Protein 1OC0 (pdb70)

Radius of gyration: 22.36 Å; Cα contacts (8 Å, |Δi|>4): 859; chains: 2; bounding box: 53×52×67 Å

Solvent-accessible surface area: 17889 Å² total; per-residue (Å²): 102,151,2,5,64,24,2,2,36,0,0,2,78,0,0,27,36,14,13,119,77,6,163,102,129,46,0,0,0,0,0,9,0,0,1,15,1,0,0,16,0,0,12,0,1,11,49,95,1,50,85,32,0,14,85,9,0,44,14,95,3,98,73,202,33,35,3,64,25,18,49,101,4,93,119,57,10,120,17,126,49,22,113,97,1,8,1,36,12,28,0,2,0,0,14,13,108,14,126,29,44,171,48,9,6,35,69,2,65,143,32,23,130,33,11,2,9,6,0,35,1,47,111,27,99,89,0,32,107,0,0,14,31,22,0,86,82,78,0,114,45,82,1,50,141,5,2,42,110,69,44,8,77,104,141,9,77,0,0,1,0,1,0,1,19,0,20,2,44,15,114,64,69,2,56,56,112,39,34,97,155,66,106,0,60,55,70,109,70,48,62,41,52,6,49,0,0,7,11,86,40,112,2,13,37,46,89,65,75,6,116,114,45,74,125,3,14,5,1,19,5,19,2,48,65,68,25,2,1,0,3,2,0,9,7,143,90,102,147,15,75,11,61,26,1,5,86,50,0,37,1,115,52,0,47,130,11,163,48,36,191,104,100,92,72,22,40,0,0,0,0,67,6,76,13,108,21,95,10,75,0,88,131,12,0,49,100,38,35,0,53,11,1,25,136,104,174,83,13,35,4,74,46,0,3,104,104,98,105,8,45,3,50,35,0,10,0,22,0,66,0,40,3,27,15,21,9,63,157,74,96,108,140,53,106,88,10,64,15,26,19,3,0,0,0,0,0,22,1,43,96,44,12,1,0,3,0,0,0,10,0,19,69,48,162,49,0,159,80,31,36,36,62,5,56,38,118,128,105,178,18,11,2,8,58,0,0,74,36,54,145,34,44,5,148,45,48,122,95,80,64

GO terms:
  GO:0070495 negative regulation of thrombin-activated receptor signaling pathway (P, IDA)
  GO:1901331 positive regulation of odontoblast differentiation (P, IDA)
  GO:0097187 dentinogenesis (P, IDA)
  GO:0005576 extracellular region (C, EXP)
  GO:0090399 replicative senescence (P, IMP)
  GO:0005515 protein binding (F, IPI)
  GO:0004867 serine-type endopeptidase inhibitor activity (F, TAS)
  GO:0005576 extracellular region (C, TAS)
  GO:0042730 fibrinolysis (P, TAS)
  GO:0005886 plasma membrane (C, TAS)
  GO:0031093 platelet alpha granule lumen (C, TAS)
  GO:0004866 endopeptidase inhibitor activity (F, IDA)
  GO:0004867 serine-type endopeptidase inhibitor activity (F, IDA)
  GO:0005576 extracellular region (C, IDA)
  GO:0031012 extracellular matrix (C, IDA)
  GO:0045861 negative regulation of proteolysis (P, IDA)
  GO:0010757 negative regulation of plasminogen activation (P, IDA)
  GO:0014912 negative regulation of smooth muscle cell migration (P, IDA)
  GO:2000098 negative regulation of smooth muscle cell-matrix adhesion (P, IDA)
  GO:2001045 negative regulation of integrin-mediated signaling pathway (P, IDA)

Sequence (401 aa):
SYVAHLASDFGVRVFQQVAQASKDRNVVFSPYGVASVLAMLQLTTGGETQQQIQAAMGFKIDDKGMAPALRHLYKELMGPWNKDEISTTDAIFVQRDLKLVQGFMPHFFRLFRSTVKQVDFSEVERARFIINDWVKTHTKGMISHLLGTGAVDQLTRLVLVNALYFNGQWKTPFPDSSTHRRLFHKSDGSTVSVPMMAQTNKFNYTEFTTPDGHYYDILELPYHGDTLSMFIAAPYEKEVPLSALTNILSAQLISHWKGNMTRLPRLLVLPKFSLETEVDLRKPLENLGMTDMFRQFQADFTSLSDQEPLHVALALQKVKIEVNESGTVASSAPEEIIIDRPFLFVVRHNPTGTVLFMGQVMEPESCKGRCTEGFNVDKKCQCDELCSYYQSCCTDYTAEC

Organism: Homo sapiens (NCBI:txid9606)

CATH classification: 3.30.497.10 (+1 more: 2.30.39.10)

Secondary structure (DSSP, 8-state):
-HHHHHHHHHHHHHHHHHHHT-TT--EEE-HHHHHHHHHHHHHH--HHHHHHHHHHHTS-TTSTTHHHHHHHHHHHHTSTT-SS-EEEEEEEEEETTSPPPTTHHHHHHHHHSS--EEE-TTSHHHHHHHHHHHHHHTTTT-S---S-TTSS-TT--EEEEEEEEEEPPBSSPPPGGG-EEEEEE-TTS-EEEEEEEEEEEEE-EEEEE-TT--EEEEEEEEBGGGSEEEEEEEESSTTS-THHHHTT--HHHHHT----SS-EEEEEEEE-EEEEEEEE-HHHHHHTT--GGGSTTT---TTT-SSS----SEEEEEEEEEE-SSSSS------EEE--S-EEEEEEETTTTEEEEEEEES--/---TT-TTS---TTSSSB-STTGGGGT-B-TTHHHH-

Foldseek 3Di:
DVLLLLQQQLLLLLVLLVVVVQPLDWDKGFSNQVSVLLLLLLLLADDVLNVLSCVSSVHHCPDPPNLVVNLVVVVVCVDPVPPLQKQKDKAKEFAQVADWDPPSAVVSCVRHVDGHHHAHCLVPVVSQVVVQVVGCVRSVNPRHCLDDPPSGHNPAGIAIEMEMEGQFFFQAFFAPVQWDWDWFAFLVRDIDIAIKTKDKDFWAKDWDAQPVGFIKIWTWTAGHPRQKIKIKMDTPDSNDDQSSVSVPCGLVNQLPDDHDPDTDIEMEIGGWDKDKDKDFSQVSSVVSPNPQLADFASTGSVSTHPPDTDHYPTHMYMYIYGGDRGSDPDNGHHHYDYNRAKIKMFMARNVSSRTGMIIIPSDD/DDCAVVLPPADDPPDQADQYPCRVVVVGHDPCSVVRD

Nearest PDB structures (foldseek):
  1oc0-assembly1_A  TM=1.003E+00  e=7.011E-79  Homo sapiens
  1db2-assembly1_A  TM=9.821E-01  e=2.982E-68  Homo sapiens
  3r4l-assembly1_A  TM=9.765E-01  e=1.513E-68  Homo sapiens
  4g8o-assembly1_A  TM=9.862E-01  e=1.819E-67  Homo sapiens
  7aqf-assembly2_B  TM=9.727E-01  e=9.771E-68  Homo sapiens

Structure (mmCIF, N/CA/C/O backbone):
data_1OC0
#
_entry.id   1OC0
#
_cell.length_a   47.501
_cell.length_b   90.087
_cell.length_c   100.163
_cell.angle_alpha   90.00
_cell.angle_beta   90.00
_cell.angle_gamma   90.00
#
_symmetry.space_group_name_H-M   'P 21 21 21'
#
loop_
_entity.id
_entity.type
_entity.pdbx_description
1 polymer 'PLASMINOGEN ACTIVATOR INHIBITOR-1'
2 polymer VITRONECTIN
3 water water
#
loop_
_atom_site.group_PDB
_atom_site.id
_atom_site.type_symbol
_atom_site.label_atom_id
_atom_site.label_alt_id
_atom_site.label_comp_id
_atom_site.label_asym_id
_atom_site.label_entity_id
_atom_site.label_seq_id
_atom_site.pdbx_PDB_ins_code
_atom_site.Cartn_x
_atom_site.Cartn_y
_atom_site.Cartn_z
_atom_site.occupancy
_atom_site.B_iso_or_equiv
_atom_site.auth_seq_id
_atom_site.auth_comp_id
_atom_site.auth_asym_id
_atom_site.auth_atom_id
_atom_site.pdbx_PDB_model_num
ATOM 1 N N . SER A 1 6 ? 13.923 51.433 20.803 1.00 42.46 6 SER A N 1
ATOM 2 C CA . SER A 1 6 ? 15.170 51.120 21.571 1.00 42.57 6 SER A CA 1
ATOM 3 C C . SER A 1 6 ? 16.334 50.692 20.667 1.00 42.17 6 SER A C 1
ATOM 4 O O . SER A 1 6 ? 16.134 50.083 19.605 1.00 42.58 6 SER A O 1
ATOM 7 N N . TYR A 1 7 ? 17.544 51.031 21.098 1.00 41.42 7 TYR A N 1
ATOM 8 C CA . TYR A 1 7 ? 18.769 50.654 20.399 1.00 40.62 7 TYR A CA 1
ATOM 9 C C . TYR A 1 7 ? 18.941 49.135 20.295 1.00 39.28 7 TYR A C 1
ATOM 10 O O . TYR A 1 7 ? 19.431 48.632 19.295 1.00 39.42 7 TYR A O 1
ATOM 19 N N . VAL A 1 8 ? 18.530 48.406 21.324 1.00 37.89 8 VAL A N 1
ATOM 20 C CA . VAL A 1 8 ? 18.783 46.967 21.359 1.00 36.43 8 VAL A CA 1
ATOM 21 C C . VAL A 1 8 ? 17.885 46.180 20.390 1.00 35.25 8 VAL A C 1
ATOM 22 O O . VAL A 1 8 ? 18.308 45.172 19.827 1.00 35.02 8 VAL A O 1
ATOM 26 N N . ALA A 1 9 ? 16.663 46.667 20.190 1.00 33.51 9 ALA A N 1
ATOM 27 C CA . ALA A 1 9 ? 15.745 46.091 19.222 1.00 32.19 9 ALA A CA 1
ATOM 28 C C . ALA A 1 9 ? 16.327 46.203 17.813 1.00 30.93 9 ALA A C 1
ATOM 29 O O . ALA A 1 9 ? 16.264 45.258 17.039 1.00 30.92 9 ALA A O 1
ATOM 31 N N . HIS A 1 10 ? 16.892 47.362 17.499 1.00 29.40 10 HIS A N 1
ATOM 32 C CA . HIS A 1 10 ? 17.575 47.565 16.231 1.00 27.87 10 HIS A CA 1
ATOM 33 C C . HIS A 1 10 ? 18.860 46.725 16.119 1.00 25.89 10 HIS A C 1
ATOM 34 O O . HIS A 1 10 ? 19.087 46.084 15.099 1.00 24.52 10 HIS A O 1
ATOM 41 N N . LEU A 1 11 ? 19.684 46.712 17.167 1.00 24.29 11 LEU A N 1
ATOM 42 C CA . LEU A 1 11 ? 20.906 45.914 17.128 1.00 23.24 11 LEU A CA 1
ATOM 43 C C . LEU A 1 11 ? 20.572 44.434 16.983 1.00 22.19 11 LEU A C 1
ATOM 44 O O . LEU A 1 11 ? 21.205 43.733 16.212 1.00 21.79 11 LEU A O 1
ATOM 49 N N . ALA A 1 12 ? 19.549 43.974 17.698 1.00 21.47 12 ALA A N 1
ATOM 50 C CA . ALA A 1 12 ? 19.135 42.559 17.643 1.00 20.18 12 ALA A CA 1
ATOM 51 C C . ALA A 1 12 ? 18.587 42.186 16.264 1.00 19.71 12 ALA A C 1
ATOM 52 O O . ALA A 1 12 ? 18.884 41.111 15.750 1.00 19.53 12 ALA A O 1
ATOM 54 N N . SER A 1 13 ? 17.810 43.075 15.660 1.00 18.40 13 SER A N 1
ATOM 55 C CA . SER A 1 13 ? 17.359 42.846 14.296 1.00 19.85 13 SER A CA 1
ATOM 56 C C . SER A 1 13 ? 18.500 42.886 13.269 1.00 20.08 13 SER A C 1
ATOM 57 O O . SER A 1 13 ? 18.538 42.061 12.366 1.00 20.35 13 SER A O 1
ATOM 60 N N . ASP A 1 14 ? 19.419 43.833 13.418 1.00 20.35 14 ASP A N 1
ATOM 61 C CA . ASP A 1 14 ? 20.561 43.915 12.514 1.00 22.27 14 ASP A CA 1
ATOM 62 C C . ASP A 1 14 ? 21.363 42.616 12.526 1.00 21.10 14 ASP A C 1
ATOM 63 O O . ASP A 1 14 ? 21.734 42.111 11.472 1.00 21.48 14 ASP A O 1
ATOM 68 N N . PHE A 1 15 ? 21.613 42.087 13.726 1.00 20.41 15 PHE A N 1
ATOM 69 C CA . PHE A 1 15 ? 22.382 40.855 13.896 1.00 18.85 15 PHE A CA 1
ATOM 70 C C . PHE A 1 15 ? 21.657 39.684 13.239 1.00 18.41 15 PHE A C 1
ATOM 71 O O . PHE A 1 15 ? 22.245 38.915 12.488 1.00 18.10 15 PHE A O 1
ATOM 79 N N . GLY A 1 16 ? 20.371 39.560 13.543 1.00 17.91 16 GLY A N 1
ATOM 80 C CA . GLY A 1 16 ? 19.559 38.514 12.965 1.00 17.59 16 GLY A CA 1
ATOM 81 C C . GLY A 1 16 ? 19.453 38.576 11.447 1.00 17.32 16 GLY A C 1
ATOM 82 O O . GLY A 1 16 ? 19.416 37.528 10.787 1.00 17.00 16 GLY A O 1
ATOM 83 N N . VAL A 1 17 ? 19.392 39.788 10.889 1.00 16.97 17 VAL A N 1
ATOM 84 C CA . VAL A 1 17 ? 19.407 39.951 9.428 1.00 16.86 17 VAL A CA 1
ATOM 85 C C . VAL A 1 17 ? 20.754 39.523 8.826 1.00 17.11 17 VAL A C 1
ATOM 86 O O . VAL A 1 17 ? 20.790 38.851 7.796 1.00 17.18 17 VAL A O 1
ATOM 90 N N . ARG A 1 18 ? 21.856 39.865 9.488 1.00 17.11 18 ARG A N 1
ATOM 91 C CA . ARG A 1 18 ? 23.167 39.407 9.024 1.00 17.54 18 ARG A CA 1
ATOM 92 C C . ARG A 1 18 ? 23.236 37.883 9.021 1.00 17.86 18 ARG A C 1
ATOM 93 O O . ARG A 1 18 ? 23.812 37.293 8.086 1.00 18.08 18 ARG A O 1
ATOM 101 N N . VAL A 1 19 ? 22.629 37.241 10.028 1.00 18.00 19 VAL A N 1
ATOM 102 C CA . VAL A 1 19 ? 22.564 35.764 10.053 1.00 18.01 19 VAL A CA 1
ATOM 103 C C . VAL A 1 19 ? 21.732 35.248 8.900 1.00 18.38 19 VAL A C 1
ATOM 104 O O . VAL A 1 19 ? 22.136 34.312 8.218 1.00 18.84 19 VAL A O 1
ATOM 108 N N . PHE A 1 20 ? 20.576 35.869 8.668 1.00 18.85 20 PHE A N 1
ATOM 109 C CA . PHE A 1 20 ? 19.719 35.488 7.540 1.00 18.77 20 PHE A CA 1
ATOM 110 C C . PHE A 1 20 ? 20.462 35.538 6.215 1.00 18.70 20 PHE A C 1
ATOM 111 O O . PHE A 1 20 ? 20.245 34.684 5.348 1.00 19.08 20 PHE A O 1
ATOM 119 N N . GLN A 1 21 ? 21.293 36.561 6.047 1.00 18.79 21 GLN A N 1
ATOM 120 C CA . GLN A 1 21 ? 22.076 36.716 4.827 1.00 19.62 21 GLN A CA 1
ATOM 121 C C . GLN A 1 21 ? 23.042 35.565 4.589 1.00 19.66 21 GLN A C 1
ATOM 122 O O . GLN A 1 21 ? 23.154 35.102 3.465 1.00 19.16 21 GLN A O 1
ATOM 128 N N . GLN A 1 22 ? 23.699 35.086 5.653 1.00 20.19 22 GLN A N 1
ATOM 129 C CA . GLN A 1 22 ? 24.568 33.898 5.586 1.00 19.79 22 GLN A CA 1
ATOM 130 C C . GLN A 1 22 ? 23.773 32.655 5.196 1.00 20.49 22 GLN A C 1
ATOM 131 O O . GLN A 1 22 ? 24.201 31.875 4.350 1.00 21.34 22 GLN A O 1
ATOM 137 N N . VAL A 1 23 ? 22.608 32.483 5.805 1.00 20.89 23 VAL A N 1
ATOM 138 C CA . VAL A 1 23 ? 21.717 31.368 5.483 1.00 21.08 23 VAL A CA 1
ATOM 139 C C . VAL A 1 23 ? 21.256 31.422 4.002 1.00 22.08 23 VAL A C 1
ATOM 140 O O . VAL A 1 23 ? 21.404 30.440 3.272 1.00 21.24 23 VAL A O 1
ATOM 144 N N . ALA A 1 24 ? 20.712 32.567 3.573 1.00 23.39 24 ALA A N 1
ATOM 145 C CA . ALA A 1 24 ? 20.304 32.771 2.170 1.00 24.70 24 ALA A CA 1
ATOM 146 C C . ALA A 1 24 ? 21.429 32.503 1.165 1.00 25.73 24 ALA A C 1
ATOM 147 O O . ALA A 1 24 ? 21.186 31.903 0.123 1.00 26.19 24 ALA A O 1
ATOM 149 N N . GLN A 1 25 ? 22.652 32.930 1.486 1.00 26.62 25 GLN A N 1
ATOM 150 C CA . GLN A 1 25 ? 23.798 32.730 0.610 1.00 28.24 25 GLN A CA 1
ATOM 151 C C . GLN A 1 25 ? 24.089 31.242 0.325 1.00 28.47 25 GLN A C 1
ATOM 152 O O . GLN A 1 25 ? 24.504 30.868 -0.773 1.00 27.79 25 GLN A O 1
ATOM 158 N N . ALA A 1 26 ? 23.887 30.401 1.329 1.00 28.72 26 ALA A N 1
ATOM 159 C CA . ALA A 1 26 ? 24.174 28.976 1.196 1.00 29.62 26 ALA A CA 1
ATOM 160 C C . ALA A 1 26 ? 22.925 28.173 0.753 1.00 30.50 26 ALA A C 1
ATOM 161 O O . ALA A 1 26 ? 22.973 26.945 0.686 1.00 30.17 26 ALA A O 1
ATOM 163 N N . SER A 1 27 ? 21.827 28.878 0.449 1.00 31.58 27 SER A N 1
ATOM 164 C CA . SER A 1 27 ? 20.531 28.244 0.167 1.00 33.79 27 SER A CA 1
ATOM 165 C C . SER A 1 27 ? 20.249 27.843 -1.275 1.00 34.42 27 SER A C 1
ATOM 166 O O . SER A 1 27 ? 19.297 27.101 -1.527 1.00 34.55 27 SER A O 1
ATOM 169 N N . LYS A 1 28 ? 21.041 28.350 -2.215 1.00 35.43 28 LYS A N 1
ATOM 170 C CA . LYS A 1 28 ? 20.837 28.055 -3.638 1.00 36.68 28 LYS A CA 1
ATOM 171 C C . LYS A 1 28 ? 19.528 28.647 -4.128 1.00 36.88 28 LYS A C 1
ATOM 172 O O . LYS A 1 28 ? 19.210 29.819 -3.890 1.00 37.06 28 LYS A O 1
ATOM 178 N N . ASP A 1 29 ? 18.761 27.802 -4.800 1.00 36.81 29 ASP A N 1
ATOM 179 C CA . ASP A 1 29 ? 17.477 28.170 -5.352 1.00 36.35 29 ASP A CA 1
ATOM 180 C C . ASP A 1 29 ? 16.375 27.745 -4.407 1.00 35.01 29 ASP A C 1
ATOM 181 O O . ASP A 1 29 ? 15.268 27.480 -4.861 1.00 35.45 29 ASP A O 1
ATOM 186 N N . ARG A 1 30 ? 16.658 27.611 -3.112 1.00 32.95 30 ARG A N 1
ATOM 187 C CA . ARG A 1 30 ? 15.620 27.098 -2.226 1.00 30.81 30 ARG A CA 1
ATOM 188 C C . ARG A 1 30 ? 14.873 28.192 -1.485 1.00 28.70 30 ARG A C 1
ATOM 189 O O . ARG A 1 30 ? 15.420 29.269 -1.208 1.00 28.04 30 ARG A O 1
ATOM 197 N N . ASN A 1 31 ? 13.613 27.898 -1.179 1.00 26.13 31 ASN A N 1
ATOM 198 C CA . ASN A 1 31 ? 12.849 28.686 -0.252 1.00 24.30 31 ASN A CA 1
ATOM 199 C C . ASN A 1 31 ? 13.563 28.654 1.078 1.00 24.05 31 ASN A C 1
ATOM 200 O O . ASN A 1 31 ? 14.157 27.624 1.464 1.00 23.29 31 ASN A O 1
ATOM 205 N N . VAL A 1 32 ? 13.485 29.780 1.785 1.00 23.67 32 VAL A N 1
ATOM 206 C CA . VAL A 1 32 ? 13.991 29.871 3.136 1.00 24.14 32 VAL A CA 1
ATOM 207 C C . VAL A 1 32 ? 13.038 30.698 3.939 1.00 24.23 32 VAL A C 1
ATOM 208 O O . VAL A 1 32 ? 12.600 31.752 3.488 1.00 25.50 32 VAL A O 1
ATOM 212 N N . VAL A 1 33 ? 12.708 30.225 5.126 1.00 23.25 33 VAL A N 1
ATOM 213 C CA . VAL A 1 33 ? 12.097 31.087 6.107 1.00 22.79 33 VAL A CA 1
ATOM 214 C C . VAL A 1 33 ? 13.021 31.116 7.324 1.00 22.59 33 VAL A C 1
ATOM 215 O O . VAL A 1 33 ? 13.678 30.122 7.633 1.00 22.88 33 VAL A O 1
ATOM 219 N N . PHE A 1 34 ? 13.096 32.259 7.993 1.00 21.67 34 PHE A N 1
ATOM 220 C CA . PHE A 1 34 ? 14.053 32.452 9.079 1.00 21.16 34 PHE A CA 1
ATOM 221 C C . PHE A 1 34 ? 13.521 33.468 10.087 1.00 21.25 34 PHE A C 1
ATOM 222 O O . PHE A 1 34 ? 12.635 34.264 9.751 1.00 20.92 34 PHE A O 1
ATOM 230 N N . SER A 1 35 ? 14.070 33.460 11.310 1.00 21.12 35 SER A N 1
ATOM 231 C CA . SER A 1 35 ? 13.728 34.493 12.287 1.00 20.33 35 SER A CA 1
ATOM 232 C C . SER A 1 35 ? 14.948 35.251 12.809 1.00 20.26 35 SER A C 1
ATOM 233 O O . SER A 1 35 ? 15.686 34.716 13.640 1.00 20.71 35 SER A O 1
ATOM 236 N N . PRO A 1 36 ? 15.185 36.472 12.313 1.00 20.18 36 PRO A N 1
ATOM 237 C CA . PRO A 1 36 ? 16.225 37.347 12.880 1.00 20.28 36 PRO A CA 1
ATOM 238 C C . PRO A 1 36 ? 16.030 37.640 14.362 1.00 20.86 36 PRO A C 1
ATOM 239 O O . PRO A 1 36 ? 17.007 37.563 15.134 1.00 20.96 36 PRO A O 1
ATOM 243 N N . TYR A 1 37 ? 14.802 37.972 14.757 1.00 20.79 37 TYR A N 1
ATOM 244 C CA . TYR A 1 37 ? 14.509 38.194 16.163 1.00 21.35 37 TYR A CA 1
ATOM 245 C C . TYR A 1 37 ? 14.846 36.966 17.002 1.00 20.60 37 TYR A C 1
ATOM 246 O O . TYR A 1 37 ? 15.478 37.095 18.060 1.00 21.15 37 TYR A O 1
ATOM 255 N N . GLY A 1 38 ? 14.419 35.791 16.531 1.00 19.85 38 GLY A N 1
ATOM 256 C CA . GLY A 1 38 ? 14.605 34.539 17.248 1.00 18.91 38 GLY A CA 1
ATOM 257 C C . GLY A 1 38 ? 16.077 34.194 17.507 1.00 19.13 38 GLY A C 1
ATOM 258 O O . GLY A 1 38 ? 16.441 33.765 18.612 1.00 19.22 38 GLY A O 1
ATOM 259 N N . VAL A 1 39 ? 16.931 34.337 16.492 1.00 18.50 39 VAL A N 1
ATOM 260 C CA . VAL A 1 39 ? 18.341 33.975 16.678 1.00 18.19 39 VAL A CA 1
ATOM 261 C C . VAL A 1 39 ? 19.096 35.003 17.565 1.00 18.02 39 VAL A C 1
ATOM 262 O O . VAL A 1 39 ? 20.010 34.641 18.332 1.00 18.10 39 VAL A O 1
ATOM 266 N N . ALA A 1 40 ? 18.705 36.271 17.465 1.00 17.53 40 ALA A N 1
ATOM 267 C CA . ALA A 1 40 ? 19.248 37.317 18.335 1.00 18.30 40 ALA A CA 1
ATOM 268 C C . ALA A 1 40 ? 18.925 37.044 19.810 1.00 18.76 40 ALA A C 1
ATOM 269 O O . ALA A 1 40 ? 19.800 37.138 20.681 1.00 19.08 40 ALA A O 1
ATOM 271 N N . SER A 1 41 ? 17.680 36.666 20.069 1.00 19.26 41 SER A N 1
ATOM 272 C CA . SER A 1 41 ? 17.202 36.421 21.430 1.00 20.27 41 SER A CA 1
ATOM 273 C C . SER A 1 41 ? 17.925 35.239 22.086 1.00 20.74 41 SER A C 1
ATOM 274 O O . SER A 1 41 ? 18.377 35.314 23.241 1.00 20.76 41 SER A O 1
ATOM 277 N N . VAL A 1 42 ? 18.065 34.141 21.355 1.00 21.19 42 VAL A N 1
ATOM 278 C CA . VAL A 1 42 ? 18.748 33.005 21.967 1.00 22.06 42 VAL A CA 1
ATOM 279 C C . VAL A 1 42 ? 20.276 33.212 22.120 1.00 21.12 42 VAL A C 1
ATOM 280 O O . VAL A 1 42 ? 20.876 32.776 23.112 1.00 21.47 42 VAL A O 1
ATOM 284 N N . LEU A 1 43 ? 20.888 33.918 21.172 1.00 20.49 43 LEU A N 1
ATOM 285 C CA . LEU A 1 43 ? 22.307 34.257 21.272 1.00 20.06 43 LEU A CA 1
ATOM 286 C C . LEU A 1 43 ? 22.584 35.287 22.364 1.00 19.42 43 LEU A C 1
ATOM 287 O O . LEU A 1 43 ? 23.597 35.201 23.049 1.00 19.79 43 LEU A O 1
ATOM 292 N N . ALA A 1 44 ? 21.696 36.256 22.529 1.00 19.09 44 ALA A N 1
ATOM 293 C CA . ALA A 1 44 ? 21.773 37.167 23.673 1.00 19.20 44 ALA A CA 1
ATOM 294 C C . ALA A 1 44 ? 21.764 36.411 25.019 1.00 19.10 44 ALA A C 1
ATOM 295 O O . ALA A 1 44 ? 22.527 36.752 25.926 1.00 19.38 44 ALA A O 1
ATOM 297 N N . MET A 1 45 ? 20.933 35.374 25.139 1.00 19.11 45 MET A N 1
ATOM 298 C CA . MET A 1 45 ? 20.878 34.595 26.379 1.00 20.07 45 MET A CA 1
ATOM 299 C C . MET A 1 45 ? 22.154 33.782 26.546 1.00 20.56 45 MET A C 1
ATOM 300 O O . MET A 1 45 ? 22.658 33.633 27.659 1.00 20.57 45 MET A O 1
ATOM 305 N N . LEU A 1 46 ? 22.684 33.284 25.431 1.00 19.97 46 LEU A N 1
ATOM 306 C CA . LEU A 1 46 ? 23.887 32.488 25.467 1.00 20.06 46 LEU A CA 1
ATOM 307 C C . LEU A 1 46 ? 25.072 33.316 25.952 1.00 19.89 46 LEU A C 1
ATOM 308 O O . LEU A 1 46 ? 26.002 32.764 26.511 1.00 20.31 46 LEU A O 1
ATOM 313 N N . GLN A 1 47 ? 25.028 34.637 25.755 1.00 19.91 47 GLN A N 1
ATOM 314 C CA . GLN A 1 47 ? 26.111 35.521 26.202 1.00 20.11 47 GLN A CA 1
ATOM 315 C C . GLN A 1 47 ? 26.373 35.362 27.690 1.00 20.30 47 GLN A C 1
ATOM 316 O O . GLN A 1 47 ? 27.517 35.503 28.144 1.00 20.84 47 GLN A O 1
ATOM 322 N N . LEU A 1 48 ? 25.312 35.099 28.454 1.00 19.88 48 LEU A N 1
ATOM 323 C CA . LEU A 1 48 ? 25.441 34.987 29.892 1.00 20.43 48 LEU A CA 1
ATOM 324 C C . LEU A 1 48 ? 26.240 33.769 30.300 1.00 20.29 48 LEU A C 1
ATOM 325 O O . LEU A 1 48 ? 26.912 33.784 31.328 1.00 21.08 48 LEU A O 1
ATOM 330 N N . THR A 1 49 ? 26.166 32.721 29.483 1.00 19.91 49 THR A N 1
ATOM 331 C CA . THR A 1 49 ? 26.802 31.446 29.784 1.00 19.41 49 THR A CA 1
ATOM 332 C C . THR A 1 49 ? 28.291 31.418 29.444 1.00 19.10 49 THR A C 1
ATOM 333 O O . THR A 1 49 ? 29.000 30.518 29.892 1.00 19.23 49 THR A O 1
ATOM 337 N N . THR A 1 50 ? 28.754 32.387 28.658 1.00 18.47 50 THR A N 1
ATOM 338 C CA . THR A 1 50 ? 30.087 32.319 28.059 1.00 19.20 50 THR A CA 1
ATOM 339 C C . THR A 1 50 ? 31.136 33.203 28.752 1.00 18.53 50 THR A C 1
ATOM 340 O O . THR A 1 50 ? 30.792 34.084 29.507 1.00 19.15 50 THR A O 1
ATOM 344 N N . GLY A 1 51 ? 32.415 32.951 28.507 1.00 18.61 51 GLY A N 1
ATOM 345 C CA . GLY A 1 51 ? 33.474 33.838 28.977 1.00 18.62 51 GLY A CA 1
ATOM 346 C C . GLY A 1 51 ? 34.551 33.969 27.913 1.00 18.72 51 GLY A C 1
ATOM 347 O O . GLY A 1 51 ? 34.418 33.404 26.825 1.00 18.82 51 GLY A O 1
ATOM 348 N N . GLY A 1 52 ? 35.612 34.712 28.227 1.00 19.01 52 GLY A N 1
ATOM 349 C CA . GLY A 1 52 ? 36.805 34.773 27.409 1.00 18.90 52 GLY A CA 1
ATOM 350 C C . GLY A 1 52 ? 36.500 35.153 25.981 1.00 19.55 52 GLY A C 1
ATOM 351 O O . GLY A 1 52 ? 35.630 36.006 25.732 1.00 19.55 52 GLY A O 1
ATOM 352 N N . GLU A 1 53 ? 37.185 34.499 25.043 1.00 19.28 53 GLU A N 1
ATOM 353 C CA . GLU A 1 53 ? 37.029 34.796 23.622 1.00 19.50 53 GLU A CA 1
ATOM 354 C C . GLU A 1 53 ? 35.687 34.332 23.039 1.00 19.28 53 GLU A C 1
ATOM 355 O O . GLU A 1 53 ? 35.211 34.884 22.039 1.00 19.42 53 GLU A O 1
ATOM 361 N N . THR A 1 54 ? 35.073 33.335 23.672 1.00 18.57 54 THR A N 1
ATOM 362 C CA . THR A 1 54 ? 33.779 32.850 23.252 1.00 18.15 54 THR A CA 1
ATOM 363 C C . THR A 1 54 ? 32.752 33.973 23.458 1.00 18.40 54 THR A C 1
ATOM 364 O O . THR A 1 54 ? 32.014 34.315 22.542 1.00 17.28 54 THR A O 1
ATOM 368 N N . GLN A 1 55 ? 32.734 34.552 24.659 1.00 18.80 55 GLN A N 1
ATOM 369 C CA . GLN A 1 55 ? 31.899 35.715 24.934 1.00 18.57 55 GLN A CA 1
ATOM 370 C C . GLN A 1 55 ? 32.244 36.888 24.036 1.00 18.34 55 GLN A C 1
ATOM 371 O O . GLN A 1 55 ? 31.335 37.521 23.496 1.00 17.69 55 GLN A O 1
ATOM 377 N N . GLN A 1 56 ? 33.542 37.191 23.891 1.00 18.51 56 GLN A N 1
ATOM 378 C CA . GLN A 1 56 ? 33.966 38.336 23.079 1.00 19.29 56 GLN A CA 1
ATOM 379 C C . GLN A 1 56 ? 33.422 38.218 21.637 1.00 18.27 56 GLN A C 1
ATOM 380 O O . GLN A 1 56 ? 32.932 39.191 21.074 1.00 17.58 56 GLN A O 1
ATOM 386 N N . GLN A 1 57 ? 33.501 37.019 21.057 1.00 17.89 57 GLN A N 1
ATOM 387 C CA . GLN A 1 57 ? 33.114 36.828 19.663 1.00 17.23 57 GLN A CA 1
ATOM 388 C C . GLN A 1 57 ? 31.642 37.044 19.475 1.00 17.50 57 GLN A C 1
ATOM 389 O O . GLN A 1 57 ? 31.230 37.599 18.462 1.00 16.81 57 GLN A O 1
ATOM 395 N N . ILE A 1 58 ? 30.850 36.605 20.449 1.00 17.72 58 ILE A N 1
ATOM 396 C CA . ILE A 1 58 ? 29.412 36.784 20.366 1.00 18.23 58 ILE A CA 1
ATOM 397 C C . ILE A 1 58 ? 29.048 38.261 20.517 1.00 18.91 58 ILE A C 1
ATOM 398 O O . ILE A 1 58 ? 28.234 38.789 19.747 1.00 19.08 58 ILE A O 1
ATOM 403 N N . GLN A 1 59 ? 29.683 38.925 21.485 1.00 19.08 59 GLN A N 1
ATOM 404 C CA . GLN A 1 59 ? 29.386 40.324 21.777 1.00 19.74 59 GLN A CA 1
ATOM 405 C C . GLN A 1 59 ? 29.797 41.243 20.628 1.00 19.63 59 GLN A C 1
ATOM 406 O O . GLN A 1 59 ? 29.043 42.150 20.284 1.00 19.98 59 GLN A O 1
ATOM 412 N N . ALA A 1 60 ? 30.957 40.971 20.029 1.00 18.41 60 ALA A N 1
ATOM 413 C CA . ALA A 1 60 ? 31.408 41.689 18.844 1.00 18.61 60 ALA A CA 1
ATOM 414 C C . ALA A 1 60 ? 30.473 41.521 17.635 1.00 18.68 60 ALA A C 1
ATOM 415 O O . ALA A 1 60 ? 30.196 42.504 16.942 1.00 19.52 60 ALA A O 1
ATOM 417 N N . ALA A 1 61 ? 29.994 40.303 17.385 1.00 17.80 61 ALA A N 1
ATOM 418 C CA . ALA A 1 61 ? 29.085 40.047 16.258 1.00 17.73 61 ALA A CA 1
ATOM 419 C C . ALA A 1 61 ? 27.665 40.626 16.446 1.00 17.75 61 ALA A C 1
ATOM 420 O O . ALA A 1 61 ? 27.054 41.095 15.475 1.00 17.32 61 ALA A O 1
ATOM 422 N N . MET A 1 62 ? 27.149 40.544 17.676 1.00 17.48 62 MET A N 1
ATOM 423 C CA . MET A 1 62 ? 25.832 41.075 18.031 1.00 17.95 62 MET A CA 1
ATOM 424 C C . MET A 1 62 ? 25.837 42.600 18.171 1.00 18.46 62 MET A C 1
ATOM 425 O O . MET A 1 62 ? 24.807 43.257 17.951 1.00 18.87 62 MET A O 1
ATOM 430 N N . GLY A 1 63 ? 26.989 43.158 18.538 1.00 18.72 63 GLY A N 1
ATOM 431 C CA . GLY A 1 63 ? 27.145 44.594 18.703 1.00 19.22 63 GLY A CA 1
ATOM 432 C C . GLY A 1 63 ? 26.691 45.164 20.043 1.00 19.62 63 GLY A C 1
ATOM 433 O O . GLY A 1 63 ? 26.555 46.361 20.183 1.00 19.19 63 GLY A O 1
ATOM 434 N N . PHE A 1 64 ? 26.448 44.301 21.020 1.00 20.38 64 PHE A N 1
ATOM 435 C CA . PHE A 1 64 ? 26.106 44.718 22.384 1.00 20.86 64 PHE A CA 1
ATOM 436 C C . PHE A 1 64 ? 26.326 43.578 23.365 1.00 21.17 64 PHE A C 1
ATOM 437 O O . PHE A 1 64 ? 26.370 42.414 22.980 1.00 21.17 64 PHE A O 1
ATOM 445 N N . LYS A 1 65 ? 26.445 43.945 24.634 1.00 21.82 65 LYS A N 1
ATOM 446 C CA . LYS A 1 65 ? 26.579 43.014 25.743 1.00 22.16 65 LYS A CA 1
ATOM 447 C C . LYS A 1 65 ? 25.265 42.954 26.497 1.00 22.74 65 LYS A C 1
ATOM 448 O O . LYS A 1 65 ? 24.695 43.979 26.867 1.00 21.79 65 LYS A O 1
ATOM 454 N N . ILE A 1 66 ? 24.784 41.742 26.732 1.00 24.06 66 ILE A N 1
ATOM 455 C CA . ILE A 1 66 ? 23.473 41.572 27.358 1.00 25.70 66 ILE A CA 1
ATOM 456 C C . ILE A 1 66 ? 23.460 42.164 28.778 1.00 26.91 66 ILE A C 1
ATOM 457 O O . ILE A 1 66 ? 22.427 42.652 29.252 1.00 26.78 66 ILE A O 1
ATOM 462 N N . ASP A 1 67 ? 24.634 42.158 29.410 1.00 28.34 67 ASP A N 1
ATOM 463 C CA . ASP A 1 67 ? 24.856 42.668 30.766 1.00 30.38 67 ASP A CA 1
ATOM 464 C C . ASP A 1 67 ? 24.792 44.200 30.904 1.00 30.82 67 ASP A C 1
ATOM 465 O O . ASP A 1 67 ? 24.559 44.713 32.012 1.00 31.05 67 ASP A O 1
ATOM 470 N N . ASP A 1 68 ? 25.024 44.923 29.805 1.00 30.73 68 ASP A N 1
ATOM 471 C CA . ASP A 1 68 ? 24.980 46.384 29.819 1.00 31.01 68 ASP A CA 1
ATOM 472 C C . ASP A 1 68 ? 23.606 46.898 30.236 1.00 30.79 68 ASP A C 1
ATOM 473 O O . ASP A 1 68 ? 22.581 46.256 29.941 1.00 30.94 68 ASP A O 1
ATOM 478 N N . LYS A 1 69 ? 23.611 48.054 30.909 1.00 30.06 69 LYS A N 1
ATOM 479 C CA . LYS A 1 69 ? 22.412 48.780 31.333 1.00 29.60 69 LYS A CA 1
ATOM 480 C C . LYS A 1 69 ? 21.349 48.864 30.248 1.00 29.25 69 LYS A C 1
ATOM 481 O O . LYS A 1 69 ? 21.612 49.332 29.131 1.00 29.34 69 LYS A O 1
ATOM 487 N N . GLY A 1 70 ? 20.146 48.394 30.577 1.00 28.77 70 GLY A N 1
ATOM 488 C CA . GLY A 1 70 ? 18.995 48.548 29.705 1.00 27.84 70 GLY A CA 1
ATOM 489 C C . GLY A 1 70 ? 18.853 47.516 28.604 1.00 27.63 70 GLY A C 1
ATOM 490 O O . GLY A 1 70 ? 17.797 47.453 27.947 1.00 27.83 70 GLY A O 1
ATOM 491 N N . MET A 1 71 ? 19.892 46.700 28.403 1.00 26.83 71 MET A N 1
ATOM 492 C CA . MET A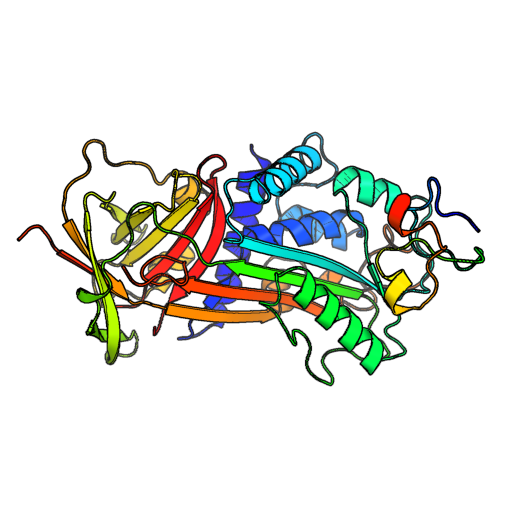 1 71 ? 19.892 45.719 27.311 1.00 26.50 71 MET A CA 1
ATOM 493 C C . MET A 1 71 ? 18.926 44.587 27.568 1.00 25.25 71 MET A C 1
ATOM 494 O O . MET A 1 71 ? 18.031 44.355 26.759 1.00 25.08 71 MET A O 1
ATOM 499 N N . ALA A 1 72 ? 19.092 43.891 28.687 1.00 24.27 72 ALA A N 1
ATOM 500 C CA . ALA A 1 72 ? 18.127 42.855 29.084 1.00 23.91 72 ALA A CA 1
ATOM 501 C C . ALA A 1 72 ? 16.659 43.334 29.315 1.00 23.46 72 ALA A C 1
ATOM 502 O O . ALA A 1 72 ? 15.730 42.675 28.859 1.00 23.12 72 ALA A O 1
ATOM 504 N N . PRO A 1 73 ? 16.429 44.432 30.039 1.00 23.38 73 PRO A N 1
ATOM 505 C CA . PRO A 1 73 ? 15.046 44.920 30.223 1.00 23.58 73 PRO A CA 1
ATOM 506 C C . PRO A 1 73 ? 14.302 45.179 28.902 1.00 23.74 73 PRO A C 1
ATOM 507 O O . PRO A 1 73 ? 13.142 44.789 28.760 1.00 23.02 73 PRO A O 1
ATOM 511 N N . ALA A 1 74 ? 14.983 45.787 27.936 1.00 24.72 74 ALA A N 1
ATOM 512 C CA . ALA A 1 74 ? 14.396 46.053 26.630 1.00 26.02 74 ALA A CA 1
ATOM 513 C C . ALA A 1 74 ? 14.112 44.781 25.847 1.00 26.96 74 ALA A C 1
ATOM 514 O O . ALA A 1 74 ? 13.103 44.717 25.133 1.00 27.25 74 ALA A O 1
ATOM 516 N N . LEU A 1 75 ? 14.959 43.753 25.990 1.00 28.09 75 LEU A N 1
ATOM 517 C CA . LEU A 1 75 ? 14.631 42.450 25.392 1.00 29.46 75 LEU A CA 1
ATOM 518 C C . LEU A 1 75 ? 13.450 41.750 26.058 1.00 29.97 75 LEU A C 1
ATOM 519 O O . LEU A 1 75 ? 12.647 41.128 25.363 1.00 30.24 75 LEU A O 1
ATOM 524 N N . ARG A 1 76 ? 13.362 41.814 27.388 1.00 30.73 76 ARG A N 1
ATOM 525 C CA . ARG A 1 76 ? 12.220 41.255 28.126 1.00 32.13 76 ARG A CA 1
ATOM 526 C C . ARG A 1 76 ? 10.932 41.945 27.700 1.00 32.94 76 ARG A C 1
ATOM 527 O O . ARG A 1 76 ? 9.880 41.313 27.582 1.00 33.18 76 ARG A O 1
ATOM 535 N N . HIS A 1 77 ? 11.020 43.257 27.504 1.00 34.21 77 HIS A N 1
ATOM 536 C CA . HIS A 1 77 ? 9.868 44.058 27.133 1.00 35.48 77 HIS A CA 1
ATOM 537 C C . HIS A 1 77 ? 9.366 43.603 25.772 1.00 35.63 77 HIS A C 1
ATOM 538 O O . HIS A 1 77 ? 8.183 43.342 25.609 1.00 35.12 77 HIS A O 1
ATOM 545 N N . LEU A 1 78 ? 10.278 43.479 24.811 1.00 36.51 78 LEU A N 1
ATOM 546 C CA . LEU A 1 78 ? 9.922 42.973 23.484 1.00 37.34 78 LEU A CA 1
ATOM 547 C C . LEU A 1 78 ? 9.233 41.602 23.558 1.00 37.89 78 LEU A C 1
ATOM 548 O O . LEU A 1 78 ? 8.161 41.405 22.975 1.00 37.77 78 LEU A O 1
ATOM 553 N N . TYR A 1 79 ? 9.828 40.674 24.306 1.00 38.56 79 TYR A N 1
ATOM 554 C CA . TYR A 1 79 ? 9.255 39.346 24.501 1.00 39.71 79 TYR A CA 1
ATOM 555 C C . TYR A 1 79 ? 7.835 39.398 25.077 1.00 39.97 79 TYR A C 1
ATOM 556 O O . TYR A 1 79 ? 6.928 38.740 24.552 1.00 39.76 79 TYR A O 1
ATOM 565 N N . LYS A 1 80 ? 7.645 40.182 26.143 1.00 40.00 80 LYS A N 1
ATOM 566 C CA . LYS A 1 80 ? 6.343 40.305 26.792 1.00 40.11 80 LYS A CA 1
ATOM 567 C C . LYS A 1 80 ? 5.308 40.750 25.772 1.00 39.42 80 LYS A C 1
ATOM 568 O O . LYS A 1 80 ? 4.244 40.138 25.652 1.00 38.96 80 LYS A O 1
ATOM 574 N N . GLU A 1 81 ? 5.649 41.814 25.047 1.00 38.96 81 GLU A N 1
ATOM 575 C CA . GLU A 1 81 ? 4.811 42.418 24.014 1.00 39.35 81 GLU A CA 1
ATOM 576 C C . GLU A 1 81 ? 4.312 41.413 22.968 1.00 38.66 81 GLU A C 1
ATOM 577 O O . GLU A 1 81 ? 3.124 41.379 22.652 1.00 38.78 81 GLU A O 1
ATOM 583 N N . LEU A 1 82 ? 5.217 40.584 22.455 1.00 37.81 82 LEU A N 1
ATOM 584 C CA . LEU A 1 82 ? 4.868 39.579 21.458 1.00 37.04 82 LEU A CA 1
ATOM 585 C C . LEU A 1 82 ? 3.875 38.554 21.994 1.00 36.65 82 LEU A C 1
ATOM 586 O O . LEU A 1 82 ? 3.211 37.864 21.221 1.00 36.37 82 LEU A O 1
ATOM 591 N N . MET A 1 83 ? 3.776 38.462 23.319 1.00 36.18 83 MET A N 1
ATOM 592 C CA . MET A 1 83 ? 2.837 37.553 23.980 1.00 35.59 83 MET A CA 1
ATOM 593 C C . MET A 1 83 ? 1.525 38.239 24.339 1.00 34.10 83 MET A C 1
ATOM 594 O O . MET A 1 83 ? 0.661 37.646 24.988 1.00 33.91 83 MET A O 1
ATOM 599 N N . GLY A 1 84 ? 1.377 39.496 23.937 1.00 32.83 84 GLY A N 1
ATOM 600 C CA . GLY A 1 84 ? 0.174 40.261 24.256 1.00 31.45 84 GLY A CA 1
ATOM 601 C C . GLY A 1 84 ? -1.135 39.636 23.782 1.00 30.35 84 GLY A C 1
ATOM 602 O O . GLY A 1 84 ? -1.127 38.634 23.058 1.00 29.50 84 GLY A O 1
ATOM 603 N N . PRO A 1 85 ? -2.263 40.224 24.201 1.00 29.73 85 PRO A N 1
ATOM 604 C CA . PRO A 1 85 ? -3.592 39.739 23.803 1.00 28.91 85 PRO A CA 1
ATOM 605 C C . PRO A 1 85 ? -3.856 39.888 22.301 1.00 27.86 85 PRO A C 1
ATOM 606 O O . PRO A 1 85 ? -4.661 39.128 21.756 1.00 27.88 85 PRO A O 1
ATOM 610 N N . TRP A 1 86 ? -3.180 40.837 21.657 1.00 26.34 86 TRP A N 1
ATOM 611 C CA . TRP A 1 86 ? -3.315 41.079 20.224 1.00 25.26 86 TRP A CA 1
ATOM 612 C C . TRP A 1 86 ? -2.905 39.862 19.355 1.00 24.91 86 TRP A C 1
ATOM 613 O O . TRP A 1 86 ? -3.446 39.676 18.267 1.00 24.57 86 TRP A O 1
ATOM 624 N N . ASN A 1 87 ? -1.942 39.068 19.840 1.00 23.79 87 ASN A N 1
ATOM 625 C CA . ASN A 1 87 ? -1.406 37.902 19.154 1.00 23.27 87 ASN A CA 1
ATOM 626 C C . ASN A 1 87 ? -2.346 36.704 19.298 1.00 23.47 87 ASN A C 1
ATOM 627 O O . ASN A 1 87 ? -2.347 36.024 20.326 1.00 23.03 87 ASN A O 1
ATOM 632 N N . LYS A 1 88 ? -3.154 36.453 18.265 1.00 23.24 88 LYS A N 1
ATOM 633 C CA . LYS A 1 88 ? -4.218 35.438 18.351 1.00 23.57 88 LYS A CA 1
ATOM 634 C C . LYS A 1 88 ? -3.679 34.054 18.035 1.00 24.10 88 LYS A C 1
ATOM 635 O O . LYS A 1 88 ? -4.136 33.405 17.091 1.00 24.52 88 LYS A O 1
ATOM 641 N N . ASP A 1 89 ? -2.701 33.600 18.827 1.00 24.81 89 ASP A N 1
ATOM 642 C CA . ASP A 1 89 ? -1.906 32.412 18.484 1.00 25.18 89 ASP A CA 1
ATOM 643 C C . ASP A 1 89 ? -1.367 32.544 17.075 1.00 24.44 89 ASP A C 1
ATOM 644 O O . ASP A 1 89 ? -1.297 31.571 16.342 1.00 24.66 89 ASP A O 1
ATOM 649 N N . GLU A 1 90 ? -1.020 33.767 16.697 1.00 24.14 90 GLU A N 1
ATOM 650 C CA . GLU A 1 90 ? -0.423 34.060 15.398 1.00 23.97 90 GLU A CA 1
ATOM 651 C C . GLU A 1 90 ? 1.084 33.785 15.361 1.00 24.54 90 GLU A C 1
ATOM 652 O O . GLU A 1 90 ? 1.586 33.344 14.338 1.00 24.36 90 GLU A O 1
ATOM 658 N N . ILE A 1 91 ? 1.786 34.075 16.464 1.00 25.72 91 ILE A N 1
ATOM 659 C CA . ILE A 1 91 ? 3.234 33.806 16.630 1.00 26.80 91 ILE A CA 1
ATOM 660 C C . ILE A 1 91 ? 3.376 32.876 17.826 1.00 27.48 91 ILE A C 1
ATOM 661 O O . ILE A 1 91 ? 2.945 33.218 18.926 1.00 26.27 91 ILE A O 1
ATOM 666 N N . SER A 1 92 ? 3.984 31.712 17.616 1.00 28.61 92 SER A N 1
ATOM 667 C CA . SER A 1 92 ? 4.309 30.814 18.717 1.00 30.08 92 SER A CA 1
ATOM 668 C C . SER A 1 92 ? 5.796 30.535 18.652 1.00 31.09 92 SER A C 1
ATOM 669 O O . SER A 1 92 ? 6.259 29.848 17.726 1.00 31.86 92 SER A O 1
ATOM 672 N N . THR A 1 93 ? 6.537 31.081 19.620 1.00 31.88 93 THR A N 1
ATOM 673 C CA . THR A 1 93 ? 7.995 30.958 19.659 1.00 32.47 93 THR A CA 1
ATOM 674 C C . THR A 1 93 ? 8.478 30.241 20.903 1.00 32.32 93 THR A C 1
ATOM 675 O O . THR A 1 93 ? 7.809 30.236 21.933 1.00 31.82 93 THR A O 1
ATOM 679 N N . THR A 1 94 ? 9.663 29.645 20.782 1.00 32.43 94 THR A N 1
ATOM 680 C CA . THR A 1 94 ? 10.392 29.109 21.918 1.00 32.11 94 THR A CA 1
ATOM 681 C C . THR A 1 94 ? 11.906 29.187 21.701 1.00 32.32 94 THR A C 1
ATOM 682 O O . THR A 1 94 ? 12.408 28.839 20.630 1.00 32.66 94 THR A O 1
ATOM 686 N N . ASP A 1 95 ? 12.606 29.740 22.692 1.00 32.37 95 ASP A N 1
ATOM 687 C CA . ASP A 1 95 ? 14.068 29.648 22.786 1.00 32.33 95 ASP A CA 1
ATOM 688 C C . ASP A 1 95 ? 14.369 28.771 23.976 1.00 30.64 95 ASP A C 1
ATOM 689 O O . ASP A 1 95 ? 13.807 28.975 25.069 1.00 30.39 95 ASP A O 1
ATOM 694 N N . ALA A 1 96 ? 15.271 27.816 23.778 1.00 28.28 96 ALA A N 1
ATOM 695 C CA . ALA A 1 96 ? 15.705 26.982 24.872 1.00 26.49 96 ALA A CA 1
ATOM 696 C C . ALA A 1 96 ? 17.174 26.619 24.747 1.00 25.42 96 ALA A C 1
ATOM 697 O O . ALA A 1 96 ? 17.649 26.267 23.669 1.00 24.40 96 ALA A O 1
ATOM 699 N N . ILE A 1 97 ? 17.884 26.710 25.864 1.00 23.86 97 ILE A N 1
ATOM 700 C CA . ILE A 1 97 ? 19.210 26.144 25.969 1.00 22.84 97 ILE A CA 1
ATOM 701 C C . ILE A 1 97 ? 19.131 24.881 26.831 1.00 21.93 97 ILE A C 1
ATOM 702 O O . ILE A 1 97 ? 18.588 24.905 27.939 1.00 21.16 97 ILE A O 1
ATOM 707 N N . PHE A 1 98 ? 19.667 23.776 26.314 1.00 20.83 98 PHE A N 1
ATOM 708 C CA . PHE A 1 98 ? 19.669 22.521 27.049 1.00 19.76 98 PHE A CA 1
ATOM 709 C C . PHE A 1 98 ? 21.102 22.180 27.395 1.00 20.24 98 PHE A C 1
ATOM 710 O O . PHE A 1 98 ? 21.976 22.164 26.503 1.00 20.92 98 PHE A O 1
ATOM 718 N N . VAL A 1 99 ? 21.352 21.921 28.680 1.00 20.08 99 VAL A N 1
ATOM 719 C CA . VAL A 1 99 ? 22.659 21.453 29.146 1.00 20.21 99 VAL A CA 1
ATOM 720 C C . VAL A 1 99 ? 22.510 20.094 29.847 1.00 21.12 99 VAL A C 1
ATOM 721 O O . VAL A 1 99 ? 21.445 19.788 30.394 1.00 21.10 99 VAL A O 1
ATOM 725 N N . GLN A 1 100 ? 23.580 19.298 29.822 1.00 21.73 100 GLN A N 1
ATOM 726 C CA . GLN A 1 100 ? 23.660 18.049 30.553 1.00 22.72 100 GLN A CA 1
ATOM 727 C C . GLN A 1 100 ? 23.153 18.228 31.992 1.00 23.45 100 GLN A C 1
ATOM 728 O O . GLN A 1 100 ? 23.730 18.984 32.771 1.00 24.10 100 GLN A O 1
ATOM 734 N N . ARG A 1 101 ? 22.068 17.528 32.309 1.00 23.88 101 ARG A N 1
ATOM 735 C CA . ARG A 1 101 ? 21.338 17.634 33.583 1.00 24.61 101 ARG A CA 1
ATOM 736 C C . ARG A 1 101 ? 22.163 17.534 34.871 1.00 25.37 101 ARG A C 1
ATOM 737 O O . ARG A 1 101 ? 21.894 18.259 35.824 1.00 25.47 101 ARG A O 1
ATOM 745 N N . ASP A 1 102 ? 23.138 16.633 34.910 1.00 26.19 102 ASP A N 1
ATOM 746 C CA . ASP A 1 102 ? 23.876 16.394 36.142 1.00 27.97 102 ASP A CA 1
ATOM 747 C C . ASP A 1 102 ? 25.212 17.139 36.191 1.00 28.52 102 ASP A C 1
ATOM 748 O O . ASP A 1 102 ? 26.027 16.927 37.097 1.00 28.50 102 ASP A O 1
ATOM 753 N N . LEU A 1 103 ? 25.425 18.016 35.214 1.00 28.93 103 LEU A N 1
ATOM 754 C CA . LEU A 1 103 ? 26.598 18.879 35.207 1.00 29.24 103 LEU A CA 1
ATOM 755 C C . LEU A 1 103 ? 26.452 19.965 36.257 1.00 28.75 103 LEU A C 1
ATOM 756 O O . LEU A 1 103 ? 25.494 20.732 36.224 1.00 28.57 103 LEU A O 1
ATOM 761 N N . LYS A 1 104 ? 27.412 20.021 37.178 1.00 28.27 104 LYS A N 1
ATOM 762 C CA . LYS A 1 104 ? 27.460 21.049 38.212 1.00 28.03 104 LYS A CA 1
ATOM 763 C C . LYS A 1 104 ? 27.551 22.461 37.620 1.00 27.40 104 LYS A C 1
ATOM 764 O O . LYS A 1 104 ? 28.493 22.781 36.897 1.00 27.46 104 LYS A O 1
ATOM 770 N N . LEU A 1 105 ? 26.576 23.301 37.939 1.00 26.64 105 LEU A N 1
ATOM 771 C CA . LEU A 1 105 ? 26.584 24.674 37.443 1.00 26.29 105 LEU A CA 1
ATOM 772 C C . LEU A 1 105 ? 27.163 25.668 38.456 1.00 25.97 105 LEU A C 1
ATOM 773 O O . LEU A 1 105 ? 27.144 25.430 39.657 1.00 25.39 105 LEU A O 1
ATOM 778 N N . VAL A 1 106 ? 27.695 26.769 37.943 1.00 25.89 106 VAL A N 1
ATOM 779 C CA . VAL A 1 106 ? 28.240 27.825 38.766 1.00 26.05 106 VAL A CA 1
ATOM 780 C C . VAL A 1 106 ? 27.190 28.352 39.751 1.00 26.37 106 VAL A C 1
ATOM 781 O O . VAL A 1 106 ? 26.018 28.548 39.396 1.00 26.13 106 VAL A O 1
ATOM 785 N N . GLN A 1 107 ? 27.616 28.559 40.997 1.00 26.35 107 GLN A N 1
ATOM 786 C CA . GLN A 1 107 ? 26.749 29.108 42.033 1.00 26.62 107 GLN A CA 1
ATOM 787 C C . GLN A 1 107 ? 26.116 30.414 41.568 1.00 25.85 107 GLN A C 1
ATOM 788 O O . GLN A 1 107 ? 26.828 31.341 41.132 1.00 25.62 107 GLN A O 1
ATOM 794 N N . GLY A 1 108 ? 24.785 30.476 41.659 1.00 24.68 108 GLY A N 1
ATOM 795 C CA . GLY A 1 108 ? 24.045 31.691 41.368 1.00 23.51 108 GLY A CA 1
ATOM 796 C C . GLY A 1 108 ? 23.809 31.974 39.890 1.00 23.32 108 GLY A C 1
ATOM 797 O O . GLY A 1 108 ? 23.255 33.020 39.545 1.00 22.96 108 GLY A O 1
ATOM 798 N N . PHE A 1 109 ? 24.206 31.058 39.007 1.00 22.58 109 PHE A N 1
ATOM 799 C CA . PHE A 1 109 ? 24.030 31.320 37.589 1.00 22.39 109 PHE A CA 1
ATOM 800 C C . PHE A 1 109 ? 22.539 31.386 37.203 1.00 22.65 109 PHE A C 1
ATOM 801 O O . PHE A 1 109 ? 22.110 32.295 36.487 1.00 22.42 109 PHE A O 1
ATOM 809 N N . MET A 1 110 ? 21.757 30.418 37.675 1.00 22.86 110 MET A N 1
ATOM 810 C CA . MET A 1 110 ? 20.352 30.341 37.303 1.00 23.32 110 MET A CA 1
ATOM 811 C C . MET A 1 110 ? 19.468 31.504 37.744 1.00 23.00 110 MET A C 1
ATOM 812 O O . MET A 1 110 ? 18.710 32.006 36.917 1.00 23.23 110 MET A O 1
ATOM 817 N N . PRO A 1 111 ? 19.528 31.917 39.019 1.00 22.68 111 PRO A N 1
ATOM 818 C CA . PRO A 1 111 ? 18.742 33.076 39.474 1.00 22.21 111 PRO A CA 1
ATOM 819 C C . PRO A 1 111 ? 19.150 34.328 38.706 1.00 21.74 111 PRO A C 1
ATOM 820 O O . PRO A 1 111 ? 18.296 35.159 38.396 1.00 21.86 111 PRO A O 1
ATOM 824 N N . HIS A 1 112 ? 20.441 34.440 38.403 1.00 21.15 112 HIS A N 1
ATOM 825 C CA . HIS A 1 112 ? 20.967 35.534 37.594 1.00 20.90 112 HIS A CA 1
ATOM 826 C C . HIS A 1 112 ? 20.390 35.448 36.164 1.00 20.00 112 HIS A C 1
ATOM 827 O O . HIS A 1 112 ? 19.900 36.442 35.645 1.00 20.21 112 HIS A O 1
ATOM 834 N N . PHE A 1 113 ? 20.424 34.262 35.553 1.00 19.27 113 PHE A N 1
ATOM 835 C CA . PHE A 1 113 ? 19.804 34.034 34.234 1.00 18.93 113 PHE A CA 1
ATOM 836 C C . PHE A 1 113 ? 18.299 34.342 34.313 1.00 18.90 113 PHE A C 1
ATOM 837 O O . PHE A 1 113 ? 17.755 35.059 33.461 1.00 19.01 113 PHE A O 1
ATOM 845 N N . PHE A 1 114 ? 17.637 33.840 35.353 1.00 18.69 114 PHE A N 1
ATOM 846 C CA . PHE A 1 114 ? 16.220 34.115 35.540 1.00 19.20 114 PHE A CA 1
ATOM 847 C C . PHE A 1 114 ? 15.898 35.607 35.703 1.00 19.14 114 PHE A C 1
ATOM 848 O O . PHE A 1 114 ? 14.930 36.090 35.117 1.00 18.74 114 PHE A O 1
ATOM 856 N N . ARG A 1 115 ? 16.705 36.325 36.477 1.00 19.38 115 ARG A N 1
ATOM 857 C CA . ARG A 1 115 ? 16.511 37.763 36.628 1.00 20.33 115 ARG A CA 1
ATOM 858 C C . ARG A 1 115 ? 16.515 38.456 35.274 1.00 20.15 115 ARG A C 1
ATOM 859 O O . ARG A 1 115 ? 15.609 39.227 34.996 1.00 21.06 115 ARG A O 1
ATOM 867 N N . LEU A 1 116 ? 17.477 38.128 34.413 1.00 19.93 116 LEU A N 1
ATOM 868 C CA . LEU A 1 116 ? 17.588 38.778 33.097 1.00 20.14 116 LEU A CA 1
ATOM 869 C C . LEU A 1 116 ? 16.551 38.352 32.069 1.00 20.17 116 LEU A C 1
ATOM 870 O O . LEU A 1 116 ? 16.053 39.179 31.320 1.00 20.44 116 LEU A O 1
ATOM 875 N N . PHE A 1 117 ? 16.222 37.067 32.020 1.00 20.26 117 PHE A N 1
ATOM 876 C CA . PHE A 1 117 ? 15.377 36.579 30.930 1.00 20.65 117 PHE A CA 1
ATOM 877 C C . PHE A 1 117 ? 14.017 36.040 31.345 1.00 21.51 117 PHE A C 1
ATOM 878 O O . PHE A 1 117 ? 13.156 35.893 30.499 1.00 22.29 117 PHE A O 1
ATOM 886 N N . ARG A 1 118 ? 13.812 35.776 32.638 1.00 22.95 118 ARG A N 1
ATOM 887 C CA . ARG A 1 118 ? 12.560 35.188 33.129 1.00 24.53 118 ARG A CA 1
ATOM 888 C C . ARG A 1 118 ? 12.305 33.793 32.541 1.00 25.24 118 ARG A C 1
ATOM 889 O O . ARG A 1 118 ? 11.183 33.463 32.178 1.00 25.42 118 ARG A O 1
ATOM 897 N N . SER A 1 119 ? 13.380 33.015 32.401 1.00 25.73 119 SER A N 1
ATOM 898 C CA . SER A 1 119 ? 13.322 31.595 32.092 1.00 25.94 119 SER A CA 1
ATOM 899 C C . SER A 1 119 ? 14.608 31.013 32.664 1.00 25.62 119 SER A C 1
ATOM 900 O O . SER A 1 119 ? 15.374 31.743 33.302 1.00 25.94 119 SER A O 1
ATOM 903 N N . THR A 1 120 ? 14.832 29.709 32.489 1.00 24.38 120 THR A N 1
ATOM 904 C CA . THR A 1 120 ? 16.073 29.098 32.929 1.00 24.05 120 THR A CA 1
ATOM 905 C C . THR A 1 120 ? 16.721 28.333 31.780 1.00 23.61 120 THR A C 1
ATOM 906 O O . THR A 1 120 ? 16.127 28.196 30.713 1.00 23.01 120 THR A O 1
ATOM 910 N N . VAL A 1 121 ? 17.946 27.857 32.010 1.00 23.32 121 VAL A N 1
ATOM 911 C CA . VAL A 1 121 ? 18.616 26.911 31.114 1.00 22.59 121 VAL A CA 1
ATOM 912 C C . VAL A 1 121 ? 18.122 25.525 31.513 1.00 22.82 121 VAL A C 1
ATOM 913 O O . VAL A 1 121 ? 18.270 25.130 32.670 1.00 22.92 121 VAL A O 1
ATOM 917 N N . LYS A 1 122 ? 17.534 24.798 30.560 1.00 22.96 122 LYS A N 1
ATOM 918 C CA . LYS A 1 122 ? 16.944 23.464 30.811 1.00 22.63 122 LYS A CA 1
ATOM 919 C C . LYS A 1 122 ? 18.013 22.412 30.940 1.00 22.26 122 LYS A C 1
ATOM 920 O O . LYS A 1 122 ? 19.065 22.510 30.301 1.00 21.92 122 LYS A O 1
ATOM 926 N N . GLN A 1 123 ? 17.720 21.400 31.759 1.00 21.74 123 GLN A N 1
ATOM 927 C CA . GLN A 1 123 ? 18.713 20.446 32.229 1.00 21.33 123 GLN A CA 1
ATOM 928 C C . GLN A 1 123 ? 18.191 19.035 31.946 1.00 21.73 123 GLN A C 1
ATOM 929 O O . GLN A 1 123 ? 17.290 18.539 32.632 1.00 21.84 123 GLN A O 1
ATOM 935 N N . VAL A 1 124 ? 18.749 18.421 30.900 1.00 21.45 124 VAL A N 1
ATOM 936 C CA . VAL A 1 124 ? 18.238 17.180 30.318 1.00 20.85 124 VAL A CA 1
ATOM 937 C C . VAL A 1 124 ? 19.392 16.183 30.277 1.00 21.18 124 VAL A C 1
ATOM 938 O O . VAL A 1 124 ? 20.550 16.560 30.063 1.00 20.02 124 VAL A O 1
ATOM 942 N N . ASP A 1 125 ? 19.088 14.911 30.518 1.00 21.45 125 ASP A N 1
ATOM 943 C CA . ASP A 1 125 ? 20.149 13.913 30.590 1.00 21.90 125 ASP A CA 1
ATOM 944 C C . ASP A 1 125 ? 20.388 13.315 29.204 1.00 21.67 125 ASP A C 1
ATOM 945 O O . ASP A 1 125 ? 19.700 12.380 28.804 1.00 22.40 125 ASP A O 1
ATOM 950 N N . PHE A 1 126 ? 21.365 13.871 28.491 1.00 21.35 126 PHE A N 1
ATOM 951 C CA . PHE A 1 126 ? 21.765 13.434 27.143 1.00 21.38 126 PHE A CA 1
ATOM 952 C C . PHE A 1 126 ? 22.332 11.997 27.069 1.00 21.93 126 PHE A C 1
ATOM 953 O O . PHE A 1 126 ? 22.331 11.379 25.991 1.00 21.80 126 PHE A O 1
ATOM 961 N N . SER A 1 127 ? 22.810 11.469 28.196 1.00 22.16 127 SER A N 1
ATOM 962 C CA . SER A 1 127 ? 23.345 10.105 28.209 1.00 23.16 127 SER A CA 1
ATOM 963 C C . SER A 1 127 ? 22.262 9.046 27.946 1.00 23.27 127 SER A C 1
ATOM 964 O O . SER A 1 127 ? 22.553 8.017 27.351 1.00 23.95 127 SER A O 1
ATOM 967 N N . GLU A 1 128 ? 21.027 9.302 28.378 1.00 23.43 128 GLU A N 1
ATOM 968 C CA . GLU A 1 128 ? 19.860 8.541 27.890 1.00 23.50 128 GLU A CA 1
ATOM 969 C C . GLU A 1 128 ? 19.343 9.128 26.568 1.00 23.17 128 GLU A C 1
ATOM 970 O O . GLU A 1 128 ? 18.408 9.936 26.536 1.00 22.71 128 GLU A O 1
ATOM 976 N N . VAL A 1 129 ? 19.966 8.698 25.477 1.00 23.35 129 VAL A N 1
ATOM 977 C CA . VAL A 1 129 ? 19.850 9.368 24.171 1.00 23.30 129 VAL A CA 1
ATOM 978 C C . VAL A 1 129 ? 18.432 9.538 23.618 1.00 23.31 129 VAL A C 1
ATOM 979 O O . VAL A 1 129 ? 17.998 10.661 23.335 1.00 22.53 129 VAL A O 1
ATOM 983 N N . GLU A 1 130 ? 17.723 8.427 23.452 1.00 23.77 130 GLU A N 1
ATOM 984 C CA . GLU A 1 130 ? 16.347 8.476 22.944 1.00 24.51 130 GLU A CA 1
ATOM 985 C C . GLU A 1 130 ? 15.386 9.301 23.820 1.00 23.67 130 GLU A C 1
ATOM 986 O O . GLU A 1 130 ? 14.541 10.039 23.302 1.00 23.66 130 GLU A O 1
ATOM 992 N N . ARG A 1 131 ? 15.538 9.188 25.139 1.00 23.28 131 ARG A N 1
ATOM 993 C CA . ARG A 1 131 ? 14.711 9.930 26.096 1.00 22.85 131 ARG A CA 1
ATOM 994 C C . ARG A 1 131 ? 14.951 11.446 26.019 1.00 21.74 131 ARG A C 1
ATOM 995 O O . ARG A 1 131 ? 13.997 12.218 25.921 1.00 21.29 131 ARG A O 1
ATOM 1003 N N . ALA A 1 132 ? 16.212 11.864 26.057 1.00 21.17 132 ALA A N 1
ATOM 1004 C CA . ALA A 1 132 ? 16.559 13.286 25.882 1.00 20.90 132 ALA A CA 1
ATOM 1005 C C . ALA A 1 132 ? 15.963 13.885 24.599 1.00 21.25 132 ALA A C 1
ATOM 1006 O O . ALA A 1 132 ? 15.486 15.034 24.588 1.00 21.46 132 ALA A O 1
ATOM 1008 N N . ARG A 1 133 ? 15.979 13.105 23.519 1.00 21.20 133 ARG A N 1
ATOM 1009 C CA . ARG A 1 133 ? 15.464 13.562 22.222 1.00 21.30 133 ARG A CA 1
ATOM 1010 C C . ARG A 1 133 ? 13.936 13.638 22.271 1.00 21.19 133 ARG A C 1
ATOM 1011 O O . ARG A 1 133 ? 13.330 14.565 21.738 1.00 21.98 133 ARG A O 1
ATOM 1019 N N . PHE A 1 134 ? 13.306 12.681 22.935 1.00 21.10 134 PHE A N 1
ATOM 1020 C CA . PHE A 1 134 ? 11.882 12.790 23.174 1.00 21.06 134 PHE A CA 1
ATOM 1021 C C . PHE A 1 134 ? 11.560 14.057 23.979 1.00 20.50 134 PHE A C 1
ATOM 1022 O O . PHE A 1 134 ? 10.624 14.776 23.652 1.00 19.58 134 PHE A O 1
ATOM 1030 N N . ILE A 1 135 ? 12.348 14.324 25.027 1.00 20.50 135 ILE A N 1
ATOM 1031 C CA . ILE A 1 135 ? 12.106 15.467 25.912 1.00 19.59 135 ILE A CA 1
ATOM 1032 C C . ILE A 1 135 ? 12.233 16.767 25.155 1.00 20.12 135 ILE A C 1
ATOM 1033 O O . ILE A 1 135 ? 11.333 17.603 25.216 1.00 20.70 135 ILE A O 1
ATOM 1038 N N . ILE A 1 136 ? 13.321 16.928 24.408 1.00 20.01 136 ILE A N 1
ATOM 1039 C CA . ILE A 1 136 ? 13.560 18.174 23.700 1.00 19.51 136 ILE A CA 1
ATOM 1040 C C . ILE A 1 136 ? 12.468 18.411 22.667 1.00 19.99 136 ILE A C 1
ATOM 1041 O O . ILE A 1 136 ? 11.914 19.514 22.579 1.00 19.52 136 ILE A O 1
ATOM 1046 N N . ASN A 1 137 ? 12.156 17.365 21.900 1.00 20.62 137 ASN A N 1
ATOM 1047 C CA . ASN A 1 137 ? 11.098 17.416 20.901 1.00 20.86 137 ASN A CA 1
ATOM 1048 C C . ASN A 1 137 ? 9.728 17.779 21.480 1.00 21.79 137 ASN A C 1
ATOM 1049 O O . ASN A 1 137 ? 9.012 18.614 20.914 1.00 22.23 137 ASN A O 1
ATOM 1054 N N . ASP A 1 138 ? 9.364 17.141 22.588 1.00 22.39 138 ASP A N 1
ATOM 1055 C CA . ASP A 1 138 ? 8.077 17.391 23.241 1.00 23.23 138 ASP A CA 1
ATOM 1056 C C . ASP A 1 138 ? 8.019 18.803 23.831 1.00 23.41 138 ASP A C 1
ATOM 1057 O O . ASP A 1 138 ? 6.995 19.477 23.727 1.00 23.59 138 ASP A O 1
ATOM 1062 N N . TRP A 1 139 ? 9.120 19.253 24.421 1.00 23.71 139 TRP A N 1
ATOM 1063 C CA . TRP A 1 139 ? 9.229 20.637 24.864 1.00 24.90 139 TRP A CA 1
ATOM 1064 C C . TRP A 1 139 ? 8.943 21.619 23.732 1.00 25.16 139 TRP A C 1
ATOM 1065 O O . TRP A 1 139 ? 8.197 22.577 23.912 1.00 25.04 139 TRP A O 1
ATOM 1076 N N . VAL A 1 140 ? 9.545 21.375 22.572 1.00 25.73 140 VAL A N 1
ATOM 1077 C CA . VAL A 1 140 ? 9.446 22.298 21.456 1.00 26.38 140 VAL A CA 1
ATOM 1078 C C . VAL A 1 140 ? 8.017 22.301 20.955 1.00 27.58 140 VAL A C 1
ATOM 1079 O O . VAL A 1 140 ? 7.430 23.368 20.784 1.00 28.08 140 VAL A O 1
ATOM 1083 N N . LYS A 1 141 ? 7.464 21.108 20.756 1.00 28.32 141 LYS A N 1
ATOM 1084 C CA . LYS A 1 141 ? 6.083 20.929 20.303 1.00 29.61 141 LYS A CA 1
ATOM 1085 C C . LYS A 1 141 ? 5.048 21.678 21.180 1.00 29.77 141 LYS A C 1
ATOM 1086 O O . LYS A 1 141 ? 4.291 22.505 20.674 1.00 29.65 141 LYS A O 1
ATOM 1092 N N . THR A 1 142 ? 5.048 21.410 22.484 1.00 30.23 142 THR A N 1
ATOM 1093 C CA . THR A 1 142 ? 4.101 22.033 23.406 1.00 31.16 142 THR A CA 1
ATOM 1094 C C . THR A 1 142 ? 4.290 23.550 23.595 1.00 31.65 142 THR A C 1
ATOM 1095 O O . THR A 1 142 ? 3.406 24.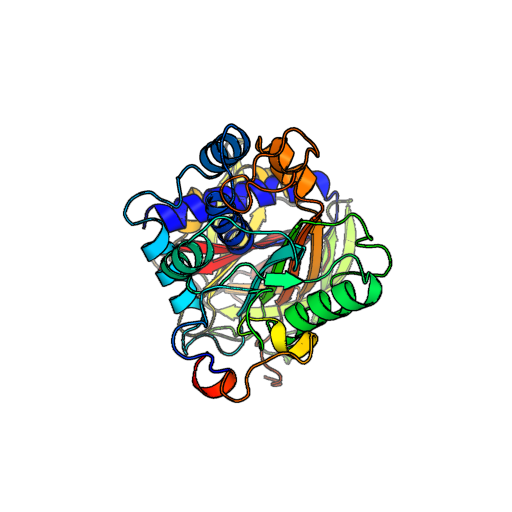233 24.142 1.00 31.75 142 THR A O 1
ATOM 1099 N N . HIS A 1 143 ? 5.444 24.075 23.183 1.00 31.60 143 HIS A N 1
ATOM 1100 C CA . HIS A 1 143 ? 5.718 25.495 23.347 1.00 31.95 143 HIS A CA 1
ATOM 1101 C C . HIS A 1 143 ? 5.591 26.240 22.032 1.00 32.49 143 HIS A C 1
ATOM 1102 O O . HIS A 1 143 ? 5.817 27.442 21.973 1.00 33.29 143 HIS A O 1
ATOM 1109 N N . THR A 1 144 ? 5.230 25.520 20.977 1.00 33.06 144 THR A N 1
ATOM 1110 C CA . THR A 1 144 ? 4.888 26.150 19.706 1.00 33.41 144 THR A CA 1
ATOM 1111 C C . THR A 1 144 ? 3.457 25.774 19.307 1.00 34.16 144 THR A C 1
ATOM 1112 O O . THR A 1 144 ? 3.140 25.698 18.110 1.00 33.99 144 THR A O 1
ATOM 1116 N N . LYS A 1 145 ? 2.612 25.530 20.317 1.00 34.67 145 LYS A N 1
ATOM 1117 C CA . LYS A 1 145 ? 1.215 25.133 20.129 1.00 35.46 145 LYS A CA 1
ATOM 1118 C C . LYS A 1 145 ? 1.058 23.971 19.131 1.00 35.32 145 LYS A C 1
ATOM 1119 O O . LYS A 1 145 ? 0.160 23.978 18.275 1.00 35.22 145 LYS A O 1
ATOM 1125 N N . GLY A 1 146 ? 1.958 22.991 19.238 1.00 35.03 146 GLY A N 1
ATOM 1126 C CA . GLY A 1 146 ? 1.916 21.785 18.429 1.00 34.78 146 GLY A CA 1
ATOM 1127 C C . GLY A 1 146 ? 2.376 21.934 16.993 1.00 34.92 146 GLY A C 1
ATOM 1128 O O . GLY A 1 146 ? 2.231 21.006 16.199 1.00 35.27 146 GLY A O 1
ATOM 1129 N N . MET A 1 147 ? 2.969 23.079 16.662 1.00 34.89 147 MET A N 1
ATOM 1130 C CA . MET A 1 147 ? 3.323 23.389 15.278 1.00 34.65 147 MET A CA 1
ATOM 1131 C C . MET A 1 147 ? 4.715 22.877 14.855 1.00 34.67 147 MET A C 1
ATOM 1132 O O . MET A 1 147 ? 4.916 22.442 13.713 1.00 34.57 147 MET A O 1
ATOM 1137 N N . ILE A 1 148 ? 5.677 22.924 15.769 1.00 34.25 148 ILE A N 1
ATOM 1138 C CA . ILE A 1 148 ? 6.997 22.385 15.464 1.00 33.96 148 ILE A CA 1
ATOM 1139 C C . ILE A 1 148 ? 7.205 21.069 16.196 1.00 33.58 148 ILE A C 1
ATOM 1140 O O . ILE A 1 148 ? 7.637 21.056 17.342 1.00 33.55 148 ILE A O 1
ATOM 1145 N N . SER A 1 149 ? 6.890 19.968 15.528 1.00 33.51 149 SER A N 1
ATOM 1146 C CA . SER A 1 149 ? 7.123 18.640 16.098 1.00 33.83 149 SER A CA 1
ATOM 1147 C C . SER A 1 149 ? 8.328 17.939 15.441 1.00 33.33 149 SER A C 1
ATOM 1148 O O . SER A 1 149 ? 8.796 18.349 14.381 1.00 33.11 149 SER A O 1
ATOM 1151 N N . HIS A 1 150 ? 8.826 16.889 16.087 1.00 32.94 150 HIS A N 1
ATOM 1152 C CA . HIS A 1 150 ? 9.998 16.146 15.614 1.00 32.46 150 HIS A CA 1
ATOM 1153 C C . HIS A 1 150 ? 11.170 17.039 15.164 1.00 31.18 150 HIS A C 1
ATOM 1154 O O . HIS A 1 150 ? 11.749 16.827 14.108 1.00 31.42 150 HIS A O 1
ATOM 1161 N N . LEU A 1 151 ? 11.527 18.025 15.973 1.00 29.02 151 LEU A N 1
ATOM 1162 C CA . LEU A 1 151 ? 12.677 18.841 15.655 1.00 27.56 151 LEU A CA 1
ATOM 1163 C C . LEU A 1 151 ? 13.931 17.981 15.428 1.00 26.06 151 LEU A C 1
ATOM 1164 O O . LEU A 1 151 ? 14.657 18.200 14.474 1.00 26.06 151 LEU A O 1
ATOM 1169 N N . LEU A 1 152 ? 14.165 17.010 16.305 1.00 24.06 152 LEU A N 1
ATOM 1170 C CA . LEU A 1 152 ? 15.347 16.175 16.243 1.00 22.89 152 LEU A CA 1
ATOM 1171 C C . LEU A 1 152 ? 14.964 14.767 15.826 1.00 22.10 152 LEU A C 1
ATOM 1172 O O . LEU A 1 152 ? 14.201 14.098 16.538 1.00 21.19 152 LEU A O 1
ATOM 1177 N N . GLY A 1 153 ? 15.493 14.318 14.681 1.00 20.83 153 GLY A N 1
ATOM 1178 C CA . GLY A 1 153 ? 15.311 12.933 14.251 1.00 19.90 153 GLY A CA 1
ATOM 1179 C C . GLY A 1 153 ? 16.311 12.025 14.955 1.00 19.46 153 GLY A C 1
ATOM 1180 O O . GLY A 1 153 ? 17.191 12.523 15.639 1.00 18.95 153 GLY A O 1
ATOM 1181 N N . THR A 1 154 ? 16.184 10.706 14.791 1.00 19.78 154 THR A N 1
ATOM 1182 C CA . THR A 1 154 ? 17.128 9.748 15.383 1.00 19.87 154 THR A CA 1
ATOM 1183 C C . THR A 1 154 ? 18.572 10.051 14.965 1.00 19.40 154 THR A C 1
ATOM 1184 O O . THR A 1 154 ? 18.831 10.370 13.809 1.00 18.79 154 THR A O 1
ATOM 1188 N N . GLY A 1 155 ? 19.495 9.974 15.923 1.00 19.14 155 GLY A N 1
ATOM 1189 C CA . GLY A 1 155 ? 20.879 10.294 15.682 1.00 18.94 155 GLY A CA 1
ATOM 1190 C C . GLY A 1 155 ? 21.208 11.776 15.625 1.00 19.83 155 GLY A C 1
ATOM 1191 O O . GLY A 1 155 ? 22.366 12.117 15.405 1.00 19.95 155 GLY A O 1
ATOM 1192 N N . ALA A 1 156 ? 20.230 12.665 15.841 1.00 20.11 156 ALA A N 1
ATOM 1193 C CA . ALA A 1 156 ? 20.534 14.109 15.880 1.00 20.85 156 ALA A CA 1
ATOM 1194 C C . ALA A 1 156 ? 21.458 14.534 17.030 1.00 21.08 156 ALA A C 1
ATOM 1195 O O . ALA A 1 156 ? 22.183 15.519 16.913 1.00 21.49 156 ALA A O 1
ATOM 1197 N N . VAL A 1 157 ? 21.408 13.792 18.133 1.00 21.51 157 VAL A N 1
ATOM 1198 C CA . VAL A 1 157 ? 22.246 14.025 19.309 1.00 22.06 157 VAL A CA 1
ATOM 1199 C C . VAL A 1 157 ? 22.770 12.668 19.707 1.00 22.05 157 VAL A C 1
ATOM 1200 O O . VAL A 1 157 ? 22.185 11.652 19.333 1.00 22.09 157 VAL A O 1
ATOM 1204 N N . ASP A 1 158 ? 23.866 12.631 20.454 1.00 22.42 158 ASP A N 1
ATOM 1205 C CA . ASP A 1 158 ? 24.311 11.364 21.009 1.00 22.88 158 ASP A CA 1
ATOM 1206 C C . ASP A 1 158 ? 24.723 11.447 22.467 1.00 23.42 158 ASP A C 1
ATOM 1207 O O . ASP A 1 158 ? 24.463 12.448 23.151 1.00 23.22 158 ASP A O 1
ATOM 1212 N N . GLN A 1 159 ? 25.348 10.379 22.938 1.00 23.96 159 GLN A N 1
ATOM 1213 C CA . GLN A 1 159 ? 25.704 10.245 24.337 1.00 25.41 159 GLN A CA 1
ATOM 1214 C C . GLN A 1 159 ? 26.673 11.317 24.821 1.00 24.93 159 GLN A C 1
ATOM 1215 O O . GLN A 1 159 ? 26.696 11.615 26.001 1.00 25.72 159 GLN A O 1
ATOM 1221 N N . LEU A 1 160 ? 27.464 11.887 23.915 1.00 24.14 160 LEU A N 1
ATOM 1222 C CA . LEU A 1 160 ? 28.482 12.864 24.278 1.00 24.23 160 LEU A CA 1
ATOM 1223 C C . LEU A 1 160 ? 27.984 14.291 24.145 1.00 24.22 160 LEU A C 1
ATOM 1224 O O . LEU A 1 160 ? 28.705 15.228 24.471 1.00 24.64 160 LEU A O 1
ATOM 1229 N N . THR A 1 161 ? 26.748 14.449 23.673 1.00 23.95 161 THR A N 1
ATOM 1230 C CA . THR A 1 161 ? 26.119 15.750 23.542 1.00 23.73 161 THR A CA 1
ATOM 1231 C C . THR A 1 161 ? 25.953 16.347 24.929 1.00 23.91 161 THR A C 1
ATOM 1232 O O . THR A 1 161 ? 25.419 15.693 25.814 1.00 23.68 161 THR A O 1
ATOM 1236 N N . ARG A 1 162 ? 26.407 17.582 25.131 1.00 24.02 162 ARG A N 1
ATOM 1237 C CA . ARG A 1 162 ? 26.283 18.193 26.454 1.00 24.37 162 ARG A CA 1
ATOM 1238 C C . ARG A 1 162 ? 25.512 19.524 26.451 1.00 23.90 162 ARG A C 1
ATOM 1239 O O . ARG A 1 162 ? 24.964 19.943 27.487 1.00 23.41 162 ARG A O 1
ATOM 1247 N N . LEU A 1 163 ? 25.492 20.183 25.291 1.00 22.84 163 LEU A N 1
ATOM 1248 C CA . LEU A 1 163 ? 24.922 21.519 25.168 1.00 22.62 163 LEU A CA 1
ATOM 1249 C C . LEU A 1 163 ? 24.323 21.756 23.773 1.00 22.82 163 LEU A C 1
ATOM 1250 O O . LEU A 1 163 ? 24.983 21.550 22.741 1.00 22.57 163 LEU A O 1
ATOM 1255 N N . VAL A 1 164 ? 23.066 22.186 23.768 1.00 22.81 164 VAL A N 1
ATOM 1256 C CA . VAL A 1 164 ? 22.266 22.278 22.556 1.00 23.35 164 VAL A CA 1
ATOM 1257 C C . VAL A 1 164 ? 21.422 23.552 22.656 1.00 23.85 164 VAL A C 1
ATOM 1258 O O . VAL A 1 164 ? 20.861 23.821 23.720 1.00 23.90 164 VAL A O 1
ATOM 1262 N N . LEU A 1 165 ? 21.396 24.343 21.577 1.00 24.03 165 LEU A N 1
ATOM 1263 C CA . LEU A 1 165 ? 20.555 25.542 21.480 1.00 24.57 165 LEU A CA 1
ATOM 1264 C C . LEU A 1 165 ? 19.450 25.323 20.464 1.00 24.07 165 LEU A C 1
ATOM 1265 O O . LEU A 1 165 ? 19.704 24.893 19.333 1.00 23.66 165 LEU A O 1
ATOM 1270 N N . VAL A 1 166 ? 18.227 25.626 20.870 1.00 24.10 166 VAL A N 1
ATOM 1271 C CA . VAL A 1 166 ? 17.096 25.502 19.975 1.00 25.20 166 VAL A CA 1
ATOM 1272 C C . VAL A 1 166 ? 16.267 26.785 19.963 1.00 25.48 166 VAL A C 1
ATOM 1273 O O . VAL A 1 166 ? 16.076 27.450 20.973 1.00 25.13 166 VAL A O 1
ATOM 1277 N N . ASN A 1 167 ? 15.819 27.150 18.779 1.00 26.01 167 ASN A N 1
ATOM 1278 C CA . ASN A 1 167 ? 14.909 28.255 18.634 1.00 26.35 167 ASN A CA 1
ATOM 1279 C C . ASN A 1 167 ? 13.871 27.771 17.633 1.00 25.87 167 ASN A C 1
ATOM 1280 O O . ASN A 1 167 ? 14.220 27.350 16.544 1.00 26.66 167 ASN A O 1
ATOM 1285 N N . ALA A 1 168 ? 12.610 27.756 18.022 1.00 25.66 168 ALA A N 1
ATOM 1286 C CA . ALA A 1 168 ? 11.554 27.273 17.136 1.00 25.67 168 ALA A CA 1
ATOM 1287 C C . ALA A 1 168 ? 10.391 28.264 17.096 1.00 25.93 168 ALA A C 1
ATOM 1288 O O . ALA A 1 168 ? 9.929 28.748 18.138 1.00 26.40 168 ALA A O 1
ATOM 1290 N N . LEU A 1 169 ? 9.946 28.601 15.891 1.00 25.25 169 LEU A N 1
ATOM 1291 C CA . LEU A 1 169 ? 8.908 29.618 15.731 1.00 24.69 169 LEU A CA 1
ATOM 1292 C C . LEU A 1 169 ? 7.862 29.190 14.717 1.00 23.98 169 LEU A C 1
ATOM 1293 O O . LEU A 1 169 ? 8.156 28.514 13.728 1.00 24.50 169 LEU A O 1
ATOM 1298 N N . TYR A 1 170 ? 6.631 29.587 14.979 1.00 22.67 170 TYR A N 1
ATOM 1299 C CA . TYR A 1 170 ? 5.566 29.395 14.028 1.00 21.42 170 TYR A CA 1
ATOM 1300 C C . TYR A 1 170 ? 4.869 30.740 13.801 1.00 21.22 170 TYR A C 1
ATOM 1301 O O . TYR A 1 170 ? 4.661 31.509 14.739 1.00 21.03 170 TYR A O 1
ATOM 1310 N N . PHE A 1 171 ? 4.513 31.020 12.552 1.00 20.75 171 PHE A N 1
ATOM 1311 C CA . PHE A 1 171 ? 3.787 32.241 12.226 1.00 20.15 171 PHE A CA 1
ATOM 1312 C C . PHE A 1 171 ? 2.684 32.002 11.194 1.00 19.93 171 PHE A C 1
ATOM 1313 O O . PHE A 1 171 ? 2.909 31.378 10.147 1.00 19.73 171 PHE A O 1
ATOM 1321 N N . ASN A 1 172 ? 1.500 32.508 11.516 1.00 19.72 172 ASN A N 1
ATOM 1322 C CA . ASN A 1 172 ? 0.370 32.596 10.595 1.00 19.53 172 ASN A CA 1
ATOM 1323 C C . ASN A 1 172 ? -0.439 33.828 10.981 1.00 19.18 172 ASN A C 1
ATOM 1324 O O . ASN A 1 172 ? -1.256 33.792 11.917 1.00 19.37 172 ASN A O 1
ATOM 1329 N N . GLY A 1 173 ? -0.220 34.934 10.280 1.00 18.86 173 GLY A N 1
ATOM 1330 C CA . GLY A 1 173 ? -0.872 36.178 10.686 1.00 18.33 173 GLY A CA 1
ATOM 1331 C C . GLY A 1 173 ? -2.273 36.342 10.104 1.00 18.87 173 GLY A C 1
ATOM 1332 O O . GLY A 1 173 ? -2.573 35.823 9.019 1.00 18.82 173 GLY A O 1
ATOM 1333 N N . GLN A 1 174 ? -3.127 37.069 10.822 1.00 18.36 174 GLN A N 1
ATOM 1334 C CA . GLN A 1 174 ? -4.466 37.371 10.355 1.00 19.13 174 GLN A CA 1
ATOM 1335 C C . GLN A 1 174 ? -4.422 38.772 9.754 1.00 19.48 174 GLN A C 1
ATOM 1336 O O . GLN A 1 174 ? -4.067 39.729 10.440 1.00 19.86 174 GLN A O 1
ATOM 1342 N N . TRP A 1 175 ? -4.756 38.882 8.464 1.00 19.75 175 TRP A N 1
ATOM 1343 C CA . TRP A 1 175 ? -4.655 40.146 7.714 1.00 19.44 175 TRP A CA 1
ATOM 1344 C C . TRP A 1 175 ? -5.600 41.179 8.256 1.00 19.90 175 TRP A C 1
ATOM 1345 O O . TRP A 1 175 ? -6.634 40.818 8.802 1.00 20.47 175 TRP A O 1
ATOM 1356 N N . LYS A 1 176 ? -5.264 42.464 8.092 1.00 20.33 176 LYS A N 1
ATOM 1357 C CA . LYS A 1 176 ? -6.202 43.549 8.437 1.00 19.96 176 LYS A CA 1
ATOM 1358 C C . LYS A 1 176 ? -7.392 43.514 7.463 1.00 19.82 176 LYS A C 1
ATOM 1359 O O . LYS A 1 176 ? -8.534 43.709 7.863 1.00 19.49 176 LYS A O 1
ATOM 1365 N N . THR A 1 177 ? -7.080 43.274 6.190 1.00 19.79 177 THR A N 1
ATOM 1366 C CA . THR A 1 177 ? -8.039 43.018 5.134 1.00 20.09 177 THR A CA 1
ATOM 1367 C C . THR A 1 177 ? -7.675 41.667 4.519 1.00 19.90 177 THR A C 1
ATOM 1368 O O . THR A 1 177 ? -6.665 41.563 3.820 1.00 20.63 177 THR A O 1
ATOM 1372 N N . PRO A 1 178 ? -8.458 40.623 4.797 1.00 19.34 178 PRO A N 1
ATOM 1373 C CA . PRO A 1 178 ? -8.221 39.316 4.169 1.00 18.34 178 PRO A CA 1
ATOM 1374 C C . PRO A 1 178 ? -8.463 39.304 2.635 1.00 17.92 178 PRO A C 1
ATOM 1375 O O . PRO A 1 178 ? -9.169 40.155 2.077 1.00 17.23 178 PRO A O 1
ATOM 1379 N N . PHE A 1 179 ? -7.834 38.350 1.967 1.00 17.20 179 PHE A N 1
ATOM 1380 C CA . PHE A 1 179 ? -8.047 38.110 0.553 1.00 16.91 179 PHE A CA 1
ATOM 1381 C C . PHE A 1 179 ? -9.308 37.259 0.385 1.00 18.03 179 PHE A C 1
ATOM 1382 O O . PHE A 1 179 ? -9.446 36.217 1.044 1.00 17.85 179 PHE A O 1
ATOM 1390 N N . PRO A 1 180 ? -10.248 37.698 -0.466 1.00 18.56 180 PRO A N 1
ATOM 1391 C CA . PRO A 1 180 ? -11.440 36.885 -0.729 1.00 19.39 180 PRO A CA 1
ATOM 1392 C C . PRO A 1 180 ? -11.038 35.548 -1.359 1.00 20.14 180 PRO A C 1
ATOM 1393 O O . PRO A 1 180 ? -10.280 35.532 -2.329 1.00 19.95 180 PRO A O 1
ATOM 1397 N N . ASP A 1 181 ? -11.550 34.453 -0.800 1.00 21.50 181 ASP A N 1
ATOM 1398 C CA . ASP A 1 181 ? -11.281 33.083 -1.259 1.00 22.79 181 ASP A CA 1
ATOM 1399 C C . ASP A 1 181 ? -11.560 32.873 -2.737 1.00 22.60 181 ASP A C 1
ATOM 1400 O O . ASP A 1 181 ? -10.858 32.129 -3.406 1.00 22.65 181 ASP A O 1
ATOM 1405 N N . SER A 1 182 ? -12.611 33.511 -3.230 1.00 22.19 182 SER A N 1
ATOM 1406 C CA . SER A 1 182 ? -13.086 33.270 -4.588 1.00 22.47 182 SER A CA 1
ATOM 1407 C C . SER A 1 182 ? -12.190 33.916 -5.635 1.00 21.69 182 SER A C 1
ATOM 1408 O O . SER A 1 182 ? -12.269 33.587 -6.813 1.00 22.10 182 SER A O 1
ATOM 1411 N N . SER A 1 183 ? -11.332 34.825 -5.181 1.00 21.29 183 SER A N 1
ATOM 1412 C CA . SER A 1 183 ? -10.350 35.486 -6.022 1.00 20.29 183 SER A CA 1
ATOM 1413 C C . SER A 1 183 ? -9.081 34.651 -6.202 1.00 19.83 183 SER A C 1
ATOM 1414 O O . SER A 1 183 ? -8.208 35.010 -7.000 1.00 19.39 183 SER A O 1
ATOM 1417 N N . THR A 1 184 ? -9.003 33.533 -5.478 1.00 18.93 184 THR A N 1
ATOM 1418 C CA . THR A 1 184 ? -7.822 32.677 -5.513 1.00 17.96 184 THR A CA 1
ATOM 1419 C C . THR A 1 184 ? -7.914 31.678 -6.649 1.00 17.76 184 THR A C 1
ATOM 1420 O O . THR A 1 184 ? -8.899 30.969 -6.774 1.00 17.36 184 THR A O 1
ATOM 1424 N N . HIS A 1 185 ? -6.874 31.623 -7.471 1.00 17.26 185 HIS A N 1
ATOM 1425 C CA . HIS A 1 185 ? -6.801 30.628 -8.540 1.00 17.06 185 HIS A CA 1
ATOM 1426 C C . HIS A 1 185 ? -5.363 30.477 -8.993 1.00 16.56 185 HIS A C 1
ATOM 1427 O O . HIS A 1 185 ? -4.507 31.249 -8.595 1.00 16.76 185 HIS A O 1
ATOM 1434 N N . ARG A 1 186 ? -5.110 29.475 -9.820 1.00 16.79 186 ARG A N 1
ATOM 1435 C CA . ARG A 1 186 ? -3.762 29.122 -10.241 1.00 17.16 186 ARG A CA 1
ATOM 1436 C C . ARG A 1 186 ? -3.235 30.092 -11.280 1.00 16.56 186 ARG A C 1
ATOM 1437 O O . ARG A 1 186 ? -3.931 30.389 -12.258 1.00 16.06 186 ARG A O 1
ATOM 1445 N N . ARG A 1 187 ? -2.019 30.590 -11.058 1.00 15.72 187 ARG A N 1
ATOM 1446 C CA . ARG A 1 187 ? -1.358 31.470 -12.026 1.00 16.30 187 ARG A CA 1
ATOM 1447 C C . ARG A 1 187 ? 0.087 31.094 -12.245 1.00 16.22 187 ARG A C 1
ATOM 1448 O O . ARG A 1 187 ? 0.709 30.455 -11.385 1.00 16.20 187 ARG A O 1
ATOM 1456 N N . LEU A 1 188 ? 0.625 31.517 -13.385 1.00 16.54 188 LEU A N 1
ATOM 1457 C CA . LEU A 1 188 ? 2.025 31.291 -13.719 1.00 16.76 188 LEU A CA 1
ATOM 1458 C C . LEU A 1 188 ? 2.955 32.078 -12.803 1.00 16.63 188 LEU A C 1
ATOM 1459 O O . LEU A 1 188 ? 2.700 33.239 -12.489 1.00 16.95 188 LEU A O 1
ATOM 1464 N N . PHE A 1 189 ? 4.012 31.404 -12.369 1.00 16.28 189 PHE A N 1
ATOM 1465 C CA . PHE A 1 189 ? 5.053 31.957 -11.540 1.00 16.01 189 PHE A CA 1
ATOM 1466 C C . PHE A 1 189 ? 6.406 31.651 -12.215 1.00 16.36 189 PHE A C 1
ATOM 1467 O O . PHE A 1 189 ? 6.687 30.507 -12.587 1.00 15.78 189 PHE A O 1
ATOM 1475 N N . HIS A 1 190 ? 7.233 32.681 -12.374 1.00 16.79 190 HIS A N 1
ATOM 1476 C CA . HIS A 1 190 ? 8.465 32.569 -13.149 1.00 17.83 190 HIS A CA 1
ATOM 1477 C C . HIS A 1 190 ? 9.658 32.336 -12.256 1.00 18.43 190 HIS A C 1
ATOM 1478 O O . HIS A 1 190 ? 10.028 33.196 -11.476 1.00 19.19 190 HIS A O 1
ATOM 1485 N N . LYS A 1 191 ? 10.239 31.152 -12.332 1.00 19.35 191 LYS A N 1
ATOM 1486 C CA . LYS A 1 191 ? 11.333 30.832 -11.433 1.00 20.49 191 LYS A CA 1
ATOM 1487 C C . LYS A 1 191 ? 12.617 31.451 -11.941 1.00 21.48 191 LYS A C 1
ATOM 1488 O O . LYS A 1 191 ? 12.735 31.760 -13.133 1.00 20.03 191 LYS A O 1
ATOM 1494 N N . SER A 1 192 ? 13.581 31.615 -11.029 1.00 23.02 192 SER A N 1
ATOM 1495 C CA . SER A 1 192 ? 14.829 32.291 -11.357 1.00 25.05 192 SER A CA 1
ATOM 1496 C C . SER A 1 192 ? 15.667 31.539 -12.376 1.00 25.61 192 SER A C 1
ATOM 1497 O O . SER A 1 192 ? 16.447 32.159 -13.091 1.00 27.01 192 SER A O 1
ATOM 1500 N N . ASP A 1 193 ? 15.500 30.218 -12.467 1.00 26.25 193 ASP A N 1
ATOM 1501 C CA . ASP A 1 193 ? 16.186 29.430 -13.508 1.00 26.12 193 ASP A CA 1
ATOM 1502 C C . ASP A 1 193 ? 15.582 29.570 -14.916 1.00 25.61 193 ASP A C 1
ATOM 1503 O O . ASP A 1 193 ? 16.006 28.887 -15.834 1.00 25.89 193 ASP A O 1
ATOM 1508 N N . GLY A 1 194 ? 14.597 30.446 -15.094 1.00 24.88 194 GLY A N 1
ATOM 1509 C CA . GLY A 1 194 ? 14.005 30.658 -16.402 1.00 23.82 194 GLY A CA 1
ATOM 1510 C C . GLY A 1 194 ? 12.838 29.721 -16.706 1.00 23.73 194 GLY A C 1
ATOM 1511 O O . GLY A 1 194 ? 12.229 29.826 -17.766 1.00 24.20 194 GLY A O 1
ATOM 1512 N N . SER A 1 195 ? 12.518 28.809 -15.788 1.00 23.01 195 SER A N 1
ATOM 1513 C CA . SER A 1 195 ? 11.355 27.933 -15.943 1.00 22.20 195 SER A CA 1
ATOM 1514 C C . SER A 1 195 ? 10.093 28.533 -15.282 1.00 21.77 195 SER A C 1
ATOM 1515 O O . SER A 1 195 ? 10.183 29.401 -14.415 1.00 21.66 195 SER A O 1
ATOM 1518 N N . THR A 1 196 ? 8.927 28.057 -15.692 1.00 21.49 196 THR A N 1
ATOM 1519 C CA . THR A 1 196 ? 7.643 28.613 -15.250 1.00 21.13 196 THR A CA 1
ATOM 1520 C C . THR A 1 196 ? 6.769 27.509 -14.675 1.00 20.76 196 THR A C 1
ATOM 1521 O O . THR A 1 196 ? 6.648 26.436 -15.275 1.00 21.07 196 THR A O 1
ATOM 1525 N N . VAL A 1 197 ? 6.169 27.775 -13.512 1.00 20.21 197 VAL A N 1
ATOM 1526 C CA . VAL A 1 197 ? 5.293 26.825 -12.825 1.00 18.98 197 VAL A CA 1
ATOM 1527 C C . VAL A 1 197 ? 3.953 27.492 -12.514 1.00 19.27 197 VAL A C 1
ATOM 1528 O O . VAL A 1 197 ? 3.840 28.718 -12.521 1.00 19.26 197 VAL A O 1
ATOM 1532 N N . SER A 1 198 ? 2.939 26.672 -12.250 1.00 18.44 198 SER A N 1
ATOM 1533 C CA . SER A 1 198 ? 1.622 27.146 -11.917 1.00 17.91 198 SER A CA 1
ATOM 1534 C C . SER A 1 198 ? 1.419 27.046 -10.408 1.00 17.53 198 SER A C 1
ATOM 1535 O O . SER A 1 198 ? 1.790 26.043 -9.785 1.00 18.42 198 SER A O 1
ATOM 1538 N N . VAL A 1 199 ? 0.884 28.097 -9.799 1.00 16.33 199 VAL A N 1
ATOM 1539 C CA . VAL A 1 199 ? 0.719 28.119 -8.337 1.00 16.07 199 VAL A CA 1
ATOM 1540 C C . VAL A 1 199 ? -0.533 28.884 -7.979 1.00 15.85 199 VAL A C 1
ATOM 1541 O O . VAL A 1 199 ? -0.855 29.855 -8.641 1.00 16.98 199 VAL A O 1
ATOM 1545 N N . PRO A 1 200 ? -1.207 28.498 -6.912 1.00 15.51 200 PRO A N 1
ATOM 1546 C CA . PRO A 1 200 ? -2.336 29.286 -6.426 1.00 15.73 200 PRO A CA 1
ATOM 1547 C C . PRO A 1 200 ? -1.898 30.669 -5.934 1.00 15.59 200 PRO A C 1
ATOM 1548 O O . PRO A 1 200 ? -0.976 30.787 -5.126 1.00 14.52 200 PRO A O 1
ATOM 1552 N N . MET A 1 201 ? -2.586 31.701 -6.408 1.00 15.59 201 MET A N 1
ATOM 1553 C CA . MET A 1 201 ? -2.269 33.080 -6.024 1.00 16.34 201 MET A CA 1
ATOM 1554 C C . MET A 1 201 ? -3.533 33.775 -5.590 1.00 16.40 201 MET A C 1
ATOM 1555 O O . MET A 1 201 ? -4.557 33.685 -6.267 1.00 16.61 201 MET A O 1
ATOM 1560 N N . MET A 1 202 ? -3.438 34.493 -4.478 1.00 17.00 202 MET A N 1
ATOM 1561 C CA . MET A 1 202 ? -4.545 35.266 -3.936 1.00 17.29 202 MET A CA 1
ATOM 1562 C C . MET A 1 202 ? -4.540 36.634 -4.594 1.00 17.99 202 MET A C 1
ATOM 1563 O O . MET A 1 202 ? -3.517 37.063 -5.161 1.00 17.01 202 MET A O 1
ATOM 1568 N N . ALA A 1 203 ? -5.671 37.329 -4.484 1.00 18.53 203 ALA A N 1
ATOM 1569 C CA . ALA A 1 203 ? -5.844 38.624 -5.149 1.00 19.86 203 ALA A CA 1
ATOM 1570 C C . ALA A 1 203 ? -6.815 39.496 -4.383 1.00 20.47 203 ALA A C 1
ATOM 1571 O O . ALA A 1 203 ? -7.913 39.060 -4.032 1.00 20.45 203 ALA A O 1
ATOM 1573 N N . GLN A 1 204 ? -6.404 40.725 -4.107 1.00 22.09 204 GLN A N 1
ATOM 1574 C CA . GLN A 1 204 ? -7.347 41.728 -3.591 1.00 23.51 204 GLN A CA 1
ATOM 1575 C C . GLN A 1 204 ? -7.052 43.139 -4.076 1.00 23.96 204 GLN A C 1
ATOM 1576 O O . GLN A 1 204 ? -5.896 43.497 -4.341 1.00 24.09 204 GLN A O 1
ATOM 1582 N N . THR A 1 205 ? -8.117 43.932 -4.160 1.00 24.49 205 THR A N 1
ATOM 1583 C CA . THR A 1 205 ? -8.046 45.350 -4.456 1.00 24.64 205 THR A CA 1
ATOM 1584 C C . THR A 1 205 ? -8.084 46.088 -3.118 1.00 25.09 205 THR A C 1
ATOM 1585 O O . THR A 1 205 ? -9.010 45.908 -2.336 1.00 25.21 205 THR A O 1
ATOM 1589 N N . ASN A 1 206 ? -7.086 46.919 -2.861 1.00 25.35 206 ASN A N 1
ATOM 1590 C CA . ASN A 1 206 ? -6.932 47.578 -1.570 1.00 26.75 206 ASN A CA 1
ATOM 1591 C C . ASN A 1 206 ? -5.989 48.759 -1.743 1.00 26.90 206 ASN A C 1
ATOM 1592 O O . ASN A 1 206 ? -5.322 48.854 -2.764 1.00 27.42 206 ASN A O 1
ATOM 1597 N N . LYS A 1 207 ? -5.908 49.630 -0.743 1.00 27.17 207 LYS A N 1
ATOM 1598 C CA . LYS A 1 207 ? -4.942 50.723 -0.753 1.00 27.72 207 LYS A CA 1
ATOM 1599 C C . LYS A 1 207 ? -3.706 50.355 0.052 1.00 27.74 207 LYS A C 1
ATOM 1600 O O . LYS A 1 207 ? -3.660 50.616 1.248 1.00 28.90 207 LYS A O 1
ATOM 1606 N N . PHE A 1 208 ? -2.701 49.770 -0.594 1.00 27.85 208 PHE A N 1
ATOM 1607 C CA . PHE A 1 208 ? -1.445 49.395 0.079 1.00 27.64 208 PHE A CA 1
ATOM 1608 C C . PHE A 1 208 ? -0.342 50.414 -0.150 1.00 27.41 208 PHE A C 1
ATOM 1609 O O . PHE A 1 208 ? -0.316 51.075 -1.194 1.00 26.83 208 PHE A O 1
ATOM 1617 N N . ASN A 1 209 ? 0.583 50.513 0.810 1.00 27.10 209 ASN A N 1
ATOM 1618 C CA . ASN A 1 209 ? 1.836 51.231 0.575 1.00 27.55 209 ASN A CA 1
ATOM 1619 C C . ASN A 1 209 ? 2.637 50.462 -0.468 1.00 27.74 209 ASN A C 1
ATOM 1620 O O . ASN A 1 209 ? 2.834 49.245 -0.336 1.00 28.14 209 ASN A O 1
ATOM 1625 N N . TYR A 1 210 ? 3.047 51.152 -1.527 1.00 28.01 210 TYR A N 1
ATOM 1626 C CA . TYR A 1 210 ? 3.854 50.549 -2.588 1.00 28.46 210 TYR A CA 1
ATOM 1627 C C . TYR A 1 210 ? 4.920 51.516 -3.095 1.00 28.77 210 TYR A C 1
ATOM 1628 O O . TYR A 1 210 ? 4.638 52.395 -3.900 1.00 28.71 210 TYR A O 1
ATOM 1637 N N . THR A 1 211 ? 6.148 51.309 -2.637 1.00 29.33 211 THR A N 1
ATOM 1638 C CA . THR A 1 211 ? 7.248 52.261 -2.794 1.00 29.82 211 THR A CA 1
ATOM 1639 C C . THR A 1 211 ? 8.360 51.675 -3.676 1.00 29.97 211 THR A C 1
ATOM 1640 O O . THR A 1 211 ? 8.695 50.498 -3.552 1.00 30.01 211 THR A O 1
ATOM 1644 N N . GLU A 1 212 ? 8.927 52.501 -4.555 1.00 30.16 212 GLU A N 1
ATOM 1645 C CA . GLU A 1 212 ? 10.072 52.114 -5.381 1.00 29.90 212 GLU A CA 1
ATOM 1646 C C . GLU A 1 212 ? 11.368 52.674 -4.800 1.00 29.61 212 GLU A C 1
ATOM 1647 O O . GLU A 1 212 ? 11.415 53.831 -4.382 1.00 29.51 212 GLU A O 1
ATOM 1653 N N . PHE A 1 213 ? 12.407 51.836 -4.765 1.00 29.39 213 PHE A N 1
ATOM 1654 C CA . PHE A 1 213 ? 13.744 52.233 -4.319 1.00 29.34 213 PHE A CA 1
ATOM 1655 C C . PHE A 1 213 ? 14.778 51.775 -5.325 1.00 29.27 213 PHE A C 1
ATOM 1656 O O . PHE A 1 213 ? 14.453 51.020 -6.239 1.00 28.93 213 PHE A O 1
ATOM 1664 N N . THR A 1 214 ? 16.019 52.228 -5.158 1.00 29.74 214 THR A N 1
ATOM 1665 C CA . THR A 1 214 ? 17.144 51.661 -5.915 1.00 31.02 214 THR A CA 1
ATOM 1666 C C . THR A 1 214 ? 18.235 51.025 -5.031 1.00 31.41 214 THR A C 1
ATOM 1667 O O . THR A 1 214 ? 18.476 51.462 -3.904 1.00 31.10 214 THR A O 1
ATOM 1671 N N . THR A 1 215 ? 18.873 49.979 -5.550 1.00 32.44 215 THR A N 1
ATOM 1672 C CA . THR A 1 215 ? 20.097 49.441 -4.942 1.00 33.59 215 THR A CA 1
ATOM 1673 C C . THR A 1 215 ? 21.280 50.347 -5.332 1.00 34.20 215 THR A C 1
ATOM 1674 O O . THR A 1 215 ? 21.155 51.184 -6.245 1.00 34.32 215 THR A O 1
ATOM 1678 N N . PRO A 1 216 ? 22.411 50.223 -4.641 1.00 35.05 216 PRO A N 1
ATOM 1679 C CA . PRO A 1 216 ? 23.625 50.980 -5.017 1.00 35.65 216 PRO A CA 1
ATOM 1680 C C . PRO A 1 216 ? 24.027 50.822 -6.494 1.00 35.80 216 PRO A C 1
ATOM 1681 O O . PRO A 1 216 ? 24.391 51.806 -7.130 1.00 36.04 216 PRO A O 1
ATOM 1685 N N . ASP A 1 217 ? 23.915 49.611 -7.031 1.00 36.38 217 ASP A N 1
ATOM 1686 C CA . ASP A 1 217 ? 24.168 49.339 -8.448 1.00 36.96 217 ASP A CA 1
ATOM 1687 C C . ASP A 1 217 ? 23.026 49.838 -9.354 1.00 36.90 217 ASP A C 1
ATOM 1688 O O . ASP A 1 217 ? 23.002 49.554 -10.564 1.00 37.18 217 ASP A O 1
ATOM 1693 N N . GLY A 1 218 ? 22.075 50.567 -8.767 1.00 36.47 218 GLY A N 1
ATOM 1694 C CA . GLY A 1 218 ? 21.030 51.234 -9.530 1.00 35.58 218 GLY A CA 1
ATOM 1695 C C . GLY A 1 218 ? 19.955 50.326 -10.096 1.00 35.07 218 GLY A C 1
ATOM 1696 O O . GLY A 1 218 ? 19.370 50.630 -11.140 1.00 35.54 218 GLY A O 1
ATOM 1697 N N . HIS A 1 219 ? 19.695 49.213 -9.417 1.00 34.11 219 HIS A N 1
ATOM 1698 C CA . HIS A 1 219 ? 18.567 48.354 -9.759 1.00 33.35 219 HIS A CA 1
ATOM 1699 C C . HIS A 1 219 ? 17.314 48.795 -9.005 1.00 31.98 219 HIS A C 1
ATOM 1700 O O . HIS A 1 219 ? 17.346 49.078 -7.807 1.00 31.90 219 HIS A O 1
ATOM 1707 N N . TYR A 1 220 ? 16.213 48.874 -9.724 1.00 30.48 220 TYR A N 1
ATOM 1708 C CA . TYR A 1 220 ? 14.953 49.256 -9.119 1.00 29.45 220 TYR A CA 1
ATOM 1709 C C . TYR A 1 220 ? 14.326 48.075 -8.365 1.00 28.32 220 TYR A C 1
ATOM 1710 O O . TYR A 1 220 ? 14.298 46.948 -8.868 1.00 28.48 220 TYR A O 1
ATOM 1719 N N . TYR A 1 221 ? 13.836 48.334 -7.157 1.00 26.43 221 TYR A N 1
ATOM 1720 C CA . TYR A 1 221 ? 13.040 47.335 -6.445 1.00 25.19 221 TYR A CA 1
ATOM 1721 C C . TYR A 1 221 ? 11.796 47.921 -5.773 1.00 24.85 221 TYR A C 1
ATOM 1722 O O . TYR A 1 221 ? 11.762 49.105 -5.404 1.00 24.59 221 TYR A O 1
ATOM 1731 N N . ASP A 1 222 ? 10.770 47.091 -5.637 1.00 24.45 222 ASP A N 1
ATOM 1732 C CA . ASP A 1 222 ? 9.515 47.548 -5.052 1.00 25.01 222 ASP A CA 1
ATOM 1733 C C . ASP A 1 222 ? 9.164 46.889 -3.729 1.00 24.30 222 ASP A C 1
ATOM 1734 O O . ASP A 1 222 ? 9.409 45.703 -3.537 1.00 24.14 222 ASP A O 1
ATOM 1739 N N . ILE A 1 223 ? 8.666 47.702 -2.798 1.00 23.68 223 ILE A N 1
ATOM 1740 C CA . ILE A 1 223 ? 8.295 47.239 -1.468 1.00 23.47 223 ILE A CA 1
ATOM 1741 C C . ILE A 1 223 ? 6.797 47.460 -1.278 1.00 23.90 223 ILE A C 1
ATOM 1742 O O . ILE A 1 223 ? 6.299 48.600 -1.312 1.00 23.95 223 ILE A O 1
ATOM 1747 N N . LEU A 1 224 ? 6.082 46.353 -1.098 1.00 23.57 224 LEU A N 1
ATOM 1748 C CA . LEU A 1 224 ? 4.666 46.378 -0.832 1.00 23.01 224 LEU A CA 1
ATOM 1749 C C . LEU A 1 224 ? 4.433 46.016 0.638 1.00 22.99 224 LEU A C 1
ATOM 1750 O O . LEU A 1 224 ? 4.981 45.034 1.119 1.00 23.33 224 LEU A O 1
ATOM 1755 N N . GLU A 1 225 ? 3.633 46.814 1.344 1.00 22.39 225 GLU A N 1
ATOM 1756 C CA . GLU A 1 225 ? 3.317 46.556 2.740 1.00 21.65 225 GLU A CA 1
ATOM 1757 C C . GLU A 1 225 ? 1.907 45.966 2.888 1.00 21.23 225 GLU A C 1
ATOM 1758 O O . GLU A 1 225 ? 0.949 46.509 2.348 1.00 20.04 225 GLU A O 1
ATOM 1764 N N . LEU A 1 226 ? 1.805 44.869 3.635 1.00 21.03 226 LEU A N 1
ATOM 1765 C CA . LEU A 1 226 ? 0.544 44.199 3.883 1.00 21.72 226 LEU A CA 1
ATOM 1766 C C . LEU A 1 226 ? 0.371 44.128 5.397 1.00 21.41 226 LEU A C 1
ATOM 1767 O O . LEU A 1 226 ? 1.037 43.324 6.067 1.0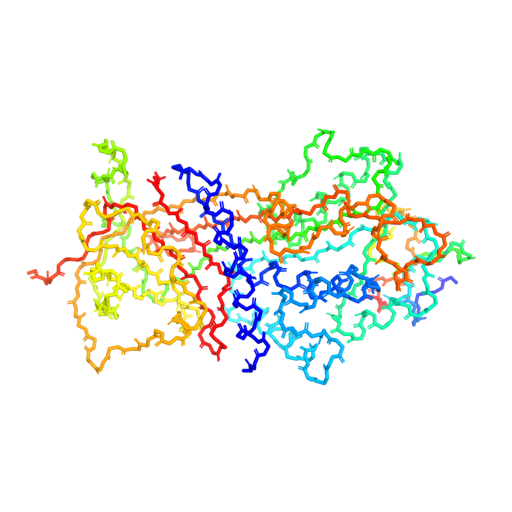0 22.29 226 LEU A O 1
ATOM 1772 N N . PRO A 1 227 ? -0.479 44.989 5.948 1.00 20.71 227 PRO A N 1
ATOM 1773 C CA . PRO A 1 227 ? -0.683 45.014 7.401 1.00 20.65 227 PRO A CA 1
ATOM 1774 C C . PRO A 1 227 ? -1.547 43.853 7.879 1.00 20.36 227 PRO A C 1
ATOM 1775 O O . PRO A 1 227 ? -2.506 43.448 7.198 1.00 20.03 227 PRO A O 1
ATOM 1779 N N . TYR A 1 228 ? -1.168 43.313 9.032 1.00 19.72 228 TYR A N 1
ATOM 1780 C CA . TYR A 1 228 ? -2.001 42.374 9.754 1.00 19.77 228 TYR A CA 1
ATOM 1781 C C . TYR A 1 228 ? -2.945 43.134 10.673 1.00 19.46 228 TYR A C 1
ATOM 1782 O O . TYR A 1 228 ? -2.825 44.349 10.805 1.00 19.98 228 TYR A O 1
ATOM 1791 N N . HIS A 1 229 ? -3.858 42.427 11.325 1.00 19.14 229 HIS A N 1
ATOM 1792 C CA . HIS A 1 229 ? -4.932 43.058 12.102 1.00 19.08 229 HIS A CA 1
ATOM 1793 C C . HIS A 1 229 ? -4.420 44.010 13.171 1.00 19.18 229 HIS A C 1
ATOM 1794 O O . HIS A 1 229 ? -3.489 43.686 13.912 1.00 18.82 229 HIS A O 1
ATOM 1801 N N . GLY A 1 230 ? -5.043 45.187 13.230 1.00 19.43 230 GLY A N 1
ATOM 1802 C CA . GLY A 1 230 ? -4.741 46.203 14.216 1.00 20.67 230 GLY A CA 1
ATOM 1803 C C . GLY A 1 230 ? -3.384 46.869 14.027 1.00 21.74 230 GLY A C 1
ATOM 1804 O O . GLY A 1 230 ? -2.900 47.545 14.928 1.00 22.04 230 GLY A O 1
ATOM 1805 N N . ASP A 1 231 ? -2.754 46.642 12.875 1.00 22.59 231 ASP A N 1
ATOM 1806 C CA . ASP A 1 231 ? -1.478 47.284 12.510 1.00 22.68 231 ASP A CA 1
ATOM 1807 C C . ASP A 1 231 ? -0.246 46.949 13.354 1.00 21.97 231 ASP A C 1
ATOM 1808 O O . ASP A 1 231 ? 0.796 47.588 13.182 1.00 22.41 231 ASP A O 1
ATOM 1813 N N . THR A 1 232 ? -0.346 45.959 14.244 1.00 21.29 232 THR A N 1
ATOM 1814 C CA . THR A 1 232 ? 0.786 45.594 15.104 1.00 21.15 232 THR A CA 1
ATOM 1815 C C . THR A 1 232 ? 1.930 45.013 14.262 1.00 21.26 232 THR A C 1
ATOM 1816 O O . THR A 1 232 ? 3.083 45.366 14.446 1.00 21.44 232 THR A O 1
ATOM 1820 N N . LEU A 1 233 ? 1.591 44.104 13.349 1.00 21.24 233 LEU A N 1
ATOM 1821 C CA . LEU A 1 233 ? 2.572 43.493 12.462 1.00 20.87 233 LEU A CA 1
ATOM 1822 C C . LEU A 1 233 ? 2.265 43.883 11.033 1.00 20.49 233 LEU A C 1
ATOM 1823 O O . LEU A 1 233 ? 1.132 44.206 10.708 1.00 20.30 233 LEU A O 1
ATOM 1828 N N . SER A 1 234 ? 3.295 43.862 10.201 1.00 20.37 234 SER A N 1
ATOM 1829 C CA . SER A 1 234 ? 3.152 44.033 8.770 1.00 21.19 234 SER A CA 1
ATOM 1830 C C . SER A 1 234 ? 4.012 42.998 8.064 1.00 21.04 234 SER A C 1
ATOM 1831 O O . SER A 1 234 ? 5.118 42.708 8.512 1.00 20.95 234 SER A O 1
ATOM 1834 N N . MET A 1 235 ? 3.507 42.446 6.963 1.00 21.56 235 MET A N 1
ATOM 1835 C CA . MET A 1 235 ? 4.381 41.752 6.008 1.00 21.68 235 MET A CA 1
ATOM 1836 C C . MET A 1 235 ? 4.783 42.685 4.886 1.00 21.37 235 MET A C 1
ATOM 1837 O O . MET A 1 235 ? 3.951 43.311 4.245 1.00 21.51 235 MET A O 1
ATOM 1842 N N . PHE A 1 236 ? 6.073 42.753 4.628 1.00 21.47 236 PHE A N 1
ATOM 1843 C CA . PHE A 1 236 ? 6.564 43.490 3.479 1.00 21.06 236 PHE A CA 1
ATOM 1844 C C . PHE A 1 236 ? 6.927 42.490 2.399 1.00 21.06 236 PHE A C 1
ATOM 1845 O O . PHE A 1 236 ? 7.507 41.452 2.704 1.00 21.60 236 PHE A O 1
ATOM 1853 N N . ILE A 1 237 ? 6.565 42.781 1.151 1.00 20.71 237 ILE A N 1
ATOM 1854 C CA . ILE A 1 237 ? 7.000 41.963 0.026 1.00 20.30 237 ILE A CA 1
ATOM 1855 C C . ILE A 1 237 ? 7.951 42.803 -0.812 1.00 20.52 237 ILE A C 1
ATOM 1856 O O . ILE A 1 237 ? 7.638 43.932 -1.171 1.00 21.10 237 ILE A O 1
ATOM 1861 N N . ALA A 1 238 ? 9.104 42.239 -1.131 1.00 20.59 238 ALA A N 1
ATOM 1862 C CA . ALA A 1 238 ? 10.175 42.964 -1.791 1.00 21.58 238 ALA A CA 1
ATOM 1863 C C . ALA A 1 238 ? 10.684 42.215 -3.014 1.00 21.71 238 ALA A C 1
ATOM 1864 O O . ALA A 1 238 ? 10.963 41.020 -2.941 1.00 21.17 238 ALA A O 1
ATOM 1866 N N . ALA A 1 239 ? 10.821 42.918 -4.130 1.00 22.86 239 ALA A N 1
ATOM 1867 C CA . ALA A 1 239 ? 11.307 42.279 -5.363 1.00 24.21 239 ALA A CA 1
ATOM 1868 C C . ALA A 1 239 ? 11.881 43.287 -6.358 1.00 24.99 239 ALA A C 1
ATOM 1869 O O . ALA A 1 239 ? 11.374 44.410 -6.480 1.00 24.27 239 ALA A O 1
ATOM 1871 N N . PRO A 1 240 ? 12.939 42.899 -7.070 1.00 26.17 240 PRO A N 1
ATOM 1872 C CA . PRO A 1 240 ? 13.434 43.717 -8.178 1.00 27.18 240 PRO A CA 1
ATOM 1873 C C . PRO A 1 240 ? 12.307 43.917 -9.201 1.00 28.46 240 PRO A C 1
ATOM 1874 O O . PRO A 1 240 ? 11.507 43.007 -9.395 1.00 28.36 240 PRO A O 1
ATOM 1878 N N . TYR A 1 241 ? 12.213 45.097 -9.809 1.00 30.48 241 TYR A N 1
ATOM 1879 C CA . TYR A 1 241 ? 11.164 45.333 -10.811 1.00 32.34 241 TYR A CA 1
ATOM 1880 C C . TYR A 1 241 ? 11.401 44.527 -12.092 1.00 32.99 241 TYR A C 1
ATOM 1881 O O . TYR A 1 241 ? 10.460 44.006 -12.678 1.00 33.07 241 TYR A O 1
ATOM 1890 N N . GLU A 1 242 ? 12.654 44.407 -12.500 1.00 34.22 242 GLU A N 1
ATOM 1891 C CA . GLU A 1 242 ? 12.978 43.669 -13.716 1.00 36.08 242 GLU A CA 1
ATOM 1892 C C . GLU A 1 242 ? 13.146 42.182 -13.421 1.00 36.59 242 GLU A C 1
ATOM 1893 O O . GLU A 1 242 ? 13.796 41.807 -12.438 1.00 36.62 242 GLU A O 1
ATOM 1899 N N . LYS A 1 243 ? 12.561 41.337 -14.269 1.00 37.30 243 LYS A N 1
ATOM 1900 C CA . LYS A 1 243 ? 12.632 39.886 -14.071 1.00 37.93 243 LYS A CA 1
ATOM 1901 C C . LYS A 1 243 ? 14.055 39.328 -14.121 1.00 37.83 243 LYS A C 1
ATOM 1902 O O . LYS A 1 243 ? 14.370 38.400 -13.392 1.00 37.96 243 LYS A O 1
ATOM 1908 N N . GLU A 1 244 ? 14.908 39.906 -14.964 1.00 38.07 244 GLU A N 1
ATOM 1909 C CA . GLU A 1 244 ? 16.299 39.457 -15.110 1.00 38.47 244 GLU A CA 1
ATOM 1910 C C . GLU A 1 244 ? 17.175 39.667 -13.869 1.00 38.15 244 GLU A C 1
ATOM 1911 O O . GLU A 1 244 ? 18.287 39.126 -13.795 1.00 38.38 244 GLU A O 1
ATOM 1917 N N . VAL A 1 245 ? 16.698 40.462 -12.913 1.00 37.48 245 VAL A N 1
ATOM 1918 C CA . VAL A 1 245 ? 17.504 40.783 -11.732 1.00 36.79 245 VAL A CA 1
ATOM 1919 C C . VAL A 1 245 ? 17.290 39.738 -10.637 1.00 36.46 245 VAL A C 1
ATOM 1920 O O . VAL A 1 245 ? 16.160 39.533 -10.188 1.00 36.28 245 VAL A O 1
ATOM 1924 N N . PRO A 1 246 ? 18.370 39.051 -10.252 1.00 36.05 246 PRO A N 1
ATOM 1925 C CA . PRO A 1 246 ? 18.300 37.986 -9.245 1.00 35.55 246 PRO A CA 1
ATOM 1926 C C . PRO A 1 246 ? 17.945 38.540 -7.876 1.00 35.29 246 PRO A C 1
ATOM 1927 O O . PRO A 1 246 ? 18.246 39.699 -7.578 1.00 34.76 246 PRO A O 1
ATOM 1931 N N . LEU A 1 247 ? 17.317 37.704 -7.052 1.00 34.87 247 LEU A N 1
ATOM 1932 C CA . LEU A 1 247 ? 16.797 38.136 -5.763 1.00 34.32 247 LEU A CA 1
ATOM 1933 C C . LEU A 1 247 ? 17.929 38.525 -4.851 1.00 34.18 247 LEU A C 1
ATOM 1934 O O . LEU A 1 247 ? 17.751 39.367 -3.976 1.00 34.08 247 LEU A O 1
ATOM 1939 N N . SER A 1 248 ? 19.102 37.930 -5.086 1.00 34.30 248 SER A N 1
ATOM 1940 C CA . SER A 1 248 ? 20.285 38.154 -4.257 1.00 34.22 248 SER A CA 1
ATOM 1941 C C . SER A 1 248 ? 20.793 39.604 -4.314 1.00 33.74 248 SER A C 1
ATOM 1942 O O . SER A 1 248 ? 21.349 40.107 -3.334 1.00 33.44 248 SER A O 1
ATOM 1945 N N . ALA A 1 249 ? 20.560 40.282 -5.439 1.00 33.08 249 ALA A N 1
ATOM 1946 C CA . ALA A 1 249 ? 20.941 41.685 -5.578 1.00 32.94 249 ALA A CA 1
ATOM 1947 C C . ALA A 1 249 ? 20.184 42.557 -4.581 1.00 32.80 249 ALA A C 1
ATOM 1948 O O . ALA A 1 249 ? 20.536 43.708 -4.335 1.00 32.61 249 ALA A O 1
ATOM 1950 N N . LEU A 1 250 ? 19.145 41.985 -4.001 1.00 32.86 250 LEU A N 1
ATOM 1951 C CA . LEU A 1 250 ? 18.326 42.687 -3.044 1.00 33.33 250 LEU A CA 1
ATOM 1952 C C . LEU A 1 250 ? 18.562 42.183 -1.608 1.00 33.54 250 LEU A C 1
ATOM 1953 O O . LEU A 1 250 ? 18.625 42.972 -0.671 1.00 33.29 250 LEU A O 1
ATOM 1958 N N . THR A 1 251 ? 18.705 40.874 -1.442 1.00 34.21 251 THR A N 1
ATOM 1959 C CA . THR A 1 251 ? 19.003 40.301 -0.128 1.00 35.67 251 THR A CA 1
ATOM 1960 C C . THR A 1 251 ? 20.272 40.885 0.516 1.00 36.17 251 THR A C 1
ATOM 1961 O O . THR A 1 251 ? 20.282 41.207 1.708 1.00 36.43 251 THR A O 1
ATOM 1965 N N . ASN A 1 252 ? 21.333 41.034 -0.269 1.00 36.77 252 ASN A N 1
ATOM 1966 C CA . ASN A 1 252 ? 22.616 41.453 0.290 1.00 38.24 252 ASN A CA 1
ATOM 1967 C C . ASN A 1 252 ? 22.682 42.884 0.830 1.00 38.40 252 ASN A C 1
ATOM 1968 O O . ASN A 1 252 ? 23.688 43.261 1.446 1.00 38.92 252 ASN A O 1
ATOM 1973 N N . ILE A 1 253 ? 21.622 43.664 0.594 1.00 38.34 253 ILE A N 1
ATOM 1974 C CA . ILE A 1 253 ? 21.575 45.085 0.961 1.00 38.57 253 ILE A CA 1
ATOM 1975 C C . ILE A 1 253 ? 20.401 45.429 1.890 1.00 38.99 253 ILE A C 1
ATOM 1976 O O . ILE A 1 253 ? 20.370 46.513 2.498 1.00 38.57 253 ILE A O 1
ATOM 1981 N N . LEU A 1 254 ? 19.453 44.494 1.999 1.00 39.07 254 LEU A N 1
ATOM 1982 C CA . LEU A 1 254 ? 18.208 44.700 2.734 1.00 39.55 254 LEU A CA 1
ATOM 1983 C C . LEU A 1 254 ? 18.358 44.550 4.243 1.00 39.23 254 LEU A C 1
ATOM 1984 O O . LEU A 1 254 ? 17.855 43.579 4.831 1.00 40.24 254 LEU A O 1
ATOM 1989 N N . SER A 1 255 ? 18.998 45.545 4.852 1.00 38.48 255 SER A N 1
ATOM 1990 C CA . SER A 1 255 ? 19.365 45.570 6.272 1.00 37.43 255 SER A CA 1
ATOM 1991 C C . SER A 1 255 ? 18.230 45.986 7.215 1.00 36.96 255 SER A C 1
ATOM 1992 O O . SER A 1 255 ? 17.175 46.462 6.777 1.00 36.34 255 SER A O 1
ATOM 1995 N N . ALA A 1 256 ? 18.477 45.809 8.516 1.00 36.69 256 ALA A N 1
ATOM 1996 C CA . ALA A 1 256 ? 17.545 46.189 9.582 1.00 36.64 256 ALA A CA 1
ATOM 1997 C C . ALA A 1 256 ? 17.222 47.672 9.536 1.00 36.75 256 ALA A C 1
ATOM 1998 O O . ALA A 1 256 ? 16.088 48.073 9.809 1.00 36.33 256 ALA A O 1
ATOM 2000 N N . GLN A 1 257 ? 18.241 48.466 9.196 1.00 37.14 257 GLN A N 1
ATOM 2001 C CA . GLN A 1 257 ? 18.132 49.917 9.092 1.00 37.87 257 GLN A CA 1
ATOM 2002 C C . GLN A 1 257 ? 17.096 50.299 8.029 1.00 37.46 257 GLN A C 1
ATOM 2003 O O . GLN A 1 257 ? 16.139 51.022 8.330 1.00 37.33 257 GLN A O 1
ATOM 2009 N N . LEU A 1 258 ? 17.298 49.815 6.802 1.00 37.32 258 LEU A N 1
ATOM 2010 C CA . LEU A 1 258 ? 16.328 49.990 5.712 1.00 37.62 258 LEU A CA 1
ATOM 2011 C C . LEU A 1 258 ? 14.890 49.604 6.094 1.00 37.16 258 LEU A C 1
ATOM 2012 O O . LEU A 1 258 ? 13.965 50.392 5.917 1.00 37.01 258 LEU A O 1
ATOM 2017 N N . ILE A 1 259 ? 14.721 48.402 6.636 1.00 36.82 259 ILE A N 1
ATOM 2018 C CA . ILE A 1 259 ? 13.390 47.861 6.903 1.00 37.20 259 ILE A CA 1
ATOM 2019 C C . ILE A 1 259 ? 12.635 48.724 7.916 1.00 38.08 259 ILE A C 1
ATOM 2020 O O . ILE A 1 259 ? 11.491 49.124 7.675 1.00 37.42 259 ILE A O 1
ATOM 2025 N N . SER A 1 260 ? 13.288 48.995 9.053 1.00 38.89 260 SER A N 1
ATOM 2026 C CA . SER A 1 260 ? 12.696 49.793 10.120 1.00 39.32 260 SER A CA 1
ATOM 2027 C C . SER A 1 260 ? 12.309 51.199 9.638 1.00 39.48 260 SER A C 1
ATOM 2028 O O . SER A 1 260 ? 11.569 51.892 10.316 1.00 39.49 260 SER A O 1
ATOM 2031 N N . HIS A 1 261 ? 12.793 51.584 8.454 1.00 39.96 261 HIS A N 1
ATOM 2032 C CA . HIS A 1 261 ? 12.526 52.897 7.863 1.00 40.62 261 HIS A CA 1
ATOM 2033 C C . HIS A 1 261 ? 11.435 52.885 6.801 1.00 40.46 261 HIS A C 1
ATOM 2034 O O . HIS A 1 261 ? 11.079 53.935 6.269 1.00 40.53 261 HIS A O 1
ATOM 2041 N N . TRP A 1 262 ? 10.931 51.699 6.471 1.00 40.43 262 TRP A N 1
ATOM 2042 C CA . TRP A 1 262 ? 9.812 51.570 5.545 1.00 40.20 262 TRP A CA 1
ATOM 2043 C C . TRP A 1 262 ? 8.566 52.136 6.232 1.00 40.96 262 TRP A C 1
ATOM 2044 O O . TRP A 1 262 ? 8.238 51.765 7.360 1.00 40.66 262 TRP A O 1
ATOM 2055 N N . LYS A 1 263 ? 7.908 53.070 5.559 1.00 41.97 263 LYS A N 1
ATOM 2056 C CA . LYS A 1 263 ? 6.847 53.857 6.170 1.00 43.18 263 LYS A CA 1
ATOM 2057 C C . LYS A 1 263 ? 5.669 54.021 5.221 1.00 43.68 263 LYS A C 1
ATOM 2058 O O . LYS A 1 263 ? 5.742 53.621 4.059 1.00 43.53 263 LYS A O 1
ATOM 2064 N N . GLY A 1 264 ? 4.596 54.629 5.723 1.00 44.51 264 GLY A N 1
ATOM 2065 C CA . GLY A 1 264 ? 3.395 54.871 4.939 1.00 45.48 264 GLY A CA 1
ATOM 2066 C C . GLY A 1 264 ? 3.576 55.759 3.717 1.00 46.19 264 GLY A C 1
ATOM 2067 O O . GLY A 1 264 ? 4.512 56.564 3.639 1.00 46.11 264 GLY A O 1
ATOM 2068 N N . ASN A 1 265 ? 2.679 55.575 2.748 1.00 47.14 265 ASN A N 1
ATOM 2069 C CA . ASN A 1 265 ? 2.527 56.479 1.609 1.00 47.85 265 ASN A CA 1
ATOM 2070 C C . ASN A 1 265 ? 1.787 57.717 2.076 1.00 48.33 265 ASN A C 1
ATOM 2071 O O . ASN A 1 265 ? 0.766 57.593 2.766 1.00 48.41 265 ASN A O 1
ATOM 2076 N N . MET A 1 266 ? 2.292 58.896 1.700 1.00 48.99 266 MET A N 1
ATOM 2077 C CA . MET A 1 266 ? 1.615 60.174 1.973 1.00 49.51 266 MET A CA 1
ATOM 2078 C C . MET A 1 266 ? 0.128 60.098 1.610 1.00 49.14 266 MET A C 1
ATOM 2079 O O . MET A 1 266 ? -0.723 60.519 2.390 1.00 49.47 266 MET A O 1
ATOM 2084 N N . THR A 1 267 ? -0.167 59.572 0.421 1.00 48.41 267 THR A N 1
ATOM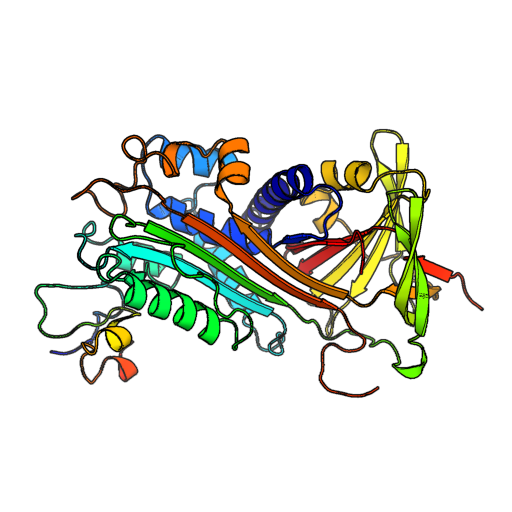 2085 C CA . THR A 1 267 ? -1.524 59.177 0.059 1.00 47.72 267 THR A CA 1
ATOM 2086 C C . THR A 1 267 ? -1.468 57.764 -0.511 1.00 46.95 267 THR A C 1
ATOM 2087 O O . THR A 1 267 ? -0.838 57.528 -1.551 1.00 46.97 267 THR A O 1
ATOM 2091 N N . ARG A 1 268 ? -2.092 56.826 0.207 1.00 45.85 268 ARG A N 1
ATOM 2092 C CA . ARG A 1 268 ? -2.210 55.432 -0.226 1.00 44.47 268 ARG A CA 1
ATOM 2093 C C . ARG A 1 268 ? -3.168 55.344 -1.405 1.00 42.82 268 ARG A C 1
ATOM 2094 O O . ARG A 1 268 ? -4.178 56.059 -1.452 1.00 42.73 268 ARG A O 1
ATOM 2102 N N . LEU A 1 269 ? -2.851 54.471 -2.355 1.00 40.75 269 LEU A N 1
ATOM 2103 C CA . LEU A 1 269 ? -3.650 54.376 -3.575 1.00 38.91 269 LEU A CA 1
ATOM 2104 C C . LEU A 1 269 ? -4.217 52.979 -3.791 1.00 37.29 269 LEU A C 1
ATOM 2105 O O . LEU A 1 269 ? -3.564 51.996 -3.437 1.00 37.02 269 LEU A O 1
ATOM 2110 N N . PRO A 1 270 ? -5.425 52.883 -4.355 1.00 35.69 270 PRO A N 1
ATOM 2111 C CA . PRO A 1 270 ? -6.007 51.570 -4.655 1.00 34.74 270 PRO A CA 1
ATOM 2112 C C . PRO A 1 270 ? -5.183 50.851 -5.713 1.00 33.40 270 PRO A C 1
ATOM 2113 O O . PRO A 1 270 ? -4.724 51.488 -6.667 1.00 33.34 270 PRO A O 1
ATOM 2117 N N . ARG A 1 271 ? -4.983 49.549 -5.520 1.00 31.71 271 ARG A N 1
ATOM 2118 C CA . ARG A 1 271 ? -4.315 48.701 -6.503 1.00 30.01 271 ARG A CA 1
ATOM 2119 C C . ARG A 1 271 ? -4.828 47.274 -6.369 1.00 29.40 271 ARG A C 1
ATOM 2120 O O . ARG A 1 271 ? -5.239 46.861 -5.293 1.00 29.48 271 ARG A O 1
ATOM 2128 N N . LEU A 1 272 ? -4.844 46.530 -7.467 1.00 28.70 272 LEU A N 1
ATOM 2129 C CA . LEU A 1 272 ? -5.134 45.105 -7.400 1.00 27.52 272 LEU A CA 1
ATOM 2130 C C . LEU A 1 272 ? -3.823 44.382 -7.137 1.00 26.45 272 LEU A C 1
ATOM 2131 O O . LEU A 1 272 ? -2.899 44.471 -7.942 1.00 26.76 272 LEU A O 1
ATOM 2136 N N . LEU A 1 273 ? -3.752 43.700 -5.990 1.00 24.48 273 LEU A N 1
ATOM 2137 C CA . LEU A 1 273 ? -2.595 42.921 -5.599 1.00 23.09 273 LEU A CA 1
ATOM 2138 C C . LEU A 1 273 ? -2.847 41.438 -5.829 1.00 22.03 273 LEU A C 1
ATOM 2139 O O . LEU A 1 273 ? -3.880 40.890 -5.435 1.00 22.04 273 LEU A O 1
ATOM 2144 N N . VAL A 1 274 ? -1.887 40.816 -6.500 1.00 20.94 274 VAL A N 1
ATOM 2145 C CA . VAL A 1 274 ? -1.880 39.391 -6.755 1.00 19.32 274 VAL A CA 1
ATOM 2146 C C . VAL A 1 274 ? -0.619 38.818 -6.114 1.00 19.51 274 VAL A C 1
ATOM 2147 O O . VAL A 1 274 ? 0.495 39.171 -6.496 1.00 19.11 274 VAL A O 1
ATOM 2151 N N . LEU A 1 275 ? -0.818 37.916 -5.156 1.00 19.53 275 LEU A N 1
ATOM 2152 C CA . LEU A 1 275 ? 0.258 37.349 -4.339 1.00 19.43 275 LEU A CA 1
ATOM 2153 C C . LEU A 1 275 ? 0.083 35.846 -4.212 1.00 19.41 275 LEU A C 1
ATOM 2154 O O . LEU A 1 275 ? -1.009 35.390 -3.853 1.00 19.99 275 LEU A O 1
ATOM 2159 N N . PRO A 1 276 ? 1.137 35.068 -4.446 1.00 19.32 276 PRO A N 1
ATOM 2160 C CA . PRO A 1 276 ? 1.072 33.628 -4.179 1.00 19.78 276 PRO A CA 1
ATOM 2161 C C . PRO A 1 276 ? 0.825 33.308 -2.693 1.00 20.45 276 PRO A C 1
ATOM 2162 O O . PRO A 1 276 ? 1.384 33.957 -1.781 1.00 21.01 276 PRO A O 1
ATOM 2166 N N . LYS A 1 277 ? 0.013 32.291 -2.465 1.00 20.14 277 LYS A N 1
ATOM 2167 C CA . LYS A 1 277 ? -0.051 31.624 -1.174 1.00 21.09 277 LYS A CA 1
ATOM 2168 C C . LYS A 1 277 ? 1.246 30.856 -0.988 1.00 20.91 277 LYS A C 1
ATOM 2169 O O . LYS A 1 277 ? 1.790 30.352 -1.958 1.00 21.23 277 LYS A O 1
ATOM 2175 N N . PHE A 1 278 ? 1.722 30.755 0.247 1.00 21.03 278 PHE A N 1
ATOM 2176 C CA . PHE A 1 278 ? 2.799 29.836 0.564 1.00 22.18 278 PHE A CA 1
ATOM 2177 C C . PHE A 1 278 ? 2.780 29.279 1.986 1.00 23.04 278 PHE A C 1
ATOM 2178 O O . PHE A 1 278 ? 2.269 29.908 2.906 1.00 23.11 278 PHE A O 1
ATOM 2186 N N . SER A 1 279 ? 3.306 28.070 2.132 1.00 24.43 279 SER A N 1
ATOM 2187 C CA . SER A 1 279 ? 3.531 27.445 3.430 1.00 26.20 279 SER A CA 1
ATOM 2188 C C . SER A 1 279 ? 4.941 26.906 3.447 1.00 26.97 279 SER A C 1
ATOM 2189 O O . SER A 1 279 ? 5.216 25.905 2.787 1.00 27.81 279 SER A O 1
ATOM 2192 N N . LEU A 1 280 ? 5.817 27.546 4.206 1.00 27.02 280 LEU A N 1
ATOM 2193 C CA . LEU A 1 280 ? 7.220 27.188 4.210 1.00 27.97 280 LEU A CA 1
ATOM 2194 C C . LEU A 1 280 ? 7.657 26.673 5.581 1.00 28.02 280 LEU A C 1
ATOM 2195 O O . LEU A 1 280 ? 7.172 27.134 6.620 1.00 27.77 280 LEU A O 1
ATOM 2200 N N . GLU A 1 281 ? 8.564 25.702 5.552 1.00 28.25 281 GLU A N 1
ATOM 2201 C CA . GLU A 1 281 ? 9.207 25.160 6.744 1.00 28.91 281 GLU A CA 1
ATOM 2202 C C . GLU A 1 281 ? 10.697 25.039 6.490 1.00 28.18 281 GLU A C 1
ATOM 2203 O O . GLU A 1 281 ? 11.132 24.334 5.591 1.00 27.90 281 GLU A O 1
ATOM 2209 N N . THR A 1 282 ? 11.483 25.725 7.302 1.00 27.92 282 THR A N 1
ATOM 2210 C CA . THR A 1 282 ? 12.917 25.645 7.175 1.00 27.59 282 THR A CA 1
ATOM 2211 C C . THR A 1 282 ? 13.539 25.260 8.504 1.00 27.25 282 THR A C 1
ATOM 2212 O O . THR A 1 282 ? 13.224 25.856 9.539 1.00 27.17 282 THR A O 1
ATOM 2216 N N . GLU A 1 283 ? 14.435 24.278 8.442 1.00 26.74 283 GLU A N 1
ATOM 2217 C CA . GLU A 1 283 ? 15.367 23.986 9.512 1.00 26.56 283 GLU A CA 1
ATOM 2218 C C . GLU A 1 283 ? 16.749 24.525 9.126 1.00 25.66 283 GLU A C 1
ATOM 2219 O O . GLU A 1 283 ? 17.327 24.124 8.105 1.00 24.56 283 GLU A O 1
ATOM 2225 N N . VAL A 1 284 ? 17.260 25.431 9.955 1.00 24.46 284 VAL A N 1
ATOM 2226 C CA . VAL A 1 284 ? 18.591 25.989 9.794 1.00 23.80 284 VAL A CA 1
ATOM 2227 C C . VAL A 1 284 ? 19.537 25.493 10.876 1.00 23.10 284 VAL A C 1
ATOM 2228 O O . VAL A 1 284 ? 19.274 25.678 12.080 1.00 22.97 284 VAL A O 1
ATOM 2232 N N . ASP A 1 285 ? 20.625 24.862 10.449 1.00 22.14 285 ASP A N 1
ATOM 2233 C CA . ASP A 1 285 ? 21.748 24.578 11.340 1.00 21.44 285 ASP A CA 1
ATOM 2234 C C . ASP A 1 285 ? 22.559 25.884 11.449 1.00 20.49 285 ASP A C 1
ATOM 2235 O O . ASP A 1 285 ? 23.167 26.340 10.477 1.00 19.94 285 ASP A O 1
ATOM 2240 N N . LEU A 1 286 ? 22.531 26.508 12.621 1.00 19.39 286 LEU A N 1
ATOM 2241 C CA . LEU A 1 286 ? 23.141 27.830 12.776 1.00 19.47 286 LEU A CA 1
ATOM 2242 C C . LEU A 1 286 ? 24.695 27.860 12.777 1.00 18.69 286 LEU A C 1
ATOM 2243 O O . LEU A 1 286 ? 25.290 28.930 12.703 1.00 19.57 286 LEU A O 1
ATOM 2248 N N . ARG A 1 287 ? 25.342 26.709 12.856 1.00 17.85 287 ARG A N 1
ATOM 2249 C CA . ARG A 1 287 ? 26.793 26.661 13.011 1.00 18.17 287 ARG A CA 1
ATOM 2250 C C . ARG A 1 287 ? 27.592 27.472 11.999 1.00 17.96 287 ARG A C 1
ATOM 2251 O O . ARG A 1 287 ? 28.313 28.393 12.370 1.00 17.83 287 ARG A O 1
ATOM 2259 N N . LYS A 1 288 ? 27.449 27.135 10.721 1.00 18.57 288 LYS A N 1
ATOM 2260 C CA . LYS A 1 288 ? 28.189 27.808 9.667 1.00 18.61 288 LYS A CA 1
ATOM 2261 C C . LYS A 1 288 ? 27.893 29.299 9.562 1.00 17.81 288 LYS A C 1
ATOM 2262 O O . LYS A 1 288 ? 28.836 30.082 9.540 1.00 17.45 288 LYS A O 1
ATOM 2268 N N . PRO A 1 289 ? 26.610 29.711 9.527 1.00 17.88 289 PRO A N 1
ATOM 2269 C CA . PRO A 1 289 ? 26.277 31.136 9.591 1.00 17.24 289 PRO A CA 1
ATOM 2270 C C . PRO A 1 289 ? 26.917 31.829 10.798 1.00 17.54 289 PRO A C 1
ATOM 2271 O O . PRO A 1 289 ? 27.467 32.901 10.592 1.00 17.98 289 PRO A O 1
ATOM 2275 N N . LEU A 1 290 ? 26.861 31.250 12.000 1.00 16.88 290 LEU A N 1
ATOM 2276 C CA . LEU A 1 290 ? 27.466 31.895 13.171 1.00 17.55 290 LEU A CA 1
ATOM 2277 C C . LEU A 1 290 ? 29.022 31.981 13.115 1.00 17.69 290 LEU A C 1
ATOM 2278 O O . LEU A 1 290 ? 29.608 33.001 13.520 1.00 17.48 290 LEU A O 1
ATOM 2283 N N . GLU A 1 291 ? 29.671 30.933 12.599 1.00 17.69 291 GLU A N 1
ATOM 2284 C CA . GLU A 1 291 ? 31.132 30.944 12.407 1.00 18.86 291 GLU A CA 1
ATOM 2285 C C . GLU A 1 291 ? 31.556 31.978 11.370 1.00 19.13 291 GLU A C 1
ATOM 2286 O O . GLU A 1 291 ? 32.562 32.679 11.552 1.00 19.16 291 GLU A O 1
ATOM 2292 N N . ASN A 1 292 ? 30.791 32.095 10.285 1.00 19.57 292 ASN A N 1
ATOM 2293 C CA . ASN A 1 292 ? 31.068 33.135 9.269 1.00 19.73 292 ASN A CA 1
ATOM 2294 C C . ASN A 1 292 ? 30.969 34.555 9.836 1.00 19.28 292 ASN A C 1
ATOM 2295 O O . ASN A 1 292 ? 31.611 35.472 9.335 1.00 19.82 292 ASN A O 1
ATOM 2300 N N . LEU A 1 293 ? 30.172 34.726 10.882 1.00 18.86 293 LEU A N 1
ATOM 2301 C CA . LEU A 1 293 ? 30.088 36.015 11.564 1.00 19.09 293 LEU A CA 1
ATOM 2302 C C . LEU A 1 293 ? 31.064 36.163 12.734 1.00 18.90 293 LEU A C 1
ATOM 2303 O O . LEU A 1 293 ? 30.939 37.093 13.541 1.00 19.74 293 LEU A O 1
ATOM 2308 N N . GLY A 1 294 ? 32.033 35.252 12.817 1.00 18.54 294 GLY A N 1
ATOM 2309 C CA . GLY A 1 294 ? 33.076 35.298 13.835 1.00 17.28 294 GLY A CA 1
ATOM 2310 C C . GLY A 1 294 ? 32.862 34.430 15.079 1.00 17.18 294 GLY A C 1
ATOM 2311 O O . GLY A 1 294 ? 33.721 34.407 15.953 1.00 17.08 294 GLY A O 1
ATOM 2312 N N . MET A 1 295 ? 31.743 33.714 15.185 1.00 16.48 295 MET A N 1
ATOM 2313 C CA . MET A 1 295 ? 31.505 32.939 16.403 1.00 17.45 295 MET A CA 1
ATOM 2314 C C . MET A 1 295 ? 31.926 31.479 16.271 1.00 17.46 295 MET A C 1
ATOM 2315 O O . MET A 1 295 ? 31.102 30.574 16.194 1.00 18.23 295 MET A O 1
ATOM 2320 N N . THR A 1 296 ? 33.231 31.267 16.262 1.00 18.50 296 THR A N 1
ATOM 2321 C CA . THR A 1 296 ? 33.823 29.956 16.006 1.00 18.70 296 THR A CA 1
ATOM 2322 C C . THR A 1 296 ? 34.100 29.163 17.288 1.00 18.69 296 THR A C 1
ATOM 2323 O O . THR A 1 296 ? 33.831 27.956 17.326 1.00 19.32 296 THR A O 1
ATOM 2327 N N . ASP A 1 297 ? 34.631 29.836 18.315 1.00 17.96 297 ASP A N 1
ATOM 2328 C CA . ASP A 1 297 ? 34.971 29.209 19.607 1.00 17.98 297 ASP A CA 1
ATOM 2329 C C . ASP A 1 297 ? 33.856 28.402 20.276 1.00 17.90 297 ASP A C 1
ATOM 2330 O O . ASP A 1 297 ? 34.117 27.333 20.802 1.00 17.43 297 ASP A O 1
ATOM 2335 N N . MET A 1 298 ? 32.621 28.906 20.240 1.00 17.58 298 MET A N 1
ATOM 2336 C CA . MET A 1 298 ? 31.507 28.269 20.940 1.00 17.70 298 MET A CA 1
ATOM 2337 C C . MET A 1 298 ? 31.257 26.821 20.468 1.00 17.94 298 MET A C 1
ATOM 2338 O O . MET A 1 298 ? 30.731 26.026 21.213 1.00 17.76 298 MET A O 1
ATOM 2343 N N . PHE A 1 299 ? 31.675 26.486 19.246 1.00 18.34 299 PHE A N 1
ATOM 2344 C CA . PHE A 1 299 ? 31.522 25.145 18.707 1.00 18.75 299 PHE A CA 1
ATOM 2345 C C . PHE A 1 299 ? 32.716 24.227 18.935 1.00 20.18 299 PHE A C 1
ATOM 2346 O O . PHE A 1 299 ? 32.641 23.029 18.641 1.00 20.18 299 PHE A O 1
ATOM 2354 N N . ARG A 1 300 ? 33.824 24.769 19.436 1.00 21.24 300 ARG A N 1
ATOM 2355 C CA . ARG A 1 300 ? 35.068 23.995 19.458 1.00 22.65 300 ARG A CA 1
ATOM 2356 C C . ARG A 1 300 ? 35.256 23.315 20.795 1.00 23.05 300 ARG A C 1
ATOM 2357 O O . ARG A 1 300 ? 35.450 23.980 21.804 1.00 22.47 300 ARG A O 1
ATOM 2365 N N . GLN A 1 301 ? 35.223 21.989 20.785 1.00 24.39 301 GLN A N 1
ATOM 2366 C CA . GLN A 1 301 ? 35.334 21.180 21.997 1.00 26.96 301 GLN A CA 1
ATOM 2367 C C . GLN A 1 301 ? 36.174 21.707 23.182 1.00 27.93 301 GLN A C 1
ATOM 2368 O O . GLN A 1 301 ? 35.648 21.813 24.322 1.00 29.16 301 GLN A O 1
ATOM 2374 N N . PHE A 1 302 ? 37.440 22.039 22.946 1.00 27.27 302 PHE A N 1
ATOM 2375 C CA . PHE A 1 302 ? 38.283 22.477 24.065 1.00 28.30 302 PHE A CA 1
ATOM 2376 C C . PHE A 1 302 ? 38.424 24.017 24.189 1.00 28.23 302 PHE A C 1
ATOM 2377 O O . PHE A 1 302 ? 38.636 24.557 25.291 1.00 28.60 302 PHE A O 1
ATOM 2385 N N . GLN A 1 303 ? 38.301 24.706 23.057 1.00 26.93 303 GLN A N 1
ATOM 2386 C CA . GLN A 1 303 ? 38.422 26.155 22.987 1.00 25.47 303 GLN A CA 1
ATOM 2387 C C . GLN A 1 303 ? 37.209 26.893 23.592 1.00 24.05 303 GLN A C 1
ATOM 2388 O O . GLN A 1 303 ? 37.343 27.962 24.219 1.00 23.18 303 GLN A O 1
ATOM 2394 N N . ALA A 1 304 ? 36.024 26.323 23.387 1.00 22.42 304 ALA A N 1
ATOM 2395 C CA . ALA A 1 304 ? 34.788 26.915 23.886 1.00 20.76 304 ALA A CA 1
ATOM 2396 C C . ALA A 1 304 ? 34.936 27.226 25.374 1.00 20.30 304 ALA A C 1
ATOM 2397 O O . ALA A 1 304 ? 35.472 26.423 26.136 1.00 19.32 304 ALA A O 1
ATOM 2399 N N . ASP A 1 305 ? 34.470 28.407 25.765 1.00 19.83 305 ASP A N 1
ATOM 2400 C CA . ASP A 1 305 ? 34.532 28.869 27.149 1.00 19.35 305 ASP A CA 1
ATOM 2401 C C . ASP A 1 305 ? 33.113 29.180 27.593 1.00 19.18 305 ASP A C 1
ATOM 2402 O O . ASP A 1 305 ? 32.557 30.231 27.252 1.00 18.93 305 ASP A O 1
ATOM 2407 N N . PHE A 1 306 ? 32.521 28.233 28.311 1.00 19.48 306 PHE A N 1
ATOM 2408 C CA . PHE A 1 306 ? 31.209 28.395 28.936 1.00 19.29 306 PHE A CA 1
ATOM 2409 C C . PHE A 1 306 ? 31.379 28.339 30.454 1.00 19.93 306 PHE A C 1
ATOM 2410 O O . PHE A 1 306 ? 30.542 27.770 31.161 1.00 19.89 306 PHE A O 1
ATOM 2418 N N . THR A 1 307 ? 32.475 28.924 30.951 1.00 20.37 307 THR A N 1
ATOM 2419 C CA . THR A 1 307 ? 32.762 28.913 32.381 1.00 21.30 307 THR A CA 1
ATOM 2420 C C . THR A 1 307 ? 31.792 29.729 33.235 1.00 20.96 307 THR A C 1
ATOM 2421 O O . THR A 1 307 ? 31.804 29.604 34.461 1.00 20.26 307 THR A O 1
ATOM 2425 N N . SER A 1 308 ? 30.948 30.556 32.619 1.00 21.28 308 SER A N 1
ATOM 2426 C CA . SER A 1 308 ? 29.941 31.260 33.425 1.00 21.52 308 SER A CA 1
ATOM 2427 C C . SER A 1 308 ? 28.763 30.352 33.740 1.00 21.45 308 SER A C 1
ATOM 2428 O O . SER A 1 308 ? 28.075 30.559 34.722 1.00 21.04 308 SER A O 1
ATOM 2431 N N . LEU A 1 309 ? 28.559 29.334 32.901 1.00 22.05 309 LEU A N 1
ATOM 2432 C CA . LEU A 1 309 ? 27.510 28.333 33.108 1.00 22.92 309 LEU A CA 1
ATOM 2433 C C . LEU A 1 309 ? 28.016 27.198 34.013 1.00 24.47 309 LEU A C 1
ATOM 2434 O O . LEU A 1 309 ? 27.368 26.846 35.001 1.00 24.09 309 LEU A O 1
ATOM 2439 N N . SER A 1 310 ? 29.168 26.634 33.663 1.00 26.42 310 SER A N 1
ATOM 2440 C CA . SER A 1 310 ? 29.782 25.594 34.468 1.00 29.18 310 SER A CA 1
ATOM 2441 C C . SER A 1 310 ? 31.305 25.684 34.432 1.00 30.54 310 SER A C 1
ATOM 2442 O O . SER A 1 310 ? 31.902 25.662 33.359 1.00 30.75 310 SER A O 1
ATOM 2445 N N . ASP A 1 311 ? 31.938 25.796 35.600 1.00 32.61 311 ASP A N 1
ATOM 2446 C CA . ASP A 1 311 ? 33.401 25.734 35.654 1.00 34.43 311 ASP A CA 1
ATOM 2447 C C . ASP A 1 311 ? 33.928 24.373 36.163 1.00 35.01 311 ASP A C 1
ATOM 2448 O O . ASP A 1 311 ? 35.093 24.251 36.542 1.00 34.97 311 ASP A O 1
ATOM 2453 N N . GLN A 1 312 ? 33.058 23.357 36.110 1.00 35.90 312 GLN A N 1
ATOM 2454 C CA . GLN A 1 312 ? 33.347 21.995 36.590 1.00 36.84 312 GLN A CA 1
ATOM 2455 C C . GLN A 1 312 ? 33.943 21.111 35.490 1.00 36.61 312 GLN A C 1
ATOM 2456 O O . GLN A 1 312 ? 34.993 20.488 35.682 1.00 36.80 312 GLN A O 1
ATOM 2462 N N . GLU A 1 313 ? 33.249 21.054 34.352 1.00 36.07 313 GLU A N 1
ATOM 2463 C CA . GLU A 1 313 ? 33.669 20.250 33.204 1.00 35.21 313 GLU A CA 1
ATOM 2464 C C . GLU A 1 313 ? 33.675 21.085 31.919 1.00 33.43 313 GLU A C 1
ATOM 2465 O O . GLU A 1 313 ? 33.004 22.123 31.850 1.00 33.19 313 GLU A O 1
ATOM 2471 N N . PRO A 1 314 ? 34.441 20.651 30.913 1.00 31.71 314 PRO A N 1
ATOM 2472 C CA . PRO A 1 314 ? 34.451 21.319 29.600 1.00 29.94 314 PRO A CA 1
ATOM 2473 C C . PRO A 1 314 ? 33.087 21.291 28.918 1.00 28.08 314 PRO A C 1
ATOM 2474 O O . PRO A 1 314 ? 32.390 20.275 29.005 1.00 27.39 314 PRO A O 1
ATOM 2478 N N . LEU A 1 315 ? 32.745 22.391 28.240 1.00 25.97 315 LEU A N 1
ATOM 2479 C CA . LEU A 1 315 ? 31.491 22.526 27.511 1.00 24.46 315 LEU A CA 1
ATOM 2480 C C . LEU A 1 315 ? 31.685 23.236 26.177 1.00 22.76 315 LEU A C 1
ATOM 2481 O O . LEU A 1 315 ? 32.504 24.143 26.050 1.00 22.37 315 LEU A O 1
ATOM 2486 N N . HIS A 1 316 ? 30.898 22.822 25.201 1.00 20.81 316 HIS A N 1
ATOM 2487 C CA . HIS A 1 316 ? 30.847 23.457 23.910 1.00 20.33 316 HIS A CA 1
ATOM 2488 C C . HIS A 1 316 ? 29.495 23.115 23.308 1.00 20.20 316 HIS A C 1
ATOM 2489 O O . HIS A 1 316 ? 28.860 22.139 23.731 1.00 19.79 316 HIS A O 1
ATOM 2496 N N . VAL A 1 317 ? 29.068 23.912 22.323 1.00 20.06 317 VAL A N 1
ATOM 2497 C CA . VAL A 1 317 ? 27.765 23.740 21.681 1.00 19.72 317 VAL A CA 1
ATOM 2498 C C . VAL A 1 317 ? 27.866 22.613 20.653 1.00 20.03 317 VAL A C 1
ATOM 2499 O O . VAL A 1 317 ? 28.643 22.683 19.680 1.00 20.00 317 VAL A O 1
ATOM 2503 N N . ALA A 1 318 ? 27.099 21.558 20.895 1.00 19.74 318 ALA A N 1
ATOM 2504 C CA . ALA A 1 318 ? 27.084 20.414 19.997 1.00 19.75 318 ALA A CA 1
ATOM 2505 C C . ALA A 1 318 ? 26.186 20.717 18.814 1.00 19.65 318 ALA A C 1
ATOM 2506 O O . ALA A 1 318 ? 26.417 20.218 17.722 1.00 19.06 318 ALA A O 1
ATOM 2508 N N . LEU A 1 319 ? 25.154 21.530 19.051 1.00 19.73 319 LEU A N 1
ATOM 2509 C CA . LEU A 1 319 ? 24.132 21.783 18.057 1.00 20.04 319 LEU A CA 1
ATOM 2510 C C . LEU A 1 319 ? 23.425 23.103 18.357 1.00 20.20 319 LEU A C 1
ATOM 2511 O O . LEU A 1 319 ? 23.095 23.401 19.514 1.00 19.50 319 LEU A O 1
ATOM 2516 N N . ALA A 1 320 ? 23.213 23.890 17.301 1.00 20.28 320 ALA A N 1
ATOM 2517 C CA . ALA A 1 320 ? 22.507 25.162 17.367 1.00 20.79 320 ALA A CA 1
ATOM 2518 C C . ALA A 1 320 ? 21.527 25.208 16.195 1.00 21.60 320 ALA A C 1
ATOM 2519 O O . ALA A 1 320 ? 21.932 25.295 15.027 1.00 21.78 320 ALA A O 1
ATOM 2521 N N . LEU A 1 321 ? 20.242 25.138 16.515 1.00 22.70 321 LEU A N 1
ATOM 2522 C CA . LEU A 1 321 ? 19.186 24.944 15.526 1.00 23.56 321 LEU A CA 1
ATOM 2523 C C . LEU A 1 321 ? 18.129 26.030 15.599 1.00 23.45 321 LEU A C 1
ATOM 2524 O O . LEU A 1 321 ? 17.731 26.453 16.681 1.00 22.96 321 LEU A O 1
ATOM 2529 N N . GLN A 1 322 ? 17.672 26.466 14.432 1.00 23.10 322 GLN A N 1
ATOM 2530 C CA . GLN A 1 322 ? 16.435 27.201 14.366 1.00 23.20 322 GLN A CA 1
ATOM 2531 C C . GLN A 1 322 ? 15.513 26.489 13.405 1.00 23.36 322 GLN A C 1
ATOM 2532 O O . GLN A 1 322 ? 15.931 26.056 12.338 1.00 23.44 322 GLN A O 1
ATOM 2538 N N . LYS A 1 323 ? 14.249 26.370 13.779 1.00 23.94 323 LYS A N 1
ATOM 2539 C CA . LYS A 1 323 ? 13.297 25.822 12.847 1.00 24.32 323 LYS A CA 1
ATOM 2540 C C . LYS A 1 323 ? 12.082 26.730 12.820 1.00 24.25 323 LYS A C 1
ATOM 2541 O O . LYS A 1 323 ? 11.517 27.053 13.863 1.00 24.58 323 LYS A O 1
ATOM 2547 N N . VAL A 1 324 ? 11.706 27.146 11.613 1.00 23.48 324 VAL A N 1
ATOM 2548 C CA . VAL A 1 324 ? 10.644 28.118 11.419 1.00 23.08 324 VAL A CA 1
ATOM 2549 C C . VAL A 1 324 ? 9.627 27.552 10.471 1.00 23.31 324 VAL A C 1
ATOM 2550 O O . VAL A 1 324 ? 9.981 26.931 9.468 1.00 24.09 324 VAL A O 1
ATOM 2554 N N . LYS A 1 325 ? 8.362 27.736 10.817 1.00 23.45 325 LYS A N 1
ATOM 2555 C CA . LYS A 1 325 ? 7.258 27.449 9.918 1.00 24.15 325 LYS A CA 1
ATOM 2556 C C . LYS A 1 325 ? 6.367 28.691 9.737 1.00 23.64 325 LYS A C 1
ATOM 2557 O O . LYS A 1 325 ? 5.910 29.297 10.705 1.00 22.71 325 LYS A O 1
ATOM 2563 N N . ILE A 1 326 ? 6.153 29.077 8.483 1.00 23.68 326 ILE A N 1
ATOM 2564 C CA . ILE A 1 326 ? 5.311 30.218 8.185 1.00 23.33 326 ILE A CA 1
ATOM 2565 C C . ILE A 1 326 ? 4.192 29.838 7.234 1.00 23.14 326 ILE A C 1
ATOM 2566 O O . ILE A 1 326 ? 4.385 29.090 6.282 1.00 23.19 326 ILE A O 1
ATOM 2571 N N . GLU A 1 327 ? 3.024 30.399 7.501 1.00 22.72 327 GLU A N 1
ATOM 2572 C CA . GLU A 1 327 ? 1.858 30.170 6.699 1.00 22.83 327 GLU A CA 1
ATOM 257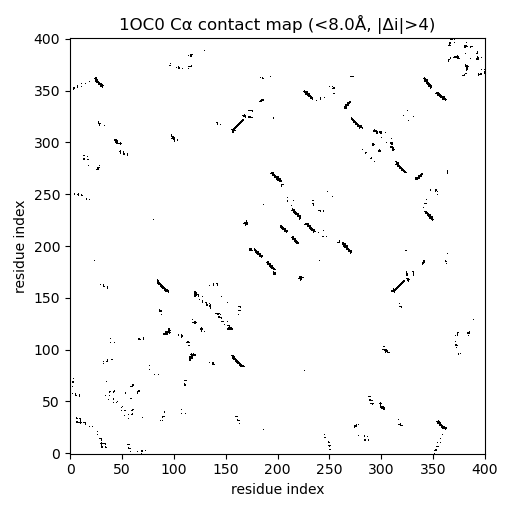3 C C . GLU A 1 327 ? 1.351 31.506 6.211 1.00 21.72 327 GLU A C 1
ATOM 2574 O O . GLU A 1 327 ? 1.165 32.433 7.000 1.00 21.19 327 GLU A O 1
ATOM 2580 N N . VAL A 1 328 ? 1.197 31.617 4.895 1.00 20.66 328 VAL A N 1
ATOM 2581 C CA . VAL A 1 328 ? 0.612 32.790 4.269 1.00 20.92 328 VAL A CA 1
ATOM 2582 C C . VAL A 1 328 ? -0.591 32.366 3.410 1.00 20.33 328 VAL A C 1
ATOM 2583 O O . VAL A 1 328 ? -0.435 31.729 2.358 1.00 20.44 328 VAL A O 1
ATOM 2587 N N . ASN A 1 329 ? -1.789 32.677 3.883 1.00 19.10 329 ASN A N 1
ATOM 2588 C CA . ASN A 1 329 ? -3.013 32.385 3.138 1.00 18.63 329 ASN A CA 1
ATOM 2589 C C . ASN A 1 329 ? -3.965 33.574 3.180 1.00 18.56 329 ASN A C 1
ATOM 2590 O O . ASN A 1 329 ? -3.519 34.696 3.464 1.00 18.17 329 ASN A O 1
ATOM 2595 N N . GLU A 1 330 ? -5.250 33.318 2.899 1.00 18.06 330 GLU A N 1
ATOM 2596 C CA . GLU A 1 330 ? -6.263 34.353 2.658 1.00 18.70 330 GLU A CA 1
ATOM 2597 C C . GLU A 1 330 ? -6.688 35.121 3.910 1.00 19.16 330 GLU A C 1
ATOM 2598 O O . GLU A 1 330 ? -7.046 36.287 3.829 1.00 18.34 330 GLU A O 1
ATOM 2604 N N . SER A 1 331 ? -6.682 34.462 5.062 1.00 20.32 331 SER A N 1
ATOM 2605 C CA . SER A 1 331 ? -7.131 35.113 6.281 1.00 21.91 331 SER A CA 1
ATOM 2606 C C . SER A 1 331 ? -6.259 34.844 7.504 1.00 22.80 331 SER A C 1
ATOM 2607 O O . SER A 1 331 ? -6.270 35.643 8.447 1.00 23.65 331 SER A O 1
ATOM 2610 N N . GLY A 1 332 ? -5.513 33.743 7.499 1.00 23.27 332 GLY A N 1
ATOM 2611 C CA . GLY A 1 332 ? -4.798 33.300 8.690 1.00 24.17 332 GLY A CA 1
ATOM 2612 C C . GLY A 1 332 ? -5.700 32.627 9.731 1.00 24.93 332 GLY A C 1
ATOM 2613 O O . GLY A 1 332 ? -5.263 32.354 10.849 1.00 24.04 332 GLY A O 1
ATOM 2614 N N . THR A 1 333 ? -6.952 32.356 9.357 1.00 25.86 333 THR A N 1
ATOM 2615 C CA . THR A 1 333 ? -7.889 31.639 10.218 1.00 27.66 333 THR A CA 1
ATOM 2616 C C . THR A 1 333 ? -8.308 30.348 9.531 1.00 29.75 333 THR A C 1
ATOM 2617 O O . THR A 1 333 ? -7.912 30.076 8.408 1.00 29.52 333 THR A O 1
ATOM 2621 N N . VAL A 1 334 ? -9.167 29.592 10.206 1.00 33.17 334 VAL A N 1
ATOM 2622 C CA . VAL A 1 334 ? -9.831 28.426 9.621 1.00 36.49 334 VAL A CA 1
ATOM 2623 C C . VAL A 1 334 ? -11.158 28.789 8.922 1.00 37.91 334 VAL A C 1
ATOM 2624 O O . VAL A 1 334 ? -11.912 27.907 8.518 1.00 38.37 334 VAL A O 1
ATOM 2628 N N . ALA A 1 335 ? -11.426 30.086 8.761 1.00 39.73 335 ALA A N 1
ATOM 2629 C CA . ALA A 1 335 ? -12.646 30.556 8.096 1.00 41.02 335 ALA A CA 1
ATOM 2630 C C . ALA A 1 335 ? -12.584 30.406 6.566 1.00 42.37 335 ALA A C 1
ATOM 2631 O O . ALA A 1 335 ? -11.555 29.994 6.003 1.00 42.48 335 ALA A O 1
ATOM 2633 N N . SER A 1 336 ? -13.697 30.763 5.918 1.00 43.51 336 SER A N 1
ATOM 2634 C CA . SER A 1 336 ? -13.903 30.586 4.483 1.00 44.65 336 SER A CA 1
ATOM 2635 C C . SER A 1 336 ? -14.512 31.848 3.842 1.00 45.19 336 SER A C 1
ATOM 2636 O O . SER A 1 336 ? -15.574 31.781 3.190 1.00 45.08 336 SER A O 1
ATOM 2639 N N . SER A 1 337 ? -13.834 32.985 4.034 1.00 45.51 337 SER A N 1
ATOM 2640 C CA . SER A 1 337 ? -14.235 34.278 3.453 1.00 45.89 337 SER A CA 1
ATOM 2641 C C . SER A 1 337 ? -15.723 34.638 3.651 1.00 46.29 337 SER A C 1
ATOM 2642 O O . SER A 1 337 ? -16.576 34.418 2.770 1.00 46.87 337 SER A O 1
ATOM 2645 N N . ALA A 1 348 ? -10.576 49.037 -13.993 1.00 39.46 348 ALA A N 1
ATOM 2646 C CA . ALA A 1 348 ? -9.520 48.334 -13.264 1.00 39.60 348 ALA A CA 1
ATOM 2647 C C . ALA A 1 348 ? -8.395 49.277 -12.813 1.00 39.32 348 ALA A C 1
ATOM 2648 O O . ALA A 1 348 ? -7.921 50.093 -13.608 1.00 39.42 348 ALA A O 1
ATOM 2650 N N . PRO A 1 349 ? -7.973 49.175 -11.547 1.00 39.02 349 PRO A N 1
ATOM 2651 C CA . PRO A 1 349 ? -6.819 49.947 -11.048 1.00 38.14 349 PRO A CA 1
ATOM 2652 C C . PRO A 1 349 ? -5.486 49.297 -11.439 1.00 37.23 349 PRO A C 1
ATOM 2653 O O . PRO A 1 349 ? -5.498 48.222 -12.045 1.00 37.40 349 PRO A O 1
ATOM 2657 N N . GLU A 1 350 ? -4.371 49.948 -11.096 1.00 35.87 350 GLU A N 1
ATOM 2658 C CA . GLU A 1 350 ? -3.032 49.442 -11.370 1.00 34.54 350 GLU A CA 1
ATOM 2659 C C . GLU A 1 350 ? -2.888 48.059 -10.733 1.00 33.80 350 GLU A C 1
ATOM 2660 O O . GLU A 1 350 ? -3.420 47.824 -9.648 1.00 33.97 350 GLU A O 1
ATOM 2666 N N . GLU A 1 351 ? -2.190 47.145 -11.406 1.00 32.24 351 GLU A N 1
ATOM 2667 C CA . GLU A 1 351 ? -2.040 45.788 -10.898 1.00 30.70 351 GLU A CA 1
ATOM 2668 C C . GLU A 1 351 ? -0.614 45.561 -10.435 1.00 29.46 351 GLU A C 1
ATOM 2669 O O . GLU A 1 351 ? 0.338 45.844 -11.170 1.00 29.42 351 GLU A O 1
ATOM 2675 N N . ILE A 1 352 ? -0.464 45.078 -9.206 1.00 27.45 352 ILE A N 1
ATOM 2676 C CA . ILE A 1 352 ? 0.837 44.633 -8.732 1.00 25.95 352 ILE A CA 1
ATOM 2677 C C . ILE A 1 352 ? 0.780 43.117 -8.670 1.00 24.81 352 ILE A C 1
ATOM 2678 O O . ILE A 1 352 ? 0.026 42.550 -7.882 1.00 24.93 352 ILE A O 1
ATOM 2683 N N . ILE A 1 353 ? 1.583 42.467 -9.503 1.00 23.40 353 ILE A N 1
ATOM 2684 C CA . ILE A 1 353 ? 1.550 41.025 -9.622 1.00 21.74 353 ILE A CA 1
ATOM 2685 C C . ILE A 1 353 ? 2.874 40.442 -9.175 1.00 20.94 353 ILE A C 1
ATOM 2686 O O . ILE A 1 353 ? 3.888 40.675 -9.806 1.00 20.62 353 ILE A O 1
ATOM 2691 N N . ILE A 1 354 ? 2.847 39.664 -8.102 1.00 19.59 354 ILE A N 1
ATOM 2692 C CA . ILE A 1 354 ? 4.039 39.013 -7.621 1.00 19.44 354 ILE A CA 1
ATOM 2693 C C . ILE A 1 354 ? 4.113 37.599 -8.203 1.00 19.24 354 ILE A C 1
ATOM 2694 O O . ILE A 1 354 ? 3.524 36.649 -7.649 1.00 19.23 354 ILE A O 1
ATOM 2699 N N . ASP A 1 355 ? 4.802 37.472 -9.341 1.00 18.36 355 ASP A N 1
ATOM 2700 C CA . ASP A 1 355 ? 4.903 36.179 -10.037 1.00 17.97 355 ASP A CA 1
ATOM 2701 C C . ASP A 1 355 ? 6.334 35.822 -10.369 1.00 17.19 355 ASP A C 1
ATOM 2702 O O . ASP A 1 355 ? 6.611 35.169 -11.367 1.00 16.77 355 ASP A O 1
ATOM 2707 N N . ARG A 1 356 ? 7.241 36.272 -9.511 1.00 17.37 356 ARG A N 1
ATOM 2708 C CA . ARG A 1 356 ? 8.644 35.910 -9.588 1.00 17.73 356 ARG A CA 1
ATOM 2709 C C . ARG A 1 356 ? 9.175 35.861 -8.164 1.00 17.52 356 ARG A C 1
ATOM 2710 O O . ARG A 1 356 ? 8.482 36.308 -7.260 1.00 18.11 356 ARG A O 1
ATOM 2718 N N . PRO A 1 357 ? 10.374 35.315 -7.941 1.00 16.92 357 PRO A N 1
ATOM 2719 C CA . PRO A 1 357 ? 10.871 35.165 -6.572 1.00 17.05 357 PRO A CA 1
ATOM 2720 C C . PRO A 1 357 ? 10.895 36.494 -5.785 1.00 17.92 357 PRO A C 1
ATOM 2721 O O . PRO A 1 357 ? 11.189 37.530 -6.356 1.00 18.61 357 PRO A O 1
ATOM 2725 N N . PHE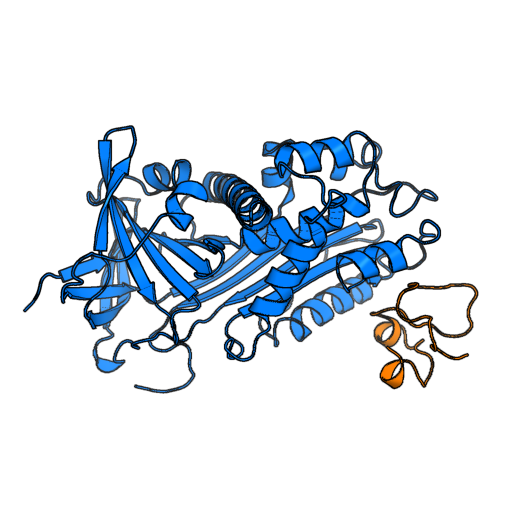 A 1 358 ? 10.567 36.448 -4.493 1.00 17.71 358 PHE A N 1
ATOM 2726 C CA . PHE A 1 358 ? 10.477 37.641 -3.689 1.00 18.52 358 PHE A CA 1
ATOM 2727 C C . PHE A 1 358 ? 10.995 37.383 -2.258 1.00 19.45 358 PHE A C 1
ATOM 2728 O O . PHE A 1 358 ? 11.055 36.245 -1.799 1.00 19.75 358 PHE A O 1
ATOM 2736 N N . LEU A 1 359 ? 11.394 38.452 -1.577 1.00 20.37 359 LEU A N 1
ATOM 2737 C CA . LEU A 1 359 ? 11.660 38.421 -0.137 1.00 20.90 359 LEU A CA 1
ATOM 2738 C C . LEU A 1 359 ? 10.433 38.907 0.590 1.00 21.34 359 LEU A C 1
ATOM 2739 O O . LEU A 1 359 ? 9.710 39.781 0.100 1.00 21.40 359 LEU A O 1
ATOM 2744 N N . PHE A 1 360 ? 10.192 38.341 1.759 1.00 21.35 360 PHE A N 1
ATOM 2745 C CA . PHE A 1 360 ? 9.141 38.838 2.626 1.00 20.81 360 PHE A CA 1
ATOM 2746 C C . PHE A 1 360 ? 9.804 39.165 3.957 1.00 20.94 360 PHE A C 1
ATOM 2747 O O . PHE A 1 360 ? 10.816 38.550 4.312 1.00 19.88 360 PHE A O 1
ATOM 2755 N N . VAL A 1 361 ? 9.255 40.163 4.652 1.00 20.06 361 VAL A N 1
ATOM 2756 C CA . VAL A 1 361 ? 9.707 40.539 5.975 1.00 19.44 361 VAL A CA 1
ATOM 2757 C C . VAL A 1 361 ? 8.440 40.706 6.815 1.00 19.16 361 VAL A C 1
ATOM 2758 O O . VAL A 1 361 ? 7.518 41.370 6.399 1.00 18.84 361 VAL A O 1
ATOM 2762 N N . VAL A 1 362 ? 8.393 40.059 7.968 1.00 18.88 362 VAL A N 1
ATOM 2763 C CA . VAL A 1 362 ? 7.397 40.356 8.981 1.00 18.73 362 VAL A CA 1
ATOM 2764 C C . VAL A 1 362 ? 8.037 41.281 10.008 1.00 19.16 362 VAL A C 1
ATOM 2765 O O . VAL A 1 362 ? 9.012 40.916 10.660 1.00 18.70 362 VAL A O 1
ATOM 2769 N N . ARG A 1 363 ? 7.481 42.488 10.121 1.00 20.18 363 ARG A N 1
ATOM 2770 C CA . ARG A 1 363 ? 7.968 43.520 11.030 1.00 20.44 363 ARG A CA 1
ATOM 2771 C C . ARG A 1 363 ? 7.003 43.743 12.167 1.00 20.52 363 ARG A C 1
ATOM 2772 O O . ARG A 1 363 ? 5.811 43.862 11.950 1.00 20.17 363 ARG A O 1
ATOM 2780 N N . HIS A 1 364 ? 7.539 43.831 13.377 1.00 20.93 364 HIS A N 1
ATOM 2781 C CA . HIS A 1 364 ? 6.787 44.310 14.518 1.00 21.59 364 HIS A CA 1
ATOM 2782 C C . HIS A 1 364 ? 6.818 45.848 14.493 1.00 22.02 364 HIS A C 1
ATOM 2783 O O . HIS A 1 364 ? 7.820 46.474 14.825 1.00 22.52 364 HIS A O 1
ATOM 2790 N N . ASN A 1 365 ? 5.717 46.451 14.091 1.00 21.97 365 ASN A N 1
ATOM 2791 C CA . ASN A 1 365 ? 5.697 47.886 13.830 1.00 22.24 365 ASN A CA 1
ATOM 2792 C C . ASN A 1 365 ? 6.083 48.890 14.946 1.00 22.21 365 ASN A C 1
ATOM 2793 O O . ASN A 1 365 ? 6.754 49.879 14.630 1.00 22.16 365 ASN A O 1
ATOM 2798 N N . PRO A 1 366 ? 5.670 48.687 16.208 1.00 22.01 366 PRO A N 1
ATOM 2799 C CA . PRO A 1 366 ? 6.024 49.636 17.277 1.00 22.11 366 PRO A CA 1
ATOM 2800 C C . PRO A 1 366 ? 7.528 49.691 17.590 1.00 22.23 366 PRO A C 1
ATOM 2801 O O . PRO A 1 366 ? 8.027 50.720 18.051 1.00 21.78 366 PRO A O 1
ATOM 2805 N N . THR A 1 367 ? 8.242 48.601 17.328 1.00 22.49 367 THR A N 1
ATOM 2806 C CA . THR A 1 367 ? 9.666 48.551 17.631 1.00 22.58 367 THR A CA 1
ATOM 2807 C C . THR A 1 367 ? 10.562 48.557 16.412 1.00 22.35 367 THR A C 1
ATOM 2808 O O . THR A 1 367 ? 11.760 48.864 16.521 1.00 21.86 367 THR A O 1
ATOM 2812 N N . GLY A 1 368 ? 10.002 48.178 15.263 1.00 21.97 368 GLY A N 1
ATOM 2813 C CA . GLY A 1 368 ? 10.796 47.971 14.061 1.00 21.38 368 GLY A CA 1
ATOM 2814 C C . GLY A 1 368 ? 11.479 46.614 14.020 1.00 21.05 368 GLY A C 1
ATOM 2815 O O . GLY A 1 368 ? 12.243 46.312 13.111 1.00 20.58 368 GLY A O 1
ATOM 2816 N N . THR A 1 369 ? 11.184 45.774 14.997 1.00 20.85 369 THR A N 1
ATOM 2817 C CA . THR A 1 369 ? 11.801 44.462 15.069 1.00 20.93 369 THR A CA 1
ATOM 2818 C C . THR A 1 369 ? 11.434 43.592 13.870 1.00 20.68 369 THR A C 1
ATOM 2819 O O . THR A 1 369 ? 10.261 43.504 13.485 1.00 20.18 369 THR A O 1
ATOM 2823 N N . VAL A 1 370 ? 12.456 42.971 13.280 1.00 20.39 370 VAL A N 1
ATOM 2824 C CA . VAL A 1 370 ? 12.309 42.048 12.161 1.00 20.03 370 VAL A CA 1
ATOM 2825 C C . VAL A 1 370 ? 12.080 40.671 12.772 1.00 20.34 370 VAL A C 1
ATOM 2826 O O . VAL A 1 370 ? 13.024 40.041 13.251 1.00 20.44 370 VAL A O 1
ATOM 2830 N N . LEU A 1 371 ? 10.833 40.211 12.769 1.00 20.24 371 LEU A N 1
ATOM 2831 C CA . LEU A 1 371 ? 10.485 38.951 13.399 1.00 20.48 371 LEU A CA 1
ATOM 2832 C C . LEU A 1 371 ? 10.814 37.770 12.508 1.00 20.91 371 LEU A C 1
ATOM 2833 O O . LEU A 1 371 ? 11.362 36.773 12.978 1.00 20.69 371 LEU A O 1
ATOM 2838 N N . PHE A 1 372 ? 10.450 37.902 11.228 1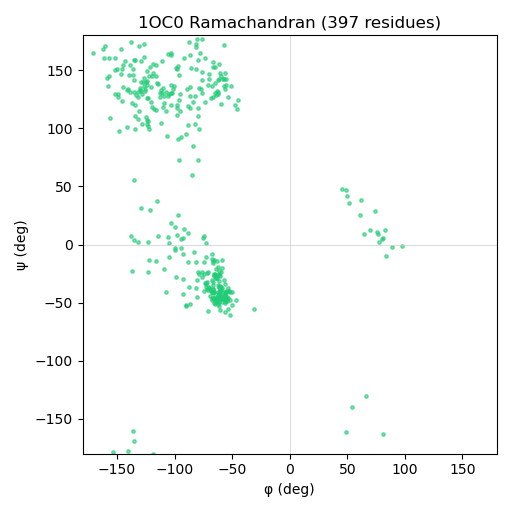.00 20.82 372 PHE A N 1
ATOM 2839 C CA . PHE A 1 372 ? 10.625 36.871 10.234 1.00 20.74 372 PHE A CA 1
ATOM 2840 C C . PHE A 1 372 ? 11.090 37.488 8.932 1.00 21.24 372 PHE A C 1
ATOM 2841 O O . PHE A 1 372 ? 10.761 38.640 8.618 1.00 20.29 372 PHE A O 1
ATOM 2849 N N . MET A 1 373 ? 11.777 36.655 8.151 1.00 21.53 373 MET A N 1
ATOM 2850 C CA . MET A 1 373 ? 12.449 37.059 6.943 1.00 22.93 373 MET A CA 1
ATOM 2851 C C . MET A 1 373 ? 12.574 35.784 6.105 1.00 22.96 373 MET A C 1
ATOM 2852 O O . MET A 1 373 ? 12.748 34.709 6.646 1.00 23.34 373 MET A O 1
ATOM 2857 N N . GLY A 1 374 ? 12.483 35.890 4.791 1.00 22.94 374 GLY A N 1
ATOM 2858 C CA . GLY A 1 374 ? 12.535 34.703 3.965 1.00 22.41 374 GLY A CA 1
ATOM 2859 C C . GLY A 1 374 ? 12.632 35.033 2.496 1.00 22.27 374 GLY A C 1
ATOM 2860 O O . GLY A 1 374 ? 12.408 36.172 2.102 1.00 21.76 374 GLY A O 1
ATOM 2861 N N . GLN A 1 375 ? 13.002 34.036 1.703 1.00 21.61 375 GLN A N 1
ATOM 2862 C CA . GLN A 1 375 ? 12.943 34.144 0.264 1.00 22.28 375 GLN A CA 1
ATOM 2863 C C . GLN A 1 375 ? 12.019 33.066 -0.254 1.00 22.80 375 GLN A C 1
ATOM 2864 O O . GLN A 1 375 ? 12.059 31.914 0.193 1.00 22.39 375 GLN A O 1
ATOM 2870 N N . VAL A 1 376 ? 11.158 33.461 -1.182 1.00 22.70 376 VAL A N 1
ATOM 2871 C CA . VAL A 1 376 ? 10.282 32.527 -1.830 1.00 22.08 376 VAL A CA 1
ATOM 2872 C C . VAL A 1 376 ? 10.721 32.439 -3.254 1.00 22.92 376 VAL A C 1
ATOM 2873 O O . VAL A 1 376 ? 10.469 33.355 -4.077 1.00 22.94 376 VAL A O 1
ATOM 2877 N N . MET A 1 377 ? 11.385 31.321 -3.531 1.00 23.43 377 MET A N 1
ATOM 2878 C CA . MET A 1 377 ? 11.899 30.987 -4.842 1.00 24.53 377 MET A CA 1
ATOM 2879 C C . MET A 1 377 ? 10.881 30.149 -5.618 1.00 24.65 377 MET A C 1
ATOM 2880 O O . MET A 1 377 ? 10.862 30.187 -6.842 1.00 25.13 377 MET A O 1
ATOM 2885 N N . GLU A 1 378 ? 10.065 29.370 -4.918 1.00 24.84 378 GLU A N 1
ATOM 2886 C CA . GLU A 1 378 ? 8.950 28.674 -5.564 1.00 25.94 378 GLU A CA 1
ATOM 2887 C C . GLU A 1 378 ? 7.838 28.328 -4.578 1.00 25.77 378 GLU A C 1
ATOM 2888 O O . GLU A 1 378 ? 7.999 27.433 -3.741 1.00 25.49 378 GLU A O 1
ATOM 2894 N N . PRO A 1 379 ? 6.701 29.011 -4.690 1.00 25.90 379 PRO A N 1
ATOM 2895 C CA . PRO A 1 379 ? 5.589 28.774 -3.767 1.00 26.27 379 PRO A CA 1
ATOM 2896 C C . PRO A 1 379 ? 5.088 27.350 -3.965 1.00 27.15 379 PRO A C 1
ATOM 2897 O O . PRO A 1 379 ? 5.262 26.740 -5.026 1.00 27.48 379 PRO A O 1
ATOM 2902 N N . GLU B 2 3 ? 11.672 19.177 51.058 1.00 36.84 3 GLU B N 1
ATOM 2903 C CA . GLU B 2 3 ? 10.680 18.494 50.169 1.00 36.68 3 GLU B CA 1
ATOM 2904 C C . GLU B 2 3 ? 9.672 19.476 49.542 1.00 36.33 3 GLU B C 1
ATOM 2905 O O . GLU B 2 3 ? 8.686 19.064 48.918 1.00 36.30 3 GLU B O 1
ATOM 2911 N N . SER B 2 4 ? 9.930 20.772 49.717 1.00 35.91 4 SER B N 1
ATOM 2912 C CA . SER B 2 4 ? 9.100 21.830 49.137 1.00 35.32 4 SER B CA 1
ATOM 2913 C C . SER B 2 4 ? 9.852 22.571 48.030 1.00 34.78 4 SER B C 1
ATOM 2914 O O . SER B 2 4 ? 11.081 22.551 47.998 1.00 34.62 4 SER B O 1
ATOM 2917 N N . CYS B 2 5 ? 9.102 23.213 47.133 1.00 34.18 5 CYS B N 1
ATOM 2918 C CA . CYS B 2 5 ? 9.672 24.006 46.041 1.00 33.54 5 CYS B CA 1
ATOM 2919 C C . CYS B 2 5 ? 9.678 25.508 46.324 1.00 33.39 5 CYS B C 1
ATOM 2920 O O . CYS B 2 5 ? 10.171 26.287 45.502 1.00 33.24 5 CYS B O 1
ATOM 2923 N N . LYS B 2 6 ? 9.120 25.901 47.472 1.00 33.05 6 LYS B N 1
ATOM 2924 C CA . LYS B 2 6 ? 9.067 27.303 47.908 1.00 32.86 6 LYS B CA 1
ATOM 2925 C C . LYS B 2 6 ? 10.427 27.991 47.759 1.00 32.71 6 LYS B C 1
ATOM 2926 O O . LYS B 2 6 ? 11.421 27.553 48.353 1.00 32.93 6 LYS B O 1
ATOM 2932 N N . GLY B 2 7 ? 10.463 29.051 46.949 1.00 32.26 7 GLY B N 1
ATOM 2933 C CA . GLY B 2 7 ? 11.686 29.785 46.657 1.00 31.94 7 GLY B CA 1
ATOM 2934 C C . GLY B 2 7 ? 12.823 29.016 45.991 1.00 31.68 7 GLY B C 1
ATOM 2935 O O . GLY B 2 7 ? 13.983 29.403 46.137 1.00 31.55 7 GLY B O 1
ATOM 2936 N N . ARG B 2 8 ? 12.500 27.945 45.262 1.00 31.50 8 ARG B N 1
ATOM 2937 C CA . ARG B 2 8 ? 13.510 27.061 44.660 1.00 31.45 8 ARG B CA 1
ATOM 2938 C C . ARG B 2 8 ? 13.341 26.931 43.139 1.00 31.48 8 ARG B C 1
ATOM 2939 O O . ARG B 2 8 ? 14.094 26.205 42.481 1.00 31.25 8 ARG B O 1
ATOM 2947 N N . CYS B 2 9 ? 12.358 27.653 42.600 1.00 31.66 9 CYS B N 1
ATOM 2948 C CA . CYS B 2 9 ? 11.873 27.514 41.219 1.00 32.03 9 CYS B CA 1
ATOM 2949 C C . CYS B 2 9 ? 12.825 28.055 40.152 1.00 31.64 9 CYS B C 1
ATOM 2950 O O . CYS B 2 9 ? 12.553 28.001 38.943 1.00 31.65 9 CYS B O 1
ATOM 2953 N N . THR B 2 10 ? 13.958 28.544 40.622 1.00 31.23 10 THR B N 1
ATOM 2954 C CA . THR B 2 10 ? 14.791 29.433 39.863 1.00 30.75 10 THR B CA 1
ATOM 2955 C C . THR B 2 10 ? 16.234 28.958 40.024 1.00 30.49 10 THR B C 1
ATOM 2956 O O . THR B 2 10 ? 17.159 29.565 39.496 1.00 29.96 10 THR B O 1
ATOM 2960 N N . GLU B 2 11 ? 16.407 27.834 40.719 1.00 30.24 11 GLU B N 1
ATOM 2961 C CA . GLU B 2 11 ? 17.733 27.365 41.101 1.00 30.57 11 GLU B CA 1
ATOM 2962 C C . GLU B 2 11 ? 18.234 26.181 40.284 1.00 30.74 11 GLU B C 1
ATOM 2963 O O . GLU B 2 11 ? 19.411 25.824 40.363 1.00 31.14 11 GLU B O 1
ATOM 2969 N N . GLY B 2 12 ? 17.347 25.584 39.493 1.00 30.78 12 GLY B N 1
ATOM 2970 C CA . GLY B 2 12 ? 17.726 24.487 38.632 1.00 30.48 12 GLY B CA 1
ATOM 2971 C C . GLY B 2 12 ? 17.791 23.174 39.375 1.00 30.68 12 GLY B C 1
ATOM 2972 O O . GLY B 2 12 ? 17.241 23.044 40.477 1.00 30.73 12 GLY B O 1
ATOM 2973 N N . PHE B 2 13 ? 18.464 22.203 38.760 1.00 30.29 13 PHE B N 1
ATOM 2974 C CA . PHE B 2 13 ? 18.581 20.850 39.294 1.00 29.82 13 PHE B CA 1
ATOM 2975 C C . PHE B 2 13 ? 19.497 20.865 40.505 1.00 29.89 13 PHE B C 1
ATOM 2976 O O . PHE B 2 13 ? 20.537 21.514 40.492 1.00 29.57 13 PHE B O 1
ATOM 2984 N N . ASN B 2 14 ? 19.097 20.136 41.542 1.00 30.05 14 ASN B N 1
ATOM 2985 C CA . ASN B 2 14 ? 19.841 20.066 42.790 1.00 30.09 14 ASN B CA 1
ATOM 2986 C C . ASN B 2 14 ? 19.926 18.611 43.237 1.00 30.42 14 ASN B C 1
ATOM 2987 O O . ASN B 2 14 ? 18.976 18.072 43.806 1.00 30.40 14 ASN B O 1
ATOM 2992 N N . VAL B 2 15 ? 21.068 17.984 42.956 1.00 31.02 15 VAL B N 1
ATOM 2993 C CA . VAL B 2 15 ? 21.298 16.559 43.236 1.00 31.38 15 VAL B CA 1
ATOM 2994 C C . VAL B 2 15 ? 21.180 16.224 44.726 1.00 31.78 15 VAL B C 1
ATOM 2995 O O . VAL B 2 15 ? 20.837 15.093 45.092 1.00 31.95 15 VAL B O 1
ATOM 2999 N N . ASP B 2 16 ? 21.451 17.217 45.571 1.00 31.93 16 ASP B N 1
ATOM 3000 C CA . ASP B 2 16 ? 21.419 17.029 47.017 1.00 32.25 16 ASP B CA 1
ATOM 3001 C C . ASP B 2 16 ? 19.998 17.034 47.584 1.00 32.30 16 ASP B C 1
ATOM 3002 O O . ASP B 2 16 ? 19.755 16.440 48.635 1.00 32.50 16 ASP B O 1
ATOM 3007 N N . LYS B 2 17 ? 19.067 17.693 46.891 1.00 32.35 17 LYS B N 1
ATOM 3008 C CA . LYS B 2 17 ? 17.680 17.789 47.367 1.00 32.44 17 LYS B CA 1
ATOM 3009 C C . LYS B 2 17 ? 16.876 16.542 47.032 1.00 32.39 17 LYS B C 1
ATOM 3010 O O . LYS B 2 17 ? 17.151 15.871 46.041 1.00 32.30 17 LYS B O 1
ATOM 3016 N N . LYS B 2 18 ? 15.886 16.239 47.871 1.00 32.52 18 LYS B N 1
ATOM 3017 C CA . LYS B 2 18 ? 15.124 14.991 47.766 1.00 32.56 18 LYS B CA 1
ATOM 3018 C C . LYS B 2 18 ? 14.127 14.973 46.606 1.00 32.35 18 LYS B C 1
ATOM 3019 O O . LYS B 2 18 ? 13.775 13.906 46.109 1.00 32.42 18 LYS B O 1
ATOM 3025 N N . CYS B 2 19 ? 13.683 16.157 46.191 1.00 32.27 19 CYS B N 1
ATOM 3026 C CA . CYS B 2 19 ? 12.813 16.329 45.024 1.00 32.18 19 CYS B CA 1
ATOM 3027 C C . CYS B 2 19 ? 13.170 17.632 44.299 1.00 31.77 19 CYS B C 1
ATOM 3028 O O . CYS B 2 19 ? 13.693 18.569 44.910 1.00 31.83 19 CYS B O 1
ATOM 3031 N N . GLN B 2 20 ? 12.879 17.686 42.999 1.00 31.41 20 GLN B N 1
ATOM 3032 C CA . GLN B 2 20 ? 13.392 18.741 42.116 1.00 30.73 20 GLN B CA 1
ATOM 3033 C C . GLN B 2 20 ? 12.359 19.803 41.777 1.00 30.66 20 GLN B C 1
ATOM 3034 O O . GLN B 2 20 ? 11.157 19.601 41.972 1.00 30.34 20 GLN B O 1
ATOM 3040 N N . CYS B 2 21 ? 12.841 20.929 41.247 1.00 30.69 21 CYS B N 1
ATOM 3041 C CA . CYS B 2 21 ? 11.993 22.088 40.966 1.00 30.56 21 CYS B CA 1
ATOM 3042 C C . CYS B 2 21 ? 12.309 22.735 39.625 1.00 29.91 21 CYS B C 1
ATOM 3043 O O . CYS B 2 21 ? 11.777 23.800 39.299 1.00 30.02 21 CYS B O 1
ATOM 3046 N N . ASP B 2 22 ? 13.180 22.089 38.856 1.00 29.42 22 ASP B N 1
ATOM 3047 C CA . ASP B 2 22 ? 13.605 22.603 37.550 1.00 28.76 22 ASP B CA 1
ATOM 3048 C C . ASP B 2 22 ? 12.501 22.438 36.495 1.00 28.38 22 ASP B C 1
ATOM 3049 O O . ASP B 2 22 ? 11.599 21.621 36.666 1.00 27.98 22 ASP B O 1
ATOM 3054 N N . GLU B 2 23 ? 12.590 23.198 35.403 1.00 28.08 23 GLU B N 1
ATOM 3055 C CA . GLU B 2 23 ? 11.550 23.198 34.371 1.00 27.99 23 GLU B CA 1
ATOM 3056 C C . GLU B 2 23 ? 11.271 21.831 33.707 1.00 27.34 23 GLU B C 1
ATOM 3057 O O . GLU B 2 23 ? 10.209 21.629 33.140 1.00 27.87 23 GLU B O 1
ATOM 3063 N N . LEU B 2 24 ? 12.201 20.888 33.785 1.00 26.65 24 LEU B N 1
ATOM 3064 C CA . LEU B 2 24 ? 11.968 19.589 33.166 1.00 26.25 24 LEU B CA 1
ATOM 3065 C C . LEU B 2 24 ? 11.656 18.456 34.149 1.00 26.60 24 LEU B C 1
ATOM 3066 O O . LEU B 2 24 ? 11.536 17.302 33.731 1.00 26.51 24 LEU B O 1
ATOM 3071 N N . CYS B 2 25 ? 11.490 18.772 35.438 1.00 26.82 25 CYS B N 1
ATOM 3072 C CA . CYS B 2 25 ? 11.401 17.723 36.465 1.00 27.16 25 CYS B CA 1
ATOM 3073 C C . CYS B 2 25 ? 10.290 16.701 36.226 1.00 27.10 25 CYS B C 1
ATOM 3074 O O . CYS B 2 25 ? 10.432 15.542 36.630 1.00 27.47 25 CYS B O 1
ATOM 3077 N N . SER B 2 26 ? 9.199 17.123 35.587 1.00 26.94 26 SER B N 1
ATOM 3078 C CA . SER B 2 26 ? 8.093 16.213 35.283 1.00 27.40 26 SER B CA 1
ATOM 3079 C C . SER B 2 26 ? 8.552 15.076 34.364 1.00 27.19 26 SER B C 1
ATOM 3080 O O . SER B 2 26 ? 8.119 13.943 34.522 1.00 27.18 26 SER B O 1
ATOM 3083 N N . TYR B 2 27 ? 9.458 15.387 33.434 1.00 26.89 27 TYR B N 1
ATOM 3084 C CA . TYR B 2 27 ? 10.043 14.396 32.538 1.00 26.71 27 TYR B CA 1
ATOM 3085 C C . TYR B 2 27 ? 10.921 13.397 33.288 1.00 26.54 27 TYR B C 1
ATOM 3086 O O . TYR B 2 27 ? 11.298 12.347 32.752 1.00 26.63 27 TYR B O 1
ATOM 3095 N N . TYR B 2 28 ? 11.258 13.733 34.524 1.00 26.33 28 TYR B N 1
ATOM 3096 C CA . TYR B 2 28 ? 12.099 12.868 35.336 1.00 26.30 28 TYR B CA 1
ATOM 3097 C C . TYR B 2 28 ? 11.339 12.328 36.540 1.00 26.83 28 TYR B C 1
ATOM 3098 O O . TYR B 2 28 ? 11.924 11.678 37.403 1.00 26.57 28 TYR B O 1
ATOM 3107 N N . GLN B 2 29 ? 10.030 12.593 36.570 1.00 27.28 29 GLN B N 1
ATOM 3108 C CA . GLN B 2 29 ? 9.143 12.129 37.638 1.00 28.34 29 GLN B CA 1
ATOM 3109 C C . GLN B 2 29 ? 9.734 12.435 39.020 1.00 28.67 29 GLN B C 1
ATOM 3110 O O . GLN B 2 29 ? 9.763 11.568 39.897 1.00 28.64 29 GLN B O 1
ATOM 3116 N N . SER B 2 30 ? 10.204 13.672 39.194 1.00 29.32 30 SER B N 1
ATOM 3117 C CA . SER B 2 30 ? 10.956 14.072 40.382 1.00 29.94 30 SER B CA 1
ATOM 3118 C C . SER B 2 30 ? 10.470 15.378 41.014 1.00 30.38 30 SER B C 1
ATOM 3119 O O . SER B 2 30 ? 11.055 15.845 41.990 1.00 30.15 30 SER B O 1
ATOM 3122 N N . CYS B 2 31 ? 9.414 15.962 40.448 1.00 31.02 31 CYS B N 1
ATOM 3123 C CA . CYS B 2 31 ? 8.843 17.209 40.955 1.00 31.75 31 CYS B CA 1
ATOM 3124 C C . CYS B 2 31 ? 8.317 17.034 42.384 1.00 32.35 31 CYS B C 1
ATOM 3125 O O . CYS B 2 31 ? 7.602 16.074 42.669 1.00 32.12 31 CYS B O 1
ATOM 3128 N N . CYS B 2 32 ? 8.690 17.955 43.274 1.00 33.30 32 CYS B N 1
ATOM 3129 C CA . CYS B 2 32 ? 8.018 18.106 44.564 1.00 34.30 32 CYS B CA 1
ATOM 3130 C C . CYS B 2 32 ? 6.531 18.344 44.287 1.00 34.80 32 CYS B C 1
ATOM 3131 O O . CYS B 2 32 ? 6.182 18.953 43.270 1.00 34.97 32 CYS B O 1
ATOM 3134 N N . THR B 2 33 ? 5.664 17.861 45.181 1.00 35.46 33 THR B N 1
ATOM 3135 C CA . THR B 2 33 ? 4.208 17.906 44.976 1.00 35.87 33 THR B CA 1
ATOM 3136 C C . THR B 2 33 ? 3.629 19.321 44.846 1.00 36.02 33 THR B C 1
ATOM 3137 O O . THR B 2 33 ? 2.551 19.505 44.266 1.00 35.86 33 THR B O 1
ATOM 3141 N N . ASP B 2 34 ? 4.345 20.307 45.386 1.00 36.28 34 ASP B N 1
ATOM 3142 C CA . ASP B 2 34 ? 3.956 21.710 45.267 1.00 36.61 34 ASP B CA 1
ATOM 3143 C C . ASP B 2 34 ? 4.710 22.483 44.167 1.00 36.73 34 ASP B C 1
ATOM 3144 O O . ASP B 2 34 ? 4.689 23.718 44.147 1.00 36.87 34 ASP B O 1
ATOM 3149 N N . TYR B 2 35 ? 5.374 21.761 43.261 1.00 36.88 35 TYR B N 1
ATOM 3150 C CA . TYR B 2 35 ? 6.055 22.389 42.126 1.00 36.82 35 TYR B CA 1
ATOM 3151 C C . TYR B 2 35 ? 5.089 23.275 41.346 1.00 36.74 35 TYR B C 1
ATOM 3152 O O . TYR B 2 35 ? 5.401 24.422 41.043 1.00 36.95 35 TYR B O 1
ATOM 31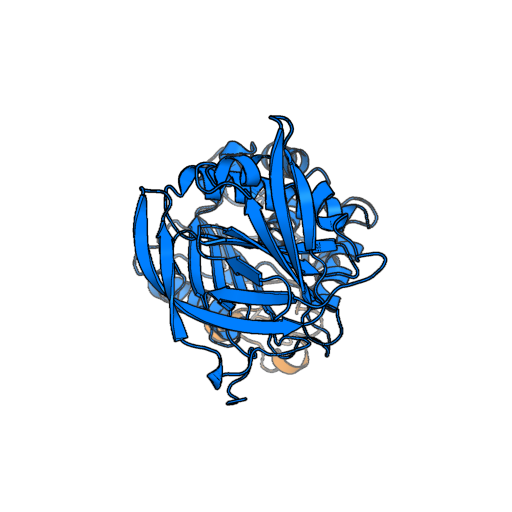61 N N . THR B 2 36 ? 3.920 22.727 41.032 1.00 36.72 36 THR B N 1
ATOM 3162 C CA . THR B 2 36 ? 2.930 23.391 40.195 1.00 36.78 36 THR B CA 1
ATOM 3163 C C . THR B 2 36 ? 2.494 24.735 40.779 1.00 36.83 36 THR B C 1
ATOM 3164 O O . THR B 2 36 ? 2.503 25.750 40.083 1.00 37.07 36 THR B O 1
ATOM 3168 N N . ALA B 2 37 ? 2.135 24.726 42.061 1.00 36.59 37 ALA B N 1
ATOM 3169 C CA . ALA B 2 37 ? 1.618 25.906 42.750 1.00 36.47 37 ALA B CA 1
ATOM 3170 C C . ALA B 2 37 ? 2.688 26.945 43.124 1.00 36.31 37 ALA B C 1
ATOM 3171 O O . ALA B 2 37 ? 2.369 28.124 43.320 1.00 36.33 37 ALA B O 1
ATOM 3173 N N . GLU B 2 38 ? 3.942 26.508 43.241 1.00 36.06 38 GLU B N 1
ATOM 3174 C CA . GLU B 2 38 ? 5.046 27.420 43.546 1.00 35.86 38 GLU B CA 1
ATOM 3175 C C . GLU B 2 38 ? 5.661 27.980 42.262 1.00 35.89 38 GLU B C 1
ATOM 3176 O O . GLU B 2 38 ? 5.788 29.200 42.104 1.00 35.68 38 GLU B O 1
ATOM 3182 N N . CYS B 2 39 ? 6.015 27.073 41.350 1.00 35.97 39 CYS B N 1
ATOM 3183 C CA . CYS B 2 39 ? 6.730 27.397 40.121 1.00 35.89 39 CYS B CA 1
ATOM 3184 C C . CYS B 2 39 ? 5.779 27.583 38.945 1.00 36.27 39 CYS B C 1
ATOM 3185 O O . CYS B 2 39 ? 5.739 28.650 38.333 1.00 36.52 39 CYS B O 1
#

InterPro domains:
  IPR000215 Serpin family [PTHR11461] (35-402)
  IPR023795 Serpin, conserved site [PS00284] (375-385)
  IPR023796 Serpin domain [PF00079] (35-402)
  IPR023796 Serpin domain [SM00093] (40-402)
  IPR036186 Serpin superfamily [SSF56574] (29-402)
  IPR042178 Serpin superfamily, domain 1 [G3DSA:3.30.497.10] (42-368)
  IPR042185 Serpin superfamily, domain 2 [G3DSA:2.30.39.10] (194-402)

B-factor: mean 27.23, std 8.38, range [13.5, 60.16]